Protein AF-A0A6P7HL44-F1 (afdb_monomer)

Organism: NCBI:txid210632

Secondary structure (DSSP, 8-state):
------PPP-TT-SS------------TTB--EEEEEEEE--TTSPPEEEEEEEEEGGGSPBT-EEEEEEEEETTTTEEEEEEEEBPPPSSPPPPPEESSSEEEPPEEEEEEE-GGGGGSTT-TTEEEEETTBSS-EEE--TTS--EEEEEEETTS-EEEEEEETT-TT-S--SEEEEEPP--SSEEEEEEEEETTEEEEEEEEEES-S-SS-SSEE-SSPPHHHHHHHHHHHHHHHHHHHHHHT-SSPPPTTTSPPEEEEEB--HHHHHHHHHHHHHHHHHTT-GGG--EEEE-THHHHHHHHHTTSTTGGGS-HHHHHHHHHHHHTS-GGGGG-HHHHHHHHHHHHHHHHTT----HHHHHHHHHHHHHHSS----BSGGGGGGTTTS-SPEEEEEEEEESS-TT-TT-PEEEEEE-SSEEEEGGGTEEEEGGGTTSEEETTEEEE--PPPBHHHHHHHHTGGGHHHHHHHHHHHHSS--TTHHHHTTT---SS---S------------HHHHHHHHHHTTTS-SSEEEE-TTTT-EEBTTGGGSTTS--SSTTSGGG-GGGSGGG-SEEEEEEGGGT-SBTTTTTT-GGG---EEEEE---S-TT-TTHHHHHHHHHHHHTT-------HHHHTTSPP-S-EEE--SS-TTSPEEEEE----SGGGTEEETTEE--SHHHHHHT---SSSTT-TTSTT-----HHHHHHHHHHHHHHHHHTHHHHHHHHHHHHHHHHHHHHHH-

Radius of gyration: 29.32 Å; Cα contacts (8 Å, |Δi|>4): 1435; chains: 1; bounding box: 77×53×87 Å

Mean predicted aligned error: 8.36 Å

InterPro domains:
  IPR000008 C2 domain [PF00168] (4-70)
  IPR000008 C2 domain [PS50004] (1-70)
  IPR002642 Lysophospholipase, catalytic domain [PF01735] (258-468)
  IPR002642 Lysophospholipase, catalytic domain [PS51210] (207-748)
  IPR002642 Lysophospholipase, catalytic domain [SM00022] (189-691)
  IPR016035 Acyl transferase/acyl hydrolase/lysophospholipase [SSF52151] (214-741)
  IPR035892 C2 domain superfamily [G3DSA:2.60.40.150] (1-89)
  IPR035892 C2 domain superfamily [SSF49562] (5-87)

Nearest PDB structures (foldseek):
  5izr-assembly2_B  TM=8.901E-01  e=3.144E-50  Homo sapiens
  5izr-assembly1_A  TM=8.934E-01  e=7.350E-50  Homo sapiens
  5izr-assembly4_D  TM=8.946E-01  e=4.250E-48  Homo sapiens
  1cjy-assembly1_A  TM=7.820E-01  e=1.649E-38  Homo sapiens
  1cjy-assembly2_B  TM=7.760E-01  e=2.643E-38  Homo sapiens

Structure (mmCIF, N/CA/C/O backbone):
data_AF-A0A6P7HL44-F1
#
_entry.id   AF-A0A6P7HL44-F1
#
loop_
_atom_site.group_PDB
_atom_site.id
_atom_site.type_symbol
_atom_site.label_atom_id
_atom_site.label_alt_id
_atom_site.label_comp_id
_atom_site.label_asym_id
_atom_site.label_entity_id
_atom_site.label_seq_id
_atom_site.pdbx_PDB_ins_code
_atom_site.Cartn_x
_atom_site.Cartn_y
_atom_site.Cartn_z
_atom_site.occupancy
_atom_site.B_iso_or_equiv
_atom_site.auth_seq_id
_atom_site.auth_comp_id
_atom_site.auth_asym_id
_atom_site.auth_atom_id
_atom_site.pdbx_PDB_model_num
ATOM 1 N N . MET A 1 1 ? 10.664 -0.800 -24.215 1.00 47.94 1 MET A N 1
ATOM 2 C CA . MET A 1 1 ? 11.945 -0.330 -24.794 1.00 47.94 1 MET A CA 1
ATOM 3 C C . MET A 1 1 ? 11.739 0.026 -26.248 1.00 47.94 1 MET A C 1
ATOM 5 O O . MET A 1 1 ? 11.203 -0.790 -26.990 1.00 47.94 1 MET A O 1
ATOM 9 N N . SER A 1 2 ? 12.117 1.243 -26.625 1.00 54.38 2 SER A N 1
ATOM 10 C CA . SER A 1 2 ? 12.001 1.778 -27.979 1.00 54.38 2 SER A CA 1
ATOM 11 C C . SER A 1 2 ? 13.304 1.549 -28.746 1.00 54.38 2 SER A C 1
ATOM 13 O O . SER A 1 2 ? 14.375 1.942 -28.286 1.00 54.38 2 SER A O 1
ATOM 15 N N . ARG A 1 3 ? 13.226 0.942 -29.932 1.00 67.56 3 ARG A N 1
ATOM 16 C CA . ARG A 1 3 ? 14.303 1.049 -30.922 1.00 67.56 3 ARG A CA 1
ATOM 17 C C . ARG A 1 3 ? 14.333 2.504 -31.387 1.00 67.56 3 ARG A C 1
ATOM 19 O O . ARG A 1 3 ? 13.377 2.956 -32.010 1.00 67.56 3 ARG A O 1
ATOM 26 N N . THR A 1 4 ? 15.398 3.229 -31.062 1.00 73.81 4 THR A N 1
ATOM 27 C CA . THR A 1 4 ? 15.575 4.613 -31.512 1.00 73.81 4 THR A CA 1
ATOM 28 C C . THR A 1 4 ? 16.311 4.617 -32.842 1.00 73.81 4 THR A C 1
ATOM 30 O O . THR A 1 4 ? 17.383 4.028 -32.968 1.00 73.81 4 THR A O 1
ATOM 33 N N . CYS A 1 5 ? 15.741 5.297 -33.827 1.00 81.56 5 CYS A N 1
ATOM 34 C CA . CYS A 1 5 ? 16.399 5.605 -35.089 1.00 81.56 5 CYS A CA 1
ATOM 35 C C . CYS A 1 5 ? 16.622 7.118 -35.155 1.00 81.56 5 CYS A C 1
ATOM 37 O O . CYS A 1 5 ? 15.790 7.881 -34.666 1.00 81.56 5 CYS A O 1
ATOM 39 N N . ARG A 1 6 ? 17.741 7.547 -35.741 1.00 84.88 6 ARG A N 1
ATOM 40 C CA . ARG A 1 6 ? 18.079 8.962 -35.920 1.00 84.88 6 ARG A CA 1
ATOM 41 C C . ARG A 1 6 ? 18.421 9.191 -37.389 1.00 84.88 6 ARG A C 1
ATOM 43 O O . ARG A 1 6 ? 19.202 8.428 -37.951 1.00 84.88 6 ARG A O 1
ATOM 50 N N . THR A 1 7 ? 17.817 10.208 -37.994 1.00 89.94 7 THR A N 1
ATOM 51 C CA . THR A 1 7 ? 18.194 10.688 -39.328 1.00 89.94 7 THR A CA 1
ATOM 52 C C . THR A 1 7 ? 19.517 11.448 -39.270 1.00 89.94 7 THR A C 1
ATOM 54 O O . THR A 1 7 ? 20.001 11.824 -38.200 1.00 89.94 7 THR A O 1
ATOM 57 N N . LYS A 1 8 ? 20.121 11.715 -40.422 1.00 88.12 8 LYS A N 1
ATOM 58 C CA . LYS A 1 8 ? 21.253 12.636 -40.511 1.00 88.12 8 LYS A CA 1
ATOM 59 C C . LYS A 1 8 ? 20.810 14.061 -40.192 1.00 88.12 8 LYS A C 1
ATOM 61 O O . LYS A 1 8 ? 19.721 14.494 -40.567 1.00 88.12 8 LYS A O 1
ATOM 66 N N . THR A 1 9 ? 21.691 14.823 -39.556 1.00 88.81 9 THR A N 1
ATOM 67 C CA . THR A 1 9 ? 21.479 16.257 -39.354 1.00 88.81 9 THR A CA 1
ATOM 68 C C . THR A 1 9 ? 21.576 16.988 -40.697 1.00 88.81 9 THR A C 1
ATOM 70 O O . THR A 1 9 ? 22.555 16.826 -41.431 1.00 88.81 9 THR A O 1
ATOM 73 N N . VAL A 1 10 ? 20.571 17.806 -41.024 1.00 90.88 10 VAL A N 1
ATOM 74 C CA . VAL A 1 10 ? 20.581 18.691 -42.199 1.00 90.88 10 VAL A CA 1
ATOM 75 C C . VAL A 1 10 ? 21.014 20.078 -41.737 1.00 90.88 10 VAL A C 1
ATOM 77 O O . VAL A 1 10 ? 20.288 20.755 -41.018 1.00 90.88 10 VAL A O 1
ATOM 80 N N . SER A 1 11 ? 22.216 20.503 -42.120 1.00 88.94 11 SER A N 1
ATOM 81 C CA . SER A 1 11 ? 22.782 21.763 -41.631 1.00 88.94 11 SER A CA 1
ATOM 82 C C . SER A 1 11 ? 22.080 22.994 -42.216 1.00 88.94 11 SER A C 1
ATOM 84 O O . SER A 1 11 ? 21.878 23.072 -43.427 1.00 88.94 11 SER A O 1
ATOM 86 N N . ASN A 1 12 ? 21.822 23.995 -41.367 1.00 87.12 12 ASN A N 1
ATOM 87 C CA . ASN A 1 12 ? 21.342 25.333 -41.742 1.00 87.12 12 ASN A CA 1
ATOM 88 C C . ASN A 1 12 ? 20.049 25.342 -42.580 1.00 87.12 12 ASN A C 1
ATOM 90 O O . ASN A 1 12 ? 19.932 26.126 -43.524 1.00 87.12 12 ASN A O 1
ATOM 94 N N . SER A 1 13 ? 19.084 24.476 -42.259 1.00 88.44 13 SER A N 1
ATOM 95 C CA . SER A 1 13 ? 17.798 24.435 -42.958 1.00 88.44 13 SER A CA 1
ATOM 96 C C . SER A 1 13 ? 16.619 24.456 -41.993 1.00 88.44 13 SER A C 1
ATOM 98 O O . SER A 1 13 ? 16.517 23.605 -41.117 1.00 88.44 13 SER A O 1
ATOM 100 N N . ASN A 1 14 ? 15.682 25.374 -42.239 1.00 85.50 14 ASN A N 1
ATOM 101 C CA . ASN A 1 14 ? 14.370 25.410 -41.583 1.00 85.50 14 ASN A CA 1
ATOM 102 C C . ASN A 1 14 ? 13.303 24.625 -42.372 1.00 85.50 14 ASN A C 1
ATOM 104 O O . ASN A 1 14 ? 12.144 24.595 -41.976 1.00 85.50 14 ASN A O 1
ATOM 108 N N . ASN A 1 15 ? 13.685 24.020 -43.503 1.00 90.00 15 ASN A N 1
ATOM 109 C CA . ASN A 1 15 ? 12.858 23.112 -44.300 1.00 90.00 15 ASN A CA 1
ATOM 110 C C . ASN A 1 15 ? 13.696 21.879 -44.695 1.00 90.00 15 ASN A C 1
ATOM 112 O O . ASN A 1 15 ? 14.086 21.738 -45.859 1.00 90.00 15 ASN A O 1
ATOM 116 N N . PRO A 1 16 ? 14.124 21.065 -43.716 1.00 92.75 16 PRO A N 1
ATOM 117 C CA . PRO A 1 16 ? 14.983 19.914 -43.967 1.00 92.75 16 PRO A CA 1
ATOM 118 C C . PRO A 1 16 ? 14.241 18.796 -44.715 1.00 92.75 16 PRO A C 1
ATOM 120 O O . PRO A 1 16 ? 13.103 18.463 -44.399 1.00 92.75 16 PRO A O 1
ATOM 123 N N . GLU A 1 17 ? 14.928 18.163 -45.666 1.00 93.94 17 GLU A N 1
ATOM 124 C CA . GLU A 1 17 ? 14.470 16.946 -46.340 1.00 93.94 17 GLU A CA 1
ATOM 125 C C . GLU A 1 17 ? 15.462 15.813 -46.060 1.00 93.94 17 GLU A C 1
ATOM 127 O O . GLU A 1 17 ? 16.601 15.845 -46.524 1.00 93.94 17 GLU A O 1
ATOM 132 N N . TRP A 1 18 ? 15.038 14.809 -45.290 1.00 94.31 18 TRP A N 1
ATOM 133 C CA . TRP A 1 18 ? 15.892 13.661 -44.956 1.00 94.31 18 TRP A CA 1
ATOM 134 C C . TRP A 1 18 ? 15.785 12.535 -45.982 1.00 94.31 18 TRP A C 1
ATOM 136 O O . TRP A 1 18 ? 16.798 11.977 -46.395 1.00 94.31 18 TRP A O 1
ATOM 146 N N . ASN A 1 19 ? 14.558 12.199 -46.399 1.00 92.25 19 ASN A N 1
ATOM 147 C CA . ASN A 1 19 ? 14.265 11.079 -47.302 1.00 92.25 19 ASN A CA 1
ATOM 148 C C . ASN A 1 19 ? 14.911 9.748 -46.859 1.00 92.25 19 ASN A C 1
ATOM 150 O O . ASN A 1 19 ? 15.338 8.933 -47.677 1.00 92.25 19 ASN A O 1
ATOM 154 N N . GLU A 1 20 ? 14.975 9.524 -45.546 1.00 93.81 20 GLU A N 1
ATOM 155 C CA . GLU A 1 20 ? 15.507 8.304 -44.940 1.00 93.81 20 GLU A CA 1
ATOM 156 C C . GLU A 1 20 ? 14.373 7.344 -44.570 1.00 93.81 20 GLU A C 1
ATOM 158 O O . GLU A 1 20 ? 13.294 7.758 -44.151 1.00 93.81 20 GLU A O 1
ATOM 163 N N . THR A 1 21 ? 14.615 6.042 -44.728 1.00 92.19 21 THR A N 1
ATOM 164 C CA . THR A 1 21 ? 13.642 4.991 -44.408 1.00 92.19 21 THR A CA 1
ATOM 165 C C . THR A 1 21 ? 14.175 4.111 -43.291 1.00 92.19 21 THR A C 1
ATOM 167 O O . THR A 1 21 ? 15.272 3.562 -43.392 1.00 92.19 21 THR A O 1
ATOM 170 N N . PHE A 1 22 ? 13.362 3.916 -42.256 1.00 90.38 22 PHE A N 1
ATOM 171 C CA . PHE A 1 22 ? 13.650 3.000 -41.158 1.00 90.38 22 PHE A CA 1
ATOM 172 C C . PHE A 1 22 ? 12.644 1.854 -41.158 1.00 90.38 22 PHE A C 1
ATOM 174 O O . PHE A 1 22 ? 11.456 2.057 -41.393 1.00 90.38 22 PHE A O 1
ATOM 181 N N . THR A 1 23 ? 13.116 0.639 -40.875 1.00 86.88 23 THR A N 1
ATOM 182 C CA . THR A 1 23 ? 12.252 -0.536 -40.707 1.00 86.88 23 THR A CA 1
ATOM 183 C C . THR A 1 23 ? 12.305 -1.002 -39.260 1.00 86.88 23 THR A C 1
ATOM 185 O O . THR A 1 23 ? 13.365 -1.361 -38.738 1.00 86.88 23 THR A O 1
ATOM 188 N N . ILE A 1 24 ? 11.145 -0.999 -38.607 1.00 84.00 24 ILE A N 1
ATOM 189 C CA . ILE A 1 24 ? 10.994 -1.367 -37.201 1.00 84.00 24 ILE A CA 1
ATOM 190 C C . ILE A 1 24 ? 10.024 -2.539 -37.113 1.00 84.00 24 ILE A C 1
ATOM 192 O O . ILE A 1 24 ? 8.929 -2.505 -37.674 1.00 84.00 24 ILE A O 1
ATOM 196 N N . ARG A 1 25 ? 10.427 -3.586 -36.393 1.00 80.94 25 ARG A N 1
ATOM 197 C CA . ARG A 1 25 ? 9.553 -4.716 -36.084 1.00 80.94 25 ARG A CA 1
ATOM 198 C C . ARG A 1 25 ? 8.621 -4.342 -34.934 1.00 80.94 25 ARG A C 1
ATOM 200 O O . ARG A 1 25 ? 9.091 -3.917 -33.883 1.00 80.94 25 ARG A O 1
ATOM 207 N N . VAL A 1 26 ? 7.320 -4.560 -35.118 1.00 81.00 26 VAL A N 1
ATOM 208 C CA . VAL A 1 26 ? 6.287 -4.244 -34.118 1.00 81.00 26 VAL A CA 1
ATOM 209 C C . VAL A 1 26 ? 5.424 -5.475 -33.804 1.00 81.00 26 VAL A C 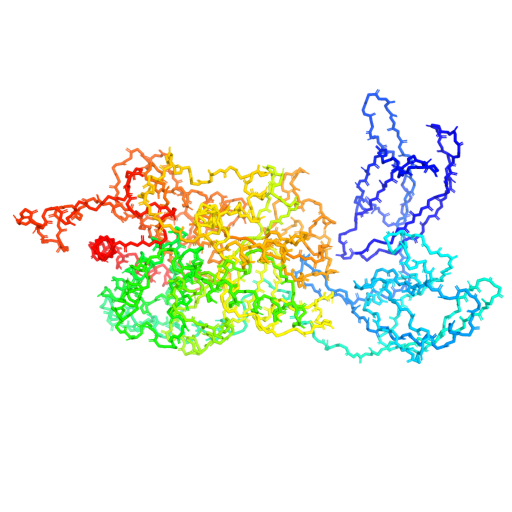1
ATOM 211 O O . VAL A 1 26 ? 4.815 -6.049 -34.710 1.00 81.00 26 VAL A O 1
ATOM 214 N N . PRO A 1 27 ? 5.365 -5.939 -32.544 1.00 80.19 27 PRO A N 1
ATOM 215 C CA . PRO A 1 27 ? 4.448 -7.005 -32.148 1.00 80.19 27 PRO A CA 1
ATOM 216 C C . PRO A 1 27 ? 2.994 -6.521 -32.176 1.00 80.19 27 PRO A C 1
ATOM 218 O O . PRO A 1 27 ? 2.654 -5.510 -31.568 1.00 80.19 27 PRO A O 1
ATOM 221 N N . THR A 1 28 ? 2.109 -7.256 -32.850 1.00 79.25 28 THR A N 1
ATOM 222 C CA . THR A 1 28 ? 0.714 -6.833 -33.094 1.00 79.25 28 THR A CA 1
ATOM 223 C C . THR A 1 28 ? -0.166 -6.783 -31.848 1.00 79.25 28 THR A C 1
ATOM 225 O O . THR A 1 28 ? -1.171 -6.078 -31.846 1.00 79.25 28 THR A O 1
ATOM 228 N N . GLN A 1 29 ? 0.188 -7.530 -30.802 1.00 80.44 29 GLN A N 1
ATOM 229 C CA . GLN A 1 29 ? -0.552 -7.566 -29.536 1.00 80.44 29 GLN A CA 1
ATOM 230 C C . GLN A 1 29 ? -0.130 -6.446 -28.571 1.00 80.44 29 GLN A C 1
ATOM 232 O O . GLN A 1 29 ? -0.787 -6.226 -27.557 1.00 80.44 29 GLN A O 1
ATOM 237 N N . LEU A 1 30 ? 0.958 -5.727 -28.869 1.00 84.56 30 LEU A N 1
ATOM 238 C CA . LEU A 1 30 ? 1.426 -4.597 -28.067 1.00 84.56 30 LEU A CA 1
ATOM 239 C C . LEU A 1 30 ? 0.725 -3.304 -28.472 1.00 84.56 30 LEU A C 1
ATOM 241 O O . LEU A 1 30 ? 0.411 -3.090 -29.645 1.00 84.56 30 LEU A O 1
ATOM 245 N N . LYS A 1 31 ? 0.543 -2.398 -27.510 1.00 85.75 31 LYS A N 1
ATOM 246 C CA . LYS A 1 31 ? 0.247 -1.004 -27.830 1.00 85.75 31 LYS A CA 1
ATOM 247 C C . LYS A 1 31 ? 1.518 -0.368 -28.389 1.00 85.75 31 LYS A C 1
ATOM 249 O O . LYS A 1 31 ? 2.489 -0.168 -27.665 1.00 85.75 31 LYS A O 1
ATOM 254 N N . ASN A 1 32 ? 1.516 -0.080 -29.686 1.00 85.31 32 ASN A N 1
ATOM 255 C CA . ASN A 1 32 ? 2.669 0.474 -30.385 1.00 85.31 32 ASN A CA 1
ATOM 256 C C . ASN A 1 32 ? 2.435 1.967 -30.652 1.00 85.31 32 ASN A C 1
ATOM 258 O O . ASN A 1 32 ? 1.658 2.334 -31.531 1.00 85.31 32 ASN A O 1
ATOM 262 N N . VAL A 1 33 ? 3.116 2.824 -29.892 1.00 85.69 33 VAL A N 1
ATOM 263 C CA . VAL A 1 33 ? 3.116 4.277 -30.104 1.00 85.69 33 VAL A CA 1
ATOM 264 C C . VAL A 1 33 ? 4.501 4.690 -30.575 1.00 85.69 33 VAL A C 1
ATOM 266 O O . VAL A 1 33 ? 5.486 4.494 -29.861 1.00 85.69 33 VAL A O 1
ATOM 269 N N . LEU A 1 34 ? 4.571 5.248 -31.780 1.00 87.50 34 LEU A N 1
ATOM 270 C CA . LEU A 1 34 ? 5.787 5.825 -32.325 1.00 87.50 34 LEU A CA 1
ATOM 271 C C . LEU A 1 34 ? 5.963 7.239 -31.767 1.00 87.50 34 LEU A C 1
ATOM 273 O O . LEU A 1 34 ? 5.124 8.107 -31.993 1.00 87.50 34 LEU A O 1
ATOM 277 N N . GLU A 1 35 ? 7.056 7.464 -31.047 1.00 87.50 35 GLU A N 1
ATOM 278 C CA . GLU A 1 35 ? 7.451 8.781 -30.553 1.00 87.50 35 GLU A CA 1
ATOM 279 C C . GLU A 1 35 ? 8.480 9.387 -31.512 1.00 87.50 35 GLU A C 1
ATOM 281 O O . GLU A 1 35 ? 9.580 8.859 -31.673 1.00 87.50 35 GLU A O 1
ATOM 286 N N . ILE A 1 36 ? 8.111 10.483 -32.172 1.00 90.06 36 ILE A N 1
ATOM 287 C CA . ILE A 1 36 ? 8.964 11.207 -33.112 1.00 90.06 36 ILE A CA 1
ATOM 288 C C . ILE A 1 36 ? 9.372 12.519 -32.453 1.00 90.06 36 ILE A C 1
ATOM 290 O O . ILE A 1 36 ? 8.526 13.370 -32.182 1.00 90.06 36 ILE A O 1
ATOM 294 N N . LYS A 1 37 ? 10.669 12.683 -32.194 1.00 88.75 37 LYS A N 1
ATOM 295 C CA . LYS A 1 37 ? 11.235 13.908 -31.623 1.00 88.75 37 LYS A CA 1
ATOM 296 C C . LYS A 1 37 ? 12.051 14.637 -32.670 1.00 88.75 37 LYS A C 1
ATOM 298 O O . LYS A 1 37 ? 12.941 14.039 -33.274 1.00 88.75 37 LYS A O 1
ATOM 303 N N . LEU A 1 38 ? 11.743 15.912 -32.862 1.00 89.44 38 LEU A N 1
ATOM 304 C CA . LEU A 1 38 ? 12.493 16.791 -33.744 1.00 89.44 38 LEU A CA 1
ATOM 305 C C . LEU A 1 38 ? 13.407 17.677 -32.899 1.00 89.44 38 LEU A C 1
ATOM 307 O O . LEU A 1 38 ? 12.941 18.280 -31.934 1.00 89.44 38 LEU A O 1
ATOM 311 N N . TYR A 1 39 ? 14.680 17.745 -33.270 1.00 88.12 39 TYR A N 1
ATOM 312 C CA . TYR A 1 39 ? 15.715 18.484 -32.553 1.00 88.12 39 TYR A CA 1
ATOM 313 C C . TYR A 1 39 ? 16.452 19.441 -33.493 1.00 88.12 39 TYR A C 1
ATOM 315 O O . TYR A 1 39 ? 16.619 19.121 -34.672 1.00 88.12 39 TYR A O 1
ATOM 323 N N . ASP A 1 40 ? 16.916 20.566 -32.951 1.00 85.75 40 ASP A N 1
ATOM 324 C CA . ASP A 1 40 ? 17.967 21.395 -33.546 1.00 85.75 40 ASP A CA 1
ATOM 325 C C . ASP A 1 40 ? 19.326 20.974 -32.966 1.00 85.75 40 ASP A C 1
ATOM 327 O O . ASP A 1 40 ? 19.477 20.894 -31.746 1.00 85.75 40 ASP A O 1
ATOM 331 N N . GLU A 1 41 ? 20.290 20.636 -33.826 1.00 83.06 41 GLU A N 1
ATOM 332 C CA . GLU A 1 41 ? 21.592 20.117 -33.385 1.00 83.06 41 GLU A CA 1
ATOM 333 C C . GLU A 1 41 ? 22.536 21.261 -33.025 1.00 83.06 41 GLU A C 1
ATOM 335 O O . GLU A 1 41 ? 22.915 22.066 -33.880 1.00 83.06 41 GLU A O 1
ATOM 340 N N . ASP A 1 42 ? 23.014 21.259 -31.783 1.00 77.06 42 ASP A N 1
ATOM 341 C CA . ASP A 1 42 ? 23.894 22.298 -31.266 1.00 77.06 42 ASP A CA 1
ATOM 342 C C . ASP A 1 42 ? 25.280 21.726 -30.950 1.00 77.06 42 ASP A C 1
ATOM 344 O O . ASP A 1 42 ? 25.471 20.897 -30.067 1.00 77.06 42 ASP A O 1
ATOM 348 N N . ARG A 1 43 ? 26.326 22.208 -31.631 1.00 63.84 43 ARG A N 1
ATOM 349 C CA . ARG A 1 43 ? 27.689 21.653 -31.459 1.00 63.84 43 ARG A CA 1
ATOM 350 C C . ARG A 1 43 ? 28.319 21.908 -30.087 1.00 63.84 43 ARG A C 1
ATOM 352 O O . ARG A 1 43 ? 29.320 21.277 -29.755 1.00 63.84 43 ARG A O 1
ATOM 359 N N . LEU A 1 44 ? 27.809 22.885 -29.339 1.00 61.75 44 LEU A N 1
ATOM 360 C CA . LEU A 1 44 ? 28.384 23.350 -28.068 1.00 61.75 44 LEU A CA 1
ATOM 361 C C . LEU A 1 44 ? 27.391 23.286 -26.897 1.00 61.75 44 LEU A C 1
ATOM 363 O O . LEU A 1 44 ? 27.763 23.627 -25.773 1.00 61.75 44 LEU A O 1
ATOM 367 N N . LYS A 1 45 ? 26.142 22.880 -27.146 1.00 69.00 45 LYS A N 1
ATOM 368 C CA . LYS A 1 45 ? 25.066 22.760 -26.155 1.00 69.00 45 LYS A CA 1
ATOM 369 C C . LYS A 1 45 ? 24.310 21.451 -26.380 1.00 69.00 45 LYS A C 1
ATOM 371 O O . LYS A 1 45 ? 24.603 20.715 -27.308 1.00 69.00 45 LYS A O 1
ATOM 376 N N . THR A 1 46 ? 23.383 21.128 -25.489 1.00 70.69 46 THR A N 1
ATOM 377 C CA . THR A 1 46 ? 22.434 20.038 -25.727 1.00 70.69 46 THR A CA 1
ATOM 378 C C . THR A 1 46 ? 21.470 20.434 -26.837 1.00 70.69 46 THR A C 1
ATOM 380 O O . THR A 1 46 ? 20.935 21.535 -26.761 1.00 70.69 46 THR A O 1
ATOM 383 N N . ASP A 1 47 ? 21.230 19.533 -27.789 1.00 81.06 47 ASP A N 1
ATOM 384 C CA . ASP A 1 47 ? 20.262 19.721 -28.873 1.00 81.06 47 ASP A CA 1
ATOM 385 C C . ASP A 1 47 ? 18.902 20.217 -28.344 1.00 81.06 47 ASP A C 1
ATOM 387 O O . ASP A 1 47 ? 18.326 19.631 -27.417 1.00 81.06 47 ASP A O 1
ATOM 391 N N . ASP A 1 48 ? 18.375 21.279 -28.952 1.00 81.56 48 ASP A N 1
ATOM 392 C CA . ASP A 1 48 ? 17.117 21.895 -28.541 1.00 81.56 48 ASP A CA 1
ATOM 393 C C . ASP A 1 48 ? 15.936 21.091 -29.107 1.00 81.56 48 ASP A C 1
ATOM 395 O O . ASP A 1 48 ? 15.792 20.912 -30.318 1.00 81.56 48 ASP A O 1
ATOM 399 N N . LEU A 1 49 ? 15.065 20.580 -28.229 1.00 85.00 49 LEU A N 1
ATOM 400 C CA . LEU A 1 49 ? 13.862 19.853 -28.642 1.00 85.00 49 LEU A CA 1
ATOM 401 C C . LEU A 1 49 ? 12.843 20.829 -29.245 1.00 85.00 49 LEU A C 1
ATOM 403 O O . LEU A 1 49 ? 12.268 21.650 -28.533 1.00 85.00 49 LEU A O 1
ATOM 407 N N . ILE A 1 50 ? 12.562 20.677 -30.538 1.00 85.81 50 ILE A N 1
ATOM 408 C CA . ILE A 1 50 ? 11.573 21.476 -31.269 1.00 85.81 50 ILE A CA 1
ATOM 409 C C . ILE A 1 50 ? 10.160 20.970 -30.969 1.00 85.81 50 ILE A C 1
ATOM 411 O O . ILE A 1 50 ? 9.279 21.741 -30.591 1.00 85.81 50 ILE A O 1
ATOM 415 N N . CYS A 1 51 ? 9.923 19.665 -31.135 1.00 85.81 51 CYS A N 1
ATOM 416 C CA . CYS A 1 51 ? 8.617 19.064 -30.871 1.00 85.81 51 CYS A CA 1
ATOM 417 C C . CYS A 1 51 ? 8.706 17.564 -30.582 1.00 85.81 51 CYS A C 1
ATOM 419 O O . CYS A 1 51 ? 9.643 16.884 -31.002 1.00 85.81 51 CYS A O 1
ATOM 421 N N . THR A 1 52 ? 7.673 17.032 -29.926 1.00 86.31 52 THR A N 1
ATOM 422 C CA . THR A 1 52 ? 7.436 15.589 -29.788 1.00 86.31 52 THR A CA 1
ATOM 423 C C . THR A 1 52 ? 6.069 15.243 -30.369 1.00 86.31 52 THR A C 1
ATOM 425 O O . THR A 1 52 ? 5.064 15.836 -29.987 1.00 86.31 52 THR A O 1
ATOM 428 N N . ILE A 1 53 ? 6.031 14.274 -31.279 1.00 87.81 53 ILE A N 1
ATOM 429 C CA . ILE A 1 53 ? 4.816 13.731 -31.890 1.00 87.81 53 ILE A CA 1
ATOM 430 C C . ILE A 1 53 ? 4.647 12.293 -31.405 1.00 87.81 53 ILE A C 1
ATOM 432 O O . ILE A 1 53 ? 5.574 11.490 -31.497 1.00 87.81 53 ILE A O 1
ATOM 436 N N . LEU A 1 54 ? 3.454 11.955 -30.919 1.00 86.12 54 LEU A N 1
ATOM 437 C CA . LEU A 1 54 ? 3.085 10.597 -30.525 1.00 86.12 54 LEU A CA 1
ATOM 438 C C . LEU A 1 54 ? 2.079 10.044 -31.535 1.00 86.12 54 LEU A C 1
ATOM 440 O O . LEU A 1 54 ? 0.973 10.566 -31.665 1.00 86.12 54 LEU A O 1
ATOM 444 N N . PHE A 1 55 ? 2.462 8.997 -32.263 1.00 87.75 55 PHE A N 1
ATOM 445 C CA . PHE A 1 55 ? 1.646 8.404 -33.317 1.00 87.75 55 PHE A CA 1
ATOM 446 C C . PHE A 1 55 ? 1.322 6.938 -33.020 1.00 87.75 55 PHE A C 1
ATOM 448 O O . PHE A 1 55 ? 2.193 6.069 -33.048 1.00 87.75 55 PHE A O 1
ATOM 455 N N . ASP A 1 56 ? 0.047 6.653 -32.758 1.00 86.88 56 ASP A N 1
ATOM 456 C CA . ASP A 1 56 ? -0.443 5.284 -32.609 1.00 86.88 56 ASP A CA 1
ATOM 457 C C . ASP A 1 56 ? -0.567 4.601 -33.981 1.00 86.88 56 ASP A C 1
ATOM 459 O O . ASP A 1 56 ? -1.428 4.932 -34.812 1.00 86.88 56 ASP A O 1
ATOM 463 N N . ILE A 1 57 ? 0.297 3.610 -34.209 1.00 88.62 57 ILE A N 1
ATOM 464 C CA . ILE A 1 57 ? 0.362 2.899 -35.488 1.00 88.62 57 ILE A CA 1
ATOM 465 C C . ILE A 1 57 ? -0.803 1.923 -35.687 1.00 88.62 57 ILE A C 1
ATOM 467 O O . ILE A 1 57 ? -0.964 1.405 -36.789 1.00 88.62 57 ILE A O 1
ATOM 471 N N . SER A 1 58 ? -1.641 1.680 -34.670 1.00 83.12 58 SER A N 1
ATOM 472 C CA . SER A 1 58 ? -2.868 0.878 -34.823 1.00 83.12 58 SER A CA 1
ATOM 473 C C . SER A 1 58 ? -3.867 1.505 -35.801 1.00 83.12 58 SER A C 1
ATOM 475 O O . SER A 1 58 ? -4.717 0.807 -36.349 1.00 83.12 58 SER A O 1
ATOM 477 N N . SER A 1 59 ? -3.722 2.803 -36.084 1.00 83.69 59 SER A N 1
ATOM 478 C CA . SER A 1 59 ? -4.476 3.502 -37.128 1.00 83.69 59 SER A CA 1
ATOM 479 C C . SER A 1 59 ? -4.069 3.115 -38.560 1.00 83.69 59 SER A C 1
ATOM 481 O O . SER A 1 59 ? -4.780 3.450 -39.512 1.00 83.69 59 SER A O 1
ATOM 483 N N . LEU A 1 60 ? -2.935 2.430 -38.747 1.00 89.94 60 LEU A N 1
ATOM 484 C CA . LEU A 1 60 ? -2.453 1.994 -40.056 1.00 89.94 60 LEU A CA 1
ATOM 485 C C . LEU A 1 60 ? -3.122 0.687 -40.492 1.00 89.94 60 LEU A C 1
ATOM 487 O O . LEU A 1 60 ? -3.340 -0.231 -39.705 1.00 89.94 60 LEU A O 1
ATOM 491 N N . THR A 1 61 ? -3.398 0.570 -41.791 1.00 90.19 61 THR A N 1
ATOM 492 C CA . THR A 1 61 ? -3.887 -0.674 -42.398 1.00 90.19 61 THR A CA 1
ATOM 493 C C . THR A 1 61 ? -2.717 -1.455 -42.988 1.00 90.19 61 THR A C 1
ATOM 495 O O . THR A 1 61 ? -1.914 -0.896 -43.735 1.00 90.19 61 THR A O 1
ATOM 49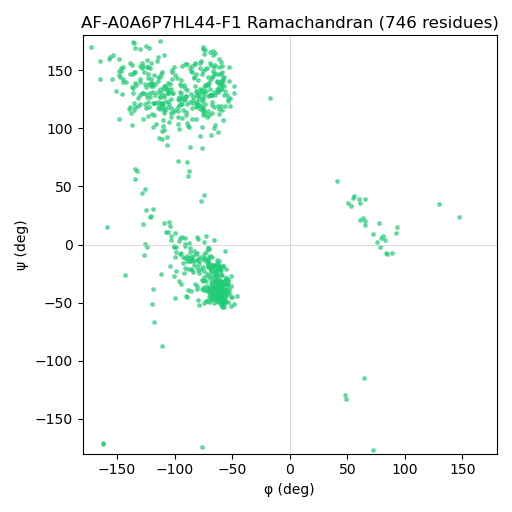8 N N . VAL A 1 62 ? -2.631 -2.752 -42.680 1.00 90.81 62 VAL A N 1
ATOM 499 C CA . VAL A 1 62 ? -1.573 -3.632 -43.203 1.00 90.81 62 VAL A CA 1
ATOM 500 C C . VAL A 1 62 ? -1.566 -3.616 -44.736 1.00 90.81 62 VAL A C 1
ATOM 502 O O . VAL A 1 62 ? -2.612 -3.752 -45.367 1.00 90.81 62 VAL A O 1
ATOM 505 N N . GLY A 1 63 ? -0.382 -3.450 -45.328 1.00 91.25 63 GLY A N 1
ATOM 506 C CA . GLY A 1 63 ? -0.154 -3.403 -46.774 1.00 91.25 63 GLY A CA 1
ATOM 507 C C . GLY A 1 63 ? -0.574 -2.096 -47.451 1.00 91.25 63 GLY A C 1
ATOM 508 O O . GLY A 1 63 ? -0.466 -1.988 -48.670 1.00 91.25 63 GLY A O 1
ATOM 509 N N . LYS A 1 64 ? -1.063 -1.103 -46.696 1.00 93.75 64 LYS A N 1
ATOM 510 C CA . LYS A 1 64 ? -1.414 0.214 -47.227 1.00 93.75 64 LYS A CA 1
ATOM 511 C C . LYS A 1 64 ? -0.371 1.242 -46.811 1.00 93.75 64 LYS A C 1
ATOM 513 O O . LYS A 1 64 ? -0.158 1.477 -45.623 1.00 93.75 64 LYS A O 1
ATOM 518 N N . LYS A 1 65 ? 0.204 1.909 -47.807 1.00 94.56 65 LYS A N 1
ATOM 519 C CA . LYS A 1 65 ? 1.074 3.066 -47.615 1.00 94.56 65 LYS A CA 1
ATOM 520 C C . LYS A 1 65 ? 0.242 4.311 -47.303 1.00 94.56 65 LYS A C 1
ATOM 522 O O . LYS A 1 65 ? -0.776 4.559 -47.954 1.00 94.56 65 LYS A O 1
ATOM 527 N N . VAL A 1 66 ? 0.635 5.064 -46.279 1.00 94.44 66 VAL A N 1
ATOM 528 C CA . VAL A 1 66 ? -0.085 6.247 -45.793 1.00 94.44 66 VAL A CA 1
ATOM 529 C C . VAL A 1 66 ? 0.902 7.375 -45.525 1.00 94.44 66 VAL A C 1
ATOM 531 O O . VAL A 1 66 ? 1.779 7.244 -44.678 1.00 94.44 66 VAL A O 1
ATOM 534 N N . THR A 1 67 ? 0.710 8.512 -46.187 1.00 95.06 67 THR A N 1
ATOM 535 C CA . THR A 1 67 ? 1.399 9.764 -45.858 1.00 95.06 67 THR A CA 1
ATOM 536 C C . THR A 1 67 ? 0.631 10.492 -44.758 1.00 95.06 67 THR A C 1
ATOM 538 O O . THR A 1 67 ? -0.586 10.673 -44.854 1.00 95.06 67 THR A O 1
ATOM 541 N N . LYS A 1 68 ? 1.326 10.897 -43.697 1.00 94.00 68 LYS A N 1
ATOM 542 C CA . LYS A 1 68 ? 0.789 11.717 -42.610 1.00 94.00 68 LYS A CA 1
ATOM 543 C C . LYS A 1 68 ? 1.526 13.048 -42.569 1.00 94.00 68 LYS A C 1
ATOM 545 O O . LYS A 1 68 ? 2.749 13.079 -42.671 1.00 94.00 68 LYS A O 1
ATOM 550 N N . THR A 1 69 ? 0.761 14.111 -42.356 1.00 93.12 69 THR A N 1
ATOM 551 C CA . THR A 1 69 ? 1.269 15.446 -42.042 1.00 93.12 69 THR A CA 1
ATOM 552 C C . THR A 1 69 ? 0.930 15.736 -40.589 1.00 93.12 69 THR A C 1
ATOM 554 O O . THR A 1 69 ? -0.244 15.727 -40.214 1.00 93.12 69 THR A O 1
ATOM 557 N N . PHE A 1 70 ? 1.950 15.946 -39.766 1.00 91.31 70 PHE A N 1
ATOM 558 C CA . PHE A 1 70 ? 1.812 16.303 -38.361 1.00 91.31 70 PHE A CA 1
ATOM 559 C C . PHE A 1 70 ? 2.091 17.793 -38.200 1.00 91.31 70 PHE A C 1
ATOM 561 O O . PHE A 1 70 ? 3.220 18.230 -38.400 1.00 91.31 70 PHE A O 1
ATOM 568 N N . THR A 1 71 ? 1.077 18.569 -37.830 1.00 87.94 71 THR A N 1
ATOM 569 C CA . THR A 1 71 ? 1.231 19.997 -37.529 1.00 87.94 71 THR A CA 1
ATOM 570 C C . THR A 1 71 ? 1.493 20.169 -36.035 1.00 87.94 71 THR A C 1
ATOM 572 O O . THR A 1 71 ? 0.707 19.683 -35.223 1.00 87.94 71 THR A O 1
ATOM 575 N N . PHE A 1 72 ? 2.577 20.851 -35.660 1.00 82.69 72 PHE A N 1
ATOM 576 C CA . PHE A 1 72 ? 2.989 20.993 -34.250 1.00 82.69 72 PHE A CA 1
ATOM 577 C C . PHE A 1 72 ? 3.179 22.446 -33.792 1.00 82.69 72 PHE A C 1
ATOM 579 O O . PHE A 1 72 ? 3.455 22.693 -32.621 1.00 82.69 72 PHE A O 1
ATOM 586 N N . ASN A 1 73 ? 2.948 23.417 -34.678 1.00 75.12 73 ASN A N 1
ATOM 587 C CA . ASN A 1 73 ? 2.859 24.831 -34.330 1.00 75.12 73 ASN A CA 1
ATOM 588 C C . ASN A 1 73 ? 1.678 25.476 -35.064 1.00 75.12 73 ASN A C 1
ATOM 590 O O . ASN A 1 73 ? 1.754 25.741 -36.264 1.00 75.12 73 ASN A O 1
ATOM 594 N N . GLY A 1 74 ? 0.572 25.710 -34.352 1.00 64.25 74 GLY A N 1
ATOM 595 C CA . GLY A 1 74 ? -0.684 26.180 -34.950 1.00 64.25 74 GLY A CA 1
ATOM 596 C C . GLY A 1 74 ? -0.614 27.582 -35.567 1.00 64.25 74 GLY A C 1
ATOM 597 O O . GLY A 1 74 ? -1.348 27.865 -36.510 1.00 64.25 74 GLY A O 1
ATOM 598 N N . GLU A 1 75 ? 0.286 28.443 -35.082 1.00 71.50 75 GLU A N 1
ATOM 599 C CA . GLU A 1 75 ? 0.442 29.814 -35.587 1.00 71.50 75 GLU A CA 1
ATOM 600 C C . GLU A 1 75 ? 1.381 29.886 -36.796 1.00 71.50 75 GLU A C 1
ATOM 602 O O . GLU A 1 75 ? 1.098 30.604 -37.756 1.00 71.50 75 GLU A O 1
ATOM 607 N N . LYS A 1 76 ? 2.485 29.124 -36.773 1.00 72.00 76 LYS A N 1
ATOM 608 C CA . LYS A 1 76 ? 3.492 29.114 -37.852 1.00 72.00 76 LYS A CA 1
ATOM 609 C C . LYS A 1 76 ? 3.237 28.067 -38.937 1.00 72.00 76 LYS A C 1
ATOM 611 O O . LYS A 1 76 ? 3.839 28.159 -40.001 1.00 72.00 76 LYS A O 1
ATOM 616 N N . LYS A 1 77 ? 2.313 27.128 -38.693 1.00 77.56 77 LYS A N 1
ATOM 617 C CA . LYS A 1 77 ? 2.036 25.957 -39.543 1.00 77.56 77 LYS A CA 1
ATOM 618 C C . LYS A 1 77 ? 3.282 25.100 -39.784 1.00 77.56 77 LYS A C 1
ATOM 620 O O . LYS A 1 77 ? 3.510 24.639 -40.896 1.00 77.56 77 LYS A O 1
ATOM 625 N N . ASP A 1 78 ? 4.079 24.894 -38.738 1.00 87.69 78 ASP A N 1
ATOM 626 C CA . ASP A 1 78 ? 5.221 23.982 -38.812 1.00 87.69 78 ASP A CA 1
ATOM 627 C C . ASP A 1 78 ? 4.694 22.544 -38.948 1.00 87.69 78 ASP A C 1
ATOM 629 O O . ASP A 1 78 ? 3.818 22.112 -38.184 1.00 87.69 78 ASP A O 1
ATOM 633 N N . GLU A 1 79 ? 5.205 21.822 -39.945 1.00 91.88 79 GLU A N 1
ATOM 634 C CA . GLU A 1 79 ? 4.705 20.515 -40.362 1.00 91.88 79 GLU A CA 1
ATOM 635 C C . GLU A 1 79 ? 5.838 19.494 -40.482 1.00 91.88 79 GLU A C 1
ATOM 637 O O . GLU A 1 79 ? 6.913 19.783 -41.004 1.00 91.88 79 GLU A O 1
ATOM 642 N N . LEU A 1 80 ? 5.569 18.266 -40.040 1.00 92.56 80 LEU A N 1
ATOM 643 C CA . LEU A 1 80 ? 6.385 17.095 -40.337 1.00 92.56 80 LEU A CA 1
ATOM 644 C C . LEU A 1 80 ? 5.595 16.163 -41.253 1.00 92.56 80 LEU A C 1
ATOM 646 O O . LEU A 1 80 ? 4.522 15.685 -40.881 1.00 92.56 80 LEU A O 1
ATOM 650 N N . VAL A 1 81 ? 6.150 15.860 -42.423 1.00 94.50 81 VAL A N 1
ATOM 651 C CA . VAL A 1 81 ? 5.571 14.891 -43.358 1.00 94.50 81 VAL A CA 1
ATOM 652 C C . VAL A 1 81 ? 6.345 13.584 -43.269 1.00 94.50 81 VAL A C 1
ATOM 654 O O . VAL A 1 81 ? 7.562 13.560 -43.435 1.00 94.50 81 VAL A O 1
ATOM 657 N N . ALA A 1 82 ? 5.636 12.488 -43.015 1.00 94.44 82 ALA A N 1
ATOM 658 C CA . ALA A 1 82 ? 6.217 11.153 -42.970 1.00 94.44 82 ALA A CA 1
ATOM 659 C C . ALA A 1 82 ? 5.295 10.134 -43.642 1.00 94.44 82 ALA A C 1
ATOM 661 O O . ALA A 1 82 ? 4.067 10.239 -43.593 1.00 94.44 82 ALA A O 1
ATOM 662 N N . GLU A 1 83 ? 5.895 9.133 -44.275 1.00 95.31 83 GLU A N 1
ATOM 663 C CA . GLU A 1 83 ? 5.182 8.038 -44.918 1.00 95.31 83 GLU A CA 1
ATOM 664 C C . GLU A 1 83 ? 5.339 6.753 -44.105 1.00 95.31 83 GLU A C 1
ATOM 666 O O . GLU A 1 83 ? 6.435 6.402 -43.673 1.00 95.31 83 GLU A O 1
ATOM 671 N N . PHE A 1 84 ? 4.229 6.048 -43.904 1.00 94.69 84 PHE A N 1
ATOM 672 C CA . PHE A 1 84 ? 4.166 4.836 -43.101 1.00 94.69 84 PHE A CA 1
ATOM 673 C C . PHE A 1 84 ? 3.565 3.691 -43.906 1.00 94.69 84 PHE A C 1
ATOM 675 O O . PHE A 1 84 ? 2.560 3.858 -44.597 1.00 94.69 84 PHE A O 1
ATOM 682 N N . GLU A 1 85 ? 4.144 2.504 -43.765 1.00 93.62 85 GLU A N 1
ATOM 683 C CA . GLU A 1 85 ? 3.623 1.272 -44.346 1.00 93.62 85 GLU A CA 1
ATOM 684 C C . GLU A 1 85 ? 3.766 0.138 -43.331 1.00 93.62 85 GLU A C 1
ATOM 686 O O . GLU A 1 85 ? 4.870 -0.195 -42.899 1.00 93.62 85 GLU A O 1
ATOM 691 N N . LEU A 1 86 ? 2.639 -0.450 -42.925 1.00 91.25 86 LEU A N 1
ATOM 692 C CA . LEU A 1 86 ? 2.637 -1.588 -42.012 1.00 91.25 86 LEU A CA 1
ATOM 693 C C . LEU A 1 86 ? 2.690 -2.886 -42.822 1.00 91.25 86 LEU A C 1
ATOM 695 O O . LEU A 1 86 ? 1.740 -3.216 -43.530 1.00 91.25 86 LEU A O 1
ATOM 699 N N . LEU A 1 87 ? 3.786 -3.634 -42.714 1.00 90.44 87 LEU A N 1
ATOM 700 C CA . LEU A 1 87 ? 4.015 -4.860 -43.484 1.00 90.44 87 LEU A CA 1
ATOM 701 C C . LEU A 1 87 ? 3.770 -6.122 -42.649 1.00 90.44 87 LEU A C 1
ATOM 703 O O . LEU A 1 87 ? 3.985 -6.140 -41.437 1.00 90.44 87 LEU A O 1
ATOM 707 N N . HIS A 1 88 ? 3.351 -7.204 -43.310 1.00 87.81 88 HIS A N 1
ATOM 708 C CA . HIS A 1 88 ? 3.246 -8.515 -42.670 1.00 87.81 88 HIS A CA 1
ATOM 709 C C . HIS A 1 88 ? 4.623 -9.184 -42.591 1.00 87.81 88 HIS A C 1
ATOM 711 O O . HIS A 1 88 ? 5.308 -9.328 -43.606 1.00 87.81 88 HIS A O 1
ATOM 717 N N . SER A 1 89 ? 5.019 -9.623 -41.395 1.00 82.88 89 SER A N 1
ATOM 718 C CA . SER A 1 89 ? 6.235 -10.419 -41.217 1.00 82.88 89 SER A CA 1
ATOM 719 C C . SER A 1 89 ? 5.981 -11.879 -41.591 1.00 82.88 89 SER A C 1
ATOM 721 O O . SER A 1 89 ? 4.930 -12.426 -41.277 1.00 82.88 89 SER A O 1
ATOM 723 N N . LYS A 1 90 ? 6.957 -12.526 -42.235 1.00 79.88 90 LYS A N 1
ATOM 724 C CA . LYS A 1 90 ? 6.920 -13.973 -42.524 1.00 79.88 90 LYS A CA 1
ATOM 725 C C . LYS A 1 90 ? 7.322 -14.832 -41.320 1.00 79.88 90 LYS A C 1
ATOM 727 O O . LYS A 1 90 ? 7.262 -16.055 -41.395 1.00 79.88 90 LYS A O 1
ATOM 732 N N . GLU A 1 91 ? 7.787 -14.204 -40.248 1.00 71.88 91 GLU A N 1
ATOM 733 C CA . GLU A 1 91 ? 8.261 -14.889 -39.052 1.00 71.88 91 GLU A CA 1
ATOM 734 C C . GLU A 1 91 ? 7.104 -15.302 -38.143 1.00 71.88 91 GLU A C 1
ATOM 736 O O . GLU A 1 91 ? 6.094 -14.605 -38.035 1.00 71.88 91 GLU A O 1
ATOM 741 N N . THR A 1 92 ? 7.263 -16.430 -37.454 1.00 68.75 92 THR A N 1
ATOM 742 C CA . THR A 1 92 ? 6.254 -16.927 -36.519 1.00 68.75 92 THR A CA 1
ATOM 743 C C . THR A 1 92 ? 6.106 -15.965 -35.330 1.00 68.75 92 THR A C 1
ATOM 745 O O . THR A 1 92 ? 7.118 -15.582 -34.734 1.00 68.75 92 THR A O 1
ATOM 748 N N . PRO A 1 93 ? 4.876 -15.563 -34.956 1.00 66.12 93 PRO A N 1
ATOM 749 C CA . PRO A 1 93 ? 4.641 -14.815 -33.724 1.00 66.12 93 PRO A CA 1
ATOM 750 C C . PRO A 1 93 ? 5.106 -15.625 -32.509 1.00 66.12 93 PRO A C 1
ATOM 752 O O . PRO A 1 93 ? 4.789 -16.809 -32.412 1.00 66.12 93 PRO A O 1
ATOM 755 N N . GLN A 1 94 ? 5.842 -15.001 -31.588 1.00 70.62 94 GLN A N 1
ATOM 756 C CA . GLN A 1 94 ? 6.159 -15.619 -30.300 1.00 70.62 94 GLN A CA 1
ATOM 757 C C . GLN A 1 94 ? 5.055 -15.362 -29.274 1.00 70.62 94 GLN A C 1
ATOM 759 O O . GLN A 1 94 ? 4.341 -14.358 -29.342 1.00 70.62 94 GLN A O 1
ATOM 764 N N . GLU A 1 95 ? 4.916 -16.289 -28.328 1.00 74.75 95 GLU A N 1
ATOM 765 C CA . GLU A 1 95 ? 3.930 -16.208 -27.254 1.00 74.75 95 GLU A CA 1
ATOM 766 C C . GLU A 1 95 ? 4.425 -15.288 -26.134 1.00 74.75 95 GLU A C 1
ATOM 768 O O . GLU A 1 95 ? 5.489 -15.495 -25.554 1.00 74.75 95 GLU A O 1
ATOM 773 N N . TYR A 1 96 ? 3.627 -14.265 -25.834 1.00 87.12 96 TYR A N 1
ATOM 774 C CA . TYR A 1 96 ? 3.803 -13.391 -24.679 1.00 87.12 96 TYR A CA 1
ATOM 775 C C . TYR A 1 96 ? 2.795 -13.814 -23.612 1.00 87.12 96 TYR A C 1
ATOM 777 O O . TYR A 1 96 ? 1.648 -14.138 -23.929 1.00 87.12 96 TYR A O 1
ATOM 785 N N . VAL A 1 97 ? 3.188 -13.762 -22.343 1.00 90.38 97 VAL A N 1
ATOM 786 C CA . VAL A 1 97 ? 2.249 -13.981 -21.233 1.00 90.38 97 VAL A CA 1
ATOM 787 C C . VAL A 1 97 ? 1.485 -12.684 -20.977 1.00 90.38 97 VAL A C 1
ATOM 789 O O . VAL A 1 97 ? 2.100 -11.620 -20.896 1.00 90.38 97 VAL A O 1
ATOM 792 N N . THR A 1 98 ? 0.157 -12.747 -20.854 1.00 92.06 98 THR A N 1
ATOM 793 C CA . THR A 1 98 ? -0.688 -11.552 -20.705 1.00 92.06 98 THR A CA 1
ATOM 794 C C . THR A 1 98 ? -1.944 -11.795 -19.864 1.00 92.06 98 THR A C 1
ATOM 796 O O . THR A 1 98 ? -2.508 -12.886 -19.890 1.00 92.06 98 THR A O 1
ATOM 799 N N . ASN A 1 99 ? -2.405 -10.750 -19.166 1.00 92.88 99 ASN A N 1
ATOM 800 C CA . ASN A 1 99 ? -3.731 -10.655 -18.533 1.00 92.88 99 ASN A CA 1
ATOM 801 C C . ASN A 1 99 ? -4.703 -9.745 -19.318 1.00 92.88 99 ASN A C 1
ATOM 803 O O . ASN A 1 99 ? -5.697 -9.282 -18.766 1.00 92.88 99 ASN A O 1
ATOM 807 N N . GLY A 1 100 ? -4.391 -9.420 -20.578 1.00 90.81 100 GLY A N 1
ATOM 808 C CA . GLY A 1 100 ? -5.152 -8.472 -21.401 1.00 90.81 100 GLY A CA 1
ATOM 809 C C . GLY A 1 100 ? -4.787 -6.995 -21.193 1.00 90.81 100 GLY A C 1
ATOM 810 O O . GLY A 1 100 ? -5.223 -6.154 -21.980 1.00 90.81 100 GLY A O 1
ATOM 811 N N . VAL A 1 101 ? -3.950 -6.676 -20.197 1.00 93.56 101 VAL A N 1
ATOM 812 C CA . VAL A 1 101 ? -3.439 -5.320 -19.917 1.00 93.56 101 VAL A CA 1
ATOM 813 C C . VAL A 1 101 ? -1.922 -5.259 -20.010 1.00 93.56 101 VAL A C 1
ATOM 815 O O . VAL A 1 101 ? -1.392 -4.412 -20.723 1.00 93.56 101 VAL A O 1
ATOM 818 N N . LEU A 1 102 ? -1.219 -6.154 -19.323 1.00 94.88 102 LEU A N 1
ATOM 819 C CA . LEU A 1 102 ? 0.231 -6.279 -19.393 1.00 94.88 102 LEU A CA 1
ATOM 820 C C . LEU A 1 102 ? 0.635 -7.425 -20.307 1.00 94.88 102 LEU A C 1
ATOM 822 O O . LEU A 1 102 ? -0.086 -8.413 -20.444 1.00 94.88 102 LEU A O 1
ATOM 826 N N . MET A 1 103 ? 1.824 -7.313 -20.886 1.00 91.88 103 MET A N 1
ATOM 827 C CA . MET A 1 103 ? 2.471 -8.359 -21.661 1.00 91.88 103 MET A CA 1
ATOM 828 C C . MET A 1 103 ? 3.924 -8.538 -21.221 1.00 91.88 103 MET A C 1
ATOM 830 O O . MET A 1 103 ? 4.711 -7.587 -21.236 1.00 91.88 103 MET A O 1
ATOM 834 N N . ALA A 1 104 ? 4.289 -9.768 -20.871 1.00 92.12 104 ALA A N 1
ATOM 835 C CA . ALA A 1 104 ? 5.662 -10.165 -20.590 1.00 92.12 104 ALA A CA 1
ATOM 836 C C . ALA A 1 104 ? 6.287 -10.799 -21.835 1.00 92.12 104 ALA A C 1
ATOM 838 O O . ALA A 1 104 ? 5.791 -11.802 -22.351 1.00 92.12 104 ALA A O 1
ATOM 839 N N . ALA A 1 105 ? 7.372 -10.188 -22.309 1.00 88.94 105 ALA A N 1
ATOM 840 C CA . ALA A 1 105 ? 8.185 -10.725 -23.392 1.00 88.94 105 ALA A CA 1
ATOM 841 C C . ALA A 1 105 ? 9.171 -11.778 -22.862 1.00 88.94 105 ALA A C 1
ATOM 843 O O . ALA A 1 105 ? 9.566 -11.702 -21.695 1.00 88.94 105 ALA A O 1
ATOM 844 N N . PRO A 1 106 ? 9.635 -12.715 -23.700 1.00 87.00 106 PRO A N 1
ATOM 845 C CA . PRO A 1 106 ? 10.612 -13.699 -23.266 1.00 87.00 106 PRO A CA 1
ATOM 846 C C . PRO A 1 106 ? 11.970 -13.058 -22.952 1.00 87.00 106 PRO A C 1
ATOM 848 O O . PRO A 1 106 ? 12.581 -12.349 -23.759 1.00 87.00 106 PRO A O 1
ATOM 851 N N . LEU A 1 107 ? 12.469 -13.368 -21.759 1.00 89.25 107 LEU A N 1
ATOM 852 C CA . LEU A 1 107 ? 13.771 -12.934 -21.276 1.00 89.25 107 LEU A CA 1
ATOM 853 C C . LEU A 1 107 ? 14.893 -13.872 -21.749 1.00 89.25 107 LEU A C 1
ATOM 855 O O . LEU A 1 107 ? 14.717 -15.087 -21.868 1.00 89.25 107 LEU A O 1
ATOM 859 N N . SER A 1 108 ? 16.086 -13.315 -21.954 1.00 88.81 108 SER A N 1
ATOM 860 C CA . SER A 1 108 ? 17.329 -14.079 -22.058 1.00 88.81 108 SER A CA 1
ATOM 861 C C . SER A 1 108 ? 18.442 -13.455 -21.221 1.00 88.81 108 SER A C 1
ATOM 863 O O . SER A 1 108 ? 18.654 -12.242 -21.257 1.00 88.81 108 SER A O 1
ATOM 865 N N . ALA A 1 109 ? 19.193 -14.309 -20.524 1.00 91.88 109 ALA A N 1
ATOM 866 C CA . ALA A 1 109 ? 20.492 -13.975 -19.956 1.00 91.88 109 ALA A CA 1
ATOM 867 C C . ALA A 1 109 ? 21.575 -14.231 -21.019 1.00 91.88 109 ALA A C 1
ATOM 869 O O . ALA A 1 109 ? 21.950 -15.374 -21.298 1.00 91.88 109 ALA A O 1
ATOM 870 N N . LEU A 1 110 ? 22.039 -13.160 -21.661 1.00 92.56 110 LEU A N 1
ATOM 871 C CA . LEU A 1 110 ? 23.085 -13.192 -22.674 1.00 92.56 110 LEU A CA 1
ATOM 872 C C . LEU A 1 110 ? 24.456 -13.009 -22.021 1.00 92.56 110 LEU A C 1
ATOM 874 O O . LEU A 1 110 ? 24.800 -11.927 -21.545 1.00 92.56 110 LEU A O 1
ATOM 878 N N . HIS A 1 111 ? 25.255 -14.071 -22.036 1.00 93.88 111 HIS A N 1
ATOM 879 C CA . HIS A 1 111 ? 26.638 -14.058 -21.586 1.00 93.88 111 HIS A CA 1
ATOM 880 C C . HIS A 1 111 ? 27.575 -13.723 -22.747 1.00 93.88 111 HIS A C 1
ATOM 882 O O . HIS A 1 111 ? 27.530 -14.378 -23.789 1.00 93.88 111 HIS A O 1
ATOM 888 N N . ILE A 1 112 ? 28.443 -12.733 -22.552 1.00 93.62 112 ILE A N 1
ATOM 889 C CA . ILE A 1 112 ? 29.411 -12.258 -23.543 1.00 93.62 112 ILE A CA 1
ATOM 890 C C . ILE A 1 112 ? 30.811 -12.372 -22.946 1.00 93.62 112 ILE A C 1
ATOM 892 O O . ILE A 1 112 ? 31.107 -11.745 -21.926 1.00 93.62 112 ILE A O 1
ATOM 896 N N . SER A 1 113 ? 31.673 -13.180 -23.563 1.00 92.44 113 SER A N 1
ATOM 897 C CA . SER A 1 113 ? 33.089 -13.245 -23.187 1.00 92.44 113 SER A CA 1
ATOM 898 C C . SER A 1 113 ? 33.828 -12.054 -23.789 1.00 92.44 113 SER A C 1
ATOM 900 O O . SER A 1 113 ? 33.848 -11.883 -25.010 1.00 92.44 113 SER A O 1
ATOM 902 N N . VAL A 1 114 ? 34.429 -11.235 -22.925 1.00 88.69 114 VAL A N 1
ATOM 903 C CA . VAL A 1 114 ? 35.126 -9.998 -23.318 1.00 88.69 114 VAL A CA 1
ATOM 904 C C . VAL A 1 114 ? 36.645 -10.134 -23.318 1.00 88.69 114 VAL A C 1
ATOM 906 O O . VAL A 1 114 ? 37.340 -9.176 -23.630 1.00 88.69 114 VAL A O 1
ATOM 909 N N . ASP A 1 115 ? 37.177 -11.328 -23.049 1.00 85.19 115 ASP A N 1
ATOM 910 C CA . ASP A 1 115 ? 38.622 -11.581 -22.944 1.00 85.19 115 ASP A CA 1
ATOM 911 C C . ASP A 1 115 ? 39.402 -11.122 -24.186 1.00 85.19 115 ASP A C 1
ATOM 913 O O . ASP A 1 115 ? 40.530 -10.649 -24.082 1.00 85.19 115 ASP A O 1
ATOM 917 N N . LYS A 1 116 ? 38.793 -11.229 -25.370 1.00 83.94 116 LYS A N 1
ATOM 918 C CA . LYS A 1 116 ? 39.406 -10.821 -26.643 1.00 83.94 116 LYS A CA 1
ATOM 919 C C . LYS A 1 116 ? 39.433 -9.307 -26.853 1.00 83.94 116 LYS A C 1
ATOM 921 O O . LYS A 1 116 ? 40.219 -8.835 -27.663 1.00 83.94 116 LYS A O 1
ATOM 926 N N . LEU A 1 117 ? 38.606 -8.547 -26.132 1.00 82.25 117 LEU A N 1
ATOM 927 C CA . LEU A 1 117 ? 38.663 -7.082 -26.146 1.00 82.25 117 LEU A CA 1
ATOM 928 C C . LEU A 1 117 ? 39.907 -6.569 -25.421 1.00 82.25 117 LEU A C 1
ATOM 930 O O . LEU A 1 117 ? 40.401 -5.497 -25.750 1.00 82.25 117 LEU A O 1
ATOM 934 N N . LEU A 1 118 ? 40.434 -7.337 -24.461 1.00 77.88 118 LEU A N 1
ATOM 935 C CA . LEU A 1 118 ? 41.570 -6.931 -23.630 1.00 77.88 118 LEU A CA 1
ATOM 936 C C . LEU A 1 118 ? 42.878 -6.789 -24.418 1.00 77.88 118 LEU A C 1
ATOM 938 O O . LEU A 1 118 ? 43.776 -6.074 -23.984 1.00 77.88 118 LEU A O 1
ATOM 942 N N . SER A 1 119 ? 42.991 -7.450 -25.572 1.00 75.06 119 SER A N 1
ATOM 943 C CA . SER A 1 119 ? 44.151 -7.334 -26.461 1.00 75.06 119 SER A CA 1
ATOM 944 C C . SER A 1 119 ? 44.101 -6.129 -27.405 1.00 75.06 119 SER A C 1
ATOM 946 O O . SER A 1 119 ? 45.074 -5.902 -28.118 1.00 75.06 119 SER A O 1
ATOM 948 N N . CYS A 1 120 ? 42.999 -5.372 -27.439 1.00 73.69 120 CYS A N 1
ATOM 949 C CA . CYS A 1 120 ? 42.804 -4.290 -28.403 1.00 73.69 120 CYS A CA 1
ATOM 950 C C . CYS A 1 120 ? 43.301 -2.943 -27.890 1.00 73.69 120 CYS A C 1
ATOM 952 O O . CYS A 1 120 ? 42.989 -2.511 -26.773 1.00 73.69 120 CYS A O 1
ATOM 954 N N . ASN A 1 121 ? 44.022 -2.232 -28.756 1.00 68.00 121 ASN A N 1
ATOM 955 C CA . ASN A 1 121 ? 44.464 -0.878 -28.461 1.00 68.00 121 ASN A CA 1
ATOM 956 C C . ASN A 1 121 ? 43.248 0.054 -28.406 1.00 68.00 121 ASN A C 1
ATOM 958 O O . ASN A 1 121 ? 42.484 0.171 -29.360 1.00 68.00 121 ASN A O 1
ATOM 962 N N . GLY A 1 122 ? 43.067 0.731 -27.271 1.00 69.44 122 GLY A N 1
ATOM 963 C CA . GLY A 1 122 ? 41.969 1.676 -27.078 1.00 69.44 122 GLY A CA 1
ATOM 964 C C . GLY A 1 122 ? 40.706 1.095 -26.443 1.00 69.44 122 GLY A C 1
ATOM 965 O O . GLY A 1 122 ? 39.689 1.766 -26.498 1.00 69.44 122 GLY A O 1
ATOM 966 N N . ILE A 1 123 ? 40.726 -0.093 -25.824 1.00 77.75 123 ILE A N 1
ATOM 967 C CA . ILE A 1 123 ? 39.601 -0.555 -24.977 1.00 77.75 123 ILE A CA 1
ATOM 968 C C . ILE A 1 123 ? 39.599 0.076 -23.573 1.00 77.75 123 ILE A C 1
ATOM 970 O O . ILE A 1 123 ? 38.602 0.022 -22.854 1.00 77.75 123 ILE A O 1
ATOM 974 N N . LYS A 1 124 ? 40.733 0.655 -23.162 1.00 76.81 124 LYS A N 1
ATOM 975 C CA . LYS A 1 124 ? 40.875 1.309 -21.860 1.00 76.81 124 LYS A CA 1
ATOM 976 C C . LYS A 1 124 ? 39.846 2.435 -21.736 1.00 76.81 124 LYS A C 1
ATOM 978 O O . LYS A 1 124 ? 39.643 3.181 -22.688 1.00 76.81 124 LYS A O 1
ATOM 983 N N . ASP A 1 125 ? 39.217 2.536 -20.568 1.00 79.06 125 ASP A N 1
ATOM 984 C CA . ASP A 1 125 ? 38.189 3.540 -20.272 1.00 79.06 125 ASP A CA 1
ATOM 985 C C . ASP A 1 125 ? 36.951 3.439 -21.188 1.00 79.06 125 ASP A C 1
ATOM 987 O O . ASP A 1 125 ? 36.333 4.443 -21.543 1.00 79.06 125 ASP A O 1
ATOM 991 N N . LYS A 1 126 ? 36.560 2.211 -21.555 1.00 84.19 126 LYS A N 1
ATOM 992 C CA . LYS A 1 126 ? 35.335 1.925 -22.315 1.00 84.19 126 LYS A CA 1
ATOM 993 C C . LYS A 1 126 ? 34.418 0.929 -21.611 1.00 84.19 126 LYS A C 1
ATOM 995 O O . LYS A 1 126 ? 34.838 0.147 -20.758 1.00 84.19 126 LYS A O 1
ATOM 1000 N N . VAL A 1 127 ? 33.146 0.955 -21.998 1.00 89.19 127 VAL A N 1
ATOM 1001 C CA . VAL A 1 127 ? 32.103 0.031 -21.543 1.00 89.19 127 VAL A CA 1
ATOM 1002 C C . VAL A 1 127 ? 31.558 -0.770 -22.713 1.00 89.19 127 VAL A C 1
ATOM 1004 O O . VAL A 1 127 ? 31.440 -0.259 -23.828 1.00 89.19 127 VAL A O 1
ATOM 1007 N N . LEU A 1 128 ? 31.188 -2.023 -22.451 1.00 91.75 128 LEU A N 1
ATOM 1008 C CA . LEU A 1 128 ? 30.384 -2.790 -23.390 1.00 91.75 128 LEU A CA 1
ATOM 1009 C C . LEU A 1 128 ? 28.927 -2.369 -23.209 1.00 91.75 128 LEU A C 1
ATOM 1011 O O . LEU A 1 128 ? 28.388 -2.481 -22.103 1.00 91.75 128 LEU A O 1
ATOM 1015 N N . LYS A 1 129 ? 28.305 -1.885 -24.282 1.00 91.81 129 LYS A N 1
ATOM 1016 C CA . LYS A 1 129 ? 26.929 -1.401 -24.279 1.00 91.81 129 LYS A CA 1
ATOM 1017 C C . LYS A 1 129 ? 26.037 -2.312 -25.113 1.00 91.81 129 LYS A C 1
ATOM 1019 O O . LYS A 1 129 ? 26.333 -2.568 -26.275 1.00 91.81 129 LYS A O 1
ATOM 1024 N N . LEU A 1 130 ? 24.937 -2.779 -24.532 1.00 91.81 130 LEU A N 1
ATOM 1025 C CA . LEU A 1 130 ? 23.893 -3.546 -25.204 1.00 91.81 130 LEU A CA 1
ATOM 1026 C C . LEU A 1 130 ? 22.557 -2.827 -25.028 1.00 91.81 130 LEU A C 1
ATOM 1028 O O . LEU A 1 130 ? 22.023 -2.763 -23.918 1.00 91.81 130 LEU A O 1
ATOM 1032 N N . ARG A 1 131 ? 22.020 -2.270 -26.117 1.00 88.31 131 ARG A N 1
ATOM 1033 C CA . ARG A 1 131 ? 20.788 -1.473 -26.046 1.00 88.31 131 ARG A CA 1
ATOM 1034 C C . ARG A 1 131 ? 19.599 -2.304 -25.596 1.00 88.31 131 ARG A C 1
ATOM 1036 O O . ARG A 1 131 ? 19.416 -3.447 -26.009 1.00 88.31 131 ARG A O 1
ATOM 1043 N N . GLY A 1 132 ? 18.745 -1.716 -24.772 1.00 84.81 132 GLY A N 1
ATOM 1044 C CA . GLY A 1 132 ? 17.565 -2.405 -24.278 1.00 84.81 132 GLY A CA 1
ATOM 1045 C C . GLY A 1 132 ? 17.874 -3.608 -23.374 1.00 84.81 132 GLY A C 1
ATOM 1046 O O . GLY A 1 132 ? 17.010 -4.456 -23.150 1.00 84.81 132 GLY A O 1
ATOM 1047 N N . ALA A 1 133 ? 19.091 -3.721 -22.842 1.00 91.44 133 ALA A N 1
ATOM 1048 C CA . ALA A 1 133 ? 19.322 -4.590 -21.698 1.00 91.44 133 ALA A CA 1
ATOM 1049 C C . ALA A 1 133 ? 18.834 -3.909 -20.410 1.00 91.44 133 ALA A C 1
ATOM 1051 O O . ALA A 1 133 ? 18.776 -2.684 -20.327 1.00 91.44 133 ALA A O 1
ATOM 1052 N N . TYR A 1 134 ? 18.512 -4.695 -19.378 1.00 91.62 134 TYR A N 1
ATOM 1053 C CA . TYR A 1 134 ? 18.178 -4.156 -18.050 1.00 91.62 134 TYR A CA 1
ATOM 1054 C C . TYR A 1 134 ? 19.246 -3.172 -17.537 1.00 91.62 134 TYR A C 1
ATOM 1056 O O . TYR A 1 134 ? 18.938 -2.093 -17.029 1.00 91.62 134 TYR A O 1
ATOM 1064 N N . GLU A 1 135 ? 20.509 -3.558 -17.692 1.00 91.38 135 GLU A N 1
ATOM 1065 C CA . GLU A 1 135 ? 21.678 -2.719 -17.474 1.00 91.38 135 GLU A CA 1
ATOM 1066 C C . GLU A 1 135 ? 22.398 -2.632 -18.818 1.00 91.38 135 GLU A C 1
ATOM 1068 O O . GLU A 1 135 ? 23.044 -3.594 -19.238 1.00 91.38 135 GLU A O 1
ATOM 1073 N N . GLU A 1 136 ? 22.215 -1.516 -19.527 1.00 91.06 136 GLU A N 1
ATOM 1074 C CA . GLU A 1 136 ? 22.733 -1.377 -20.891 1.00 91.06 136 GLU A CA 1
ATOM 1075 C C . GLU A 1 136 ? 24.253 -1.334 -20.944 1.00 91.06 136 GLU A C 1
ATOM 1077 O O . GLU A 1 136 ? 24.826 -1.797 -21.918 1.00 91.06 136 GLU A O 1
ATOM 1082 N N . ASN A 1 137 ? 24.911 -0.800 -19.918 1.00 90.88 137 ASN A N 1
ATOM 1083 C CA . ASN A 1 137 ? 26.350 -0.568 -19.919 1.00 90.88 137 ASN A CA 1
ATOM 1084 C C . ASN A 1 137 ? 27.027 -1.450 -18.875 1.00 90.88 137 ASN A C 1
ATOM 1086 O O . ASN A 1 137 ? 26.619 -1.453 -17.718 1.00 90.88 137 ASN A O 1
ATOM 1090 N N . LYS A 1 138 ? 28.097 -2.151 -19.257 1.00 90.81 138 LYS A N 1
ATOM 1091 C CA . LYS A 1 138 ? 28.932 -2.913 -18.322 1.00 90.81 138 LYS A CA 1
ATOM 1092 C C . LYS A 1 138 ? 30.401 -2.566 -18.486 1.00 90.81 138 LYS A C 1
ATOM 1094 O O . LYS A 1 138 ? 30.943 -2.597 -19.591 1.00 90.81 138 LYS A O 1
ATOM 1099 N N . MET A 1 139 ? 31.039 -2.269 -17.356 1.00 87.81 139 MET A N 1
ATOM 1100 C CA . MET A 1 139 ? 32.476 -2.022 -17.286 1.00 87.81 139 MET A CA 1
ATOM 1101 C C . MET A 1 139 ? 33.249 -3.276 -17.695 1.00 87.81 139 MET A C 1
ATOM 1103 O O . MET A 1 139 ? 32.957 -4.378 -17.223 1.00 87.81 139 MET A O 1
ATOM 1107 N N . ILE A 1 140 ? 34.253 -3.085 -18.548 1.00 83.75 140 ILE A N 1
ATOM 1108 C CA . ILE A 1 140 ? 35.194 -4.131 -18.944 1.00 83.75 140 ILE A CA 1
ATOM 1109 C C . ILE A 1 140 ? 36.393 -4.035 -17.998 1.00 83.75 140 ILE A C 1
ATOM 1111 O O . ILE A 1 140 ? 37.086 -3.019 -17.980 1.00 83.75 140 ILE A O 1
ATOM 1115 N N . ASN A 1 141 ? 36.633 -5.069 -17.190 1.00 77.81 141 ASN A N 1
ATOM 1116 C CA . ASN A 1 141 ? 37.811 -5.103 -16.326 1.00 77.81 141 ASN A CA 1
ATOM 1117 C C . ASN A 1 141 ? 39.043 -5.541 -17.134 1.00 77.81 141 ASN A C 1
ATOM 1119 O O . ASN A 1 141 ? 39.078 -6.655 -17.649 1.00 77.81 141 ASN A O 1
ATOM 1123 N N . SER A 1 142 ? 40.065 -4.685 -17.213 1.00 69.38 142 SER A N 1
ATOM 1124 C CA . SER A 1 142 ? 41.299 -4.965 -17.957 1.00 69.38 142 SER A CA 1
ATOM 1125 C C . SER A 1 142 ? 42.258 -5.946 -17.277 1.00 69.38 142 SER A C 1
ATOM 1127 O O . SER A 1 142 ? 43.216 -6.390 -17.902 1.00 69.38 142 SER A O 1
ATOM 1129 N N . GLU A 1 143 ? 42.033 -6.275 -16.005 1.00 70.19 143 GLU A N 1
ATOM 1130 C CA . GLU A 1 143 ? 42.983 -7.028 -15.176 1.00 70.19 143 GLU A CA 1
ATOM 1131 C C . GLU A 1 143 ? 42.649 -8.523 -15.055 1.00 70.19 143 GLU A C 1
ATOM 1133 O O . GLU A 1 143 ? 43.470 -9.303 -14.571 1.00 70.19 143 GLU A O 1
ATOM 1138 N N . ALA A 1 144 ? 41.462 -8.953 -15.494 1.00 73.62 144 ALA A N 1
ATOM 1139 C CA . ALA A 1 144 ? 41.015 -10.335 -15.357 1.00 73.62 144 ALA A CA 1
ATOM 1140 C C . ALA A 1 144 ? 40.141 -10.786 -16.529 1.00 73.62 144 ALA A C 1
ATOM 1142 O O . ALA A 1 144 ? 39.402 -10.000 -17.117 1.00 73.62 144 ALA A O 1
ATOM 1143 N N . LYS A 1 145 ? 40.172 -12.094 -16.815 1.00 80.19 145 LYS A N 1
ATOM 1144 C CA . LYS A 1 145 ? 39.198 -12.714 -17.720 1.00 80.19 145 LYS A CA 1
ATOM 1145 C C . LYS A 1 145 ? 37.790 -12.523 -17.175 1.00 80.19 145 LYS A C 1
ATOM 1147 O O . LYS A 1 145 ? 37.541 -12.778 -15.995 1.00 80.19 145 LYS A O 1
ATOM 1152 N N . GLN A 1 146 ? 36.871 -12.114 -18.038 1.00 85.81 146 GLN A N 1
ATOM 1153 C CA . GLN A 1 146 ? 35.529 -11.728 -17.636 1.00 85.81 146 GLN A CA 1
ATOM 1154 C C . GLN A 1 146 ? 34.488 -12.191 -18.656 1.00 85.81 146 GLN A C 1
ATOM 1156 O O . GLN A 1 146 ? 34.655 -12.121 -19.873 1.00 85.81 146 GLN A O 1
ATOM 1161 N N . THR A 1 147 ? 33.358 -12.655 -18.129 1.00 90.81 147 THR A N 1
ATOM 1162 C CA . THR A 1 147 ? 32.131 -12.866 -18.896 1.00 90.81 147 THR A CA 1
ATOM 1163 C C . THR A 1 147 ? 31.065 -11.936 -18.339 1.00 90.81 147 THR A C 1
ATOM 1165 O O . THR A 1 147 ? 30.746 -11.995 -17.152 1.00 90.81 147 THR A O 1
ATOM 1168 N N . LEU A 1 148 ? 30.527 -11.069 -19.190 1.00 92.69 148 LEU A N 1
ATOM 1169 C CA . LEU A 1 148 ? 29.480 -10.117 -18.836 1.00 92.69 148 LEU A CA 1
ATOM 1170 C C . LEU A 1 148 ? 28.110 -10.738 -19.112 1.00 92.69 148 LEU A C 1
ATOM 1172 O O . LEU A 1 148 ? 27.929 -11.375 -20.144 1.00 92.69 148 LEU A O 1
ATOM 1176 N N . CYS A 1 149 ? 27.151 -10.567 -18.202 1.00 92.69 149 CYS A N 1
ATOM 1177 C CA . CYS A 1 149 ? 25.789 -11.088 -18.351 1.00 92.69 149 CYS A CA 1
ATOM 1178 C C . CYS A 1 149 ? 24.793 -9.944 -18.511 1.00 92.69 149 CYS A C 1
ATOM 1180 O O . CYS A 1 149 ? 24.611 -9.169 -17.570 1.00 92.69 149 CYS A O 1
ATOM 1182 N N . PHE A 1 150 ? 24.132 -9.870 -19.664 1.00 93.44 150 PHE A N 1
ATOM 1183 C CA . PHE A 1 150 ? 23.061 -8.920 -19.950 1.00 93.44 150 PHE A CA 1
ATOM 1184 C C . PHE A 1 150 ? 21.702 -9.613 -19.945 1.00 93.44 150 PHE A C 1
ATOM 1186 O O . PHE A 1 150 ? 21.551 -10.701 -20.492 1.00 93.44 150 PHE A O 1
ATOM 1193 N N . TYR A 1 151 ? 20.703 -8.954 -19.371 1.00 92.50 151 TYR A N 1
ATOM 1194 C CA . TYR A 1 151 ? 19.315 -9.405 -19.398 1.00 92.50 151 TYR A CA 1
ATOM 1195 C C . TYR A 1 151 ? 18.575 -8.639 -20.488 1.00 92.50 151 TYR A C 1
ATOM 1197 O O . TYR A 1 151 ? 18.471 -7.417 -20.392 1.00 92.50 151 TYR A O 1
ATOM 1205 N N . ILE A 1 152 ? 18.099 -9.338 -21.517 1.00 90.62 152 ILE A N 1
ATOM 1206 C CA . ILE A 1 152 ? 17.492 -8.733 -22.711 1.00 90.62 152 ILE A CA 1
ATOM 1207 C C . ILE A 1 152 ? 16.145 -9.359 -23.049 1.00 90.62 152 ILE A C 1
ATOM 1209 O O . ILE A 1 152 ? 15.914 -10.541 -22.788 1.00 90.62 152 ILE A O 1
ATOM 1213 N N . ASN A 1 153 ? 15.290 -8.580 -23.708 1.00 89.31 153 ASN A N 1
ATOM 1214 C CA . ASN A 1 153 ? 14.192 -9.144 -24.482 1.00 89.31 153 ASN A CA 1
ATOM 1215 C C . ASN A 1 153 ? 14.784 -9.832 -25.718 1.00 89.31 153 ASN A C 1
ATOM 1217 O O . ASN A 1 153 ? 15.312 -9.155 -26.598 1.00 89.31 153 ASN A O 1
ATOM 1221 N N . ARG A 1 154 ? 14.715 -11.163 -25.781 1.00 86.94 154 ARG A N 1
ATOM 1222 C CA . ARG A 1 154 ? 15.349 -11.916 -26.875 1.00 86.94 154 ARG A CA 1
ATOM 1223 C C . ARG A 1 154 ? 14.597 -11.819 -28.203 1.00 86.94 154 ARG A C 1
ATOM 1225 O O . ARG A 1 154 ? 15.163 -12.171 -29.230 1.00 86.94 154 ARG A O 1
ATOM 1232 N N . ASP A 1 155 ? 13.358 -11.335 -28.189 1.00 83.62 155 ASP A N 1
ATOM 1233 C CA . ASP A 1 155 ? 12.522 -11.219 -29.389 1.00 83.62 155 ASP A CA 1
ATOM 1234 C C . ASP A 1 155 ? 12.760 -9.923 -30.161 1.00 83.62 155 ASP A C 1
ATOM 1236 O O . ASP A 1 155 ? 12.311 -9.777 -31.301 1.00 83.62 155 ASP A O 1
ATOM 1240 N N . LEU A 1 156 ? 13.464 -8.974 -29.547 1.00 82.44 156 LEU A N 1
ATOM 1241 C CA . LEU A 1 156 ? 13.812 -7.716 -30.178 1.00 82.44 156 LEU A CA 1
ATOM 1242 C C . LEU A 1 156 ? 15.206 -7.801 -30.791 1.00 82.44 156 LEU A C 1
ATOM 1244 O O . LEU A 1 156 ? 16.147 -8.317 -30.191 1.00 82.44 156 LEU A O 1
ATOM 1248 N N . GLU A 1 157 ? 15.326 -7.242 -31.991 1.00 85.12 157 GLU A N 1
ATOM 1249 C CA . GLU A 1 157 ? 16.622 -6.856 -32.535 1.00 85.12 157 GLU A CA 1
ATOM 1250 C C . GLU A 1 157 ? 17.240 -5.803 -31.605 1.00 85.12 157 GLU A C 1
ATOM 1252 O O . GLU A 1 157 ? 16.554 -4.886 -31.141 1.00 85.12 157 GLU A O 1
ATOM 1257 N N . THR A 1 158 ? 18.529 -5.940 -31.323 1.00 86.94 158 THR A N 1
ATOM 1258 C CA . THR A 1 158 ? 19.275 -5.029 -30.454 1.00 86.94 158 THR A CA 1
ATOM 1259 C C . THR A 1 158 ? 20.622 -4.674 -31.081 1.00 86.94 158 THR A C 1
ATOM 1261 O O . THR A 1 158 ? 20.996 -5.190 -32.128 1.00 86.94 158 THR A O 1
ATOM 1264 N N . GLU A 1 159 ? 21.345 -3.756 -30.459 1.00 89.56 159 GLU A N 1
ATOM 1265 C CA . GLU A 1 159 ? 22.645 -3.276 -30.893 1.00 89.56 159 GLU A CA 1
ATOM 1266 C C . GLU A 1 159 ? 23.651 -3.486 -29.757 1.00 89.56 159 GLU A C 1
ATOM 1268 O O . GLU A 1 159 ? 23.446 -3.006 -28.636 1.00 89.56 159 GLU A O 1
ATOM 1273 N N . LEU A 1 160 ? 24.725 -4.222 -30.053 1.00 91.81 160 LEU A N 1
ATOM 1274 C CA . LEU A 1 160 ? 25.875 -4.400 -29.171 1.00 91.81 160 LEU A CA 1
ATOM 1275 C C . LEU A 1 160 ? 27.011 -3.521 -29.673 1.00 91.81 160 LEU A C 1
ATOM 1277 O O . LEU A 1 160 ? 27.339 -3.555 -30.855 1.00 91.81 160 LEU A O 1
ATOM 1281 N N . GLY A 1 161 ? 27.660 -2.793 -28.779 1.00 91.44 161 GLY A N 1
ATOM 1282 C CA . GLY A 1 161 ? 28.775 -1.941 -29.147 1.00 91.44 161 GLY A CA 1
ATOM 1283 C C . GLY A 1 161 ? 29.636 -1.543 -27.968 1.00 91.44 161 GLY A C 1
ATOM 1284 O O . GLY A 1 161 ? 29.479 -2.041 -26.852 1.00 91.44 161 GLY A O 1
ATOM 1285 N N . VAL A 1 162 ? 30.565 -0.633 -28.232 1.00 88.69 162 VAL A N 1
ATOM 1286 C CA . VAL A 1 162 ? 31.463 -0.073 -27.223 1.00 88.69 162 VAL A CA 1
ATOM 1287 C C . VAL A 1 162 ? 31.230 1.432 -27.131 1.00 88.69 162 VAL A C 1
ATOM 1289 O O . VAL A 1 162 ? 31.104 2.110 -28.152 1.00 88.69 162 VAL A O 1
ATOM 1292 N N . ALA A 1 163 ? 31.166 1.948 -25.906 1.00 86.06 163 ALA A N 1
ATOM 1293 C CA . ALA A 1 163 ? 31.009 3.373 -25.624 1.00 86.06 163 ALA A CA 1
ATOM 1294 C C . ALA A 1 163 ? 32.083 3.866 -24.631 1.00 86.06 163 ALA A C 1
ATOM 1296 O O . ALA A 1 163 ? 32.613 3.054 -23.861 1.00 86.06 163 ALA A O 1
ATOM 1297 N N . PRO A 1 164 ? 32.414 5.170 -24.615 1.00 82.12 164 PRO A N 1
ATOM 1298 C CA . PRO A 1 164 ? 33.338 5.737 -23.635 1.00 82.12 164 PRO A CA 1
ATOM 1299 C C . PRO A 1 164 ? 32.791 5.622 -22.205 1.00 82.12 164 PRO A C 1
ATOM 1301 O O . PRO A 1 164 ? 31.610 5.864 -21.959 1.00 82.12 164 PRO A O 1
ATOM 1304 N N . SER A 1 165 ? 33.645 5.306 -21.227 1.00 76.50 165 SER A N 1
ATOM 1305 C CA . SER A 1 165 ? 33.234 5.140 -19.821 1.00 76.50 165 SER A CA 1
ATOM 1306 C C . SER A 1 165 ? 32.818 6.441 -19.131 1.00 76.50 165 SER A C 1
ATOM 1308 O O . SER A 1 165 ? 32.128 6.397 -18.116 1.00 76.50 165 SER A O 1
ATOM 1310 N N . HIS A 1 166 ? 33.229 7.594 -19.662 1.00 70.94 166 HIS A N 1
ATOM 1311 C CA . HIS A 1 166 ? 32.880 8.914 -19.135 1.00 70.94 166 HIS A CA 1
ATOM 1312 C C . HIS A 1 166 ? 31.568 9.464 -19.713 1.00 70.94 166 HIS A C 1
ATOM 1314 O O . HIS A 1 166 ? 31.044 10.436 -19.176 1.00 70.94 166 HIS A O 1
ATOM 1320 N N . ASP A 1 167 ? 31.025 8.837 -20.764 1.00 63.16 167 ASP A N 1
ATOM 1321 C CA . ASP A 1 167 ? 29.816 9.284 -21.465 1.00 63.16 167 ASP A CA 1
ATOM 1322 C C . ASP A 1 167 ? 28.750 8.174 -21.538 1.00 63.16 167 ASP A C 1
ATOM 1324 O O . ASP A 1 167 ? 28.165 7.856 -22.572 1.00 63.16 167 ASP A O 1
ATOM 1328 N N . VAL A 1 168 ? 28.504 7.538 -20.390 1.00 59.22 168 VAL A N 1
ATOM 1329 C CA . VAL A 1 168 ? 27.583 6.393 -20.249 1.00 59.22 168 VAL A CA 1
ATOM 1330 C C . VAL A 1 168 ? 26.125 6.776 -20.557 1.00 59.22 168 VAL A C 1
ATOM 1332 O O . VAL A 1 168 ? 25.323 5.924 -20.954 1.00 59.22 168 VAL A O 1
ATOM 1335 N N . ALA A 1 169 ? 25.785 8.057 -20.377 1.00 53.94 169 ALA A N 1
ATOM 1336 C CA . ALA A 1 169 ? 24.455 8.612 -20.615 1.00 53.94 169 ALA A CA 1
ATOM 1337 C C . ALA A 1 169 ? 24.172 8.885 -22.102 1.00 53.94 169 ALA A C 1
ATOM 1339 O O . ALA A 1 169 ? 23.007 8.930 -22.501 1.00 53.94 169 ALA A O 1
ATOM 1340 N N . SER A 1 170 ? 25.209 9.035 -22.931 1.00 62.62 170 SER A N 1
ATOM 1341 C CA . SER A 1 170 ? 25.041 9.281 -24.358 1.00 62.62 170 SER A CA 1
ATOM 1342 C C . SER A 1 170 ? 24.455 8.073 -25.079 1.00 62.62 170 SER A C 1
ATOM 1344 O O . SER A 1 170 ? 24.730 6.903 -24.790 1.00 62.62 170 SER A O 1
ATOM 1346 N N . SER A 1 171 ? 23.622 8.358 -26.077 1.00 61.12 171 SER A N 1
ATOM 1347 C CA . SER A 1 171 ? 23.110 7.335 -26.982 1.00 61.12 171 SER A CA 1
ATOM 1348 C C . SER A 1 171 ? 24.170 6.855 -27.976 1.00 61.12 171 SER A C 1
ATOM 1350 O O . SER A 1 171 ? 23.932 5.839 -28.623 1.00 61.12 171 SER A O 1
ATOM 1352 N N . LEU A 1 172 ? 25.316 7.527 -28.100 1.00 67.69 172 LEU A N 1
ATOM 1353 C CA . LEU A 1 172 ? 26.316 7.257 -29.129 1.00 67.69 172 LEU A CA 1
ATOM 1354 C C . LEU A 1 172 ? 27.256 6.118 -28.707 1.00 67.69 172 LEU A C 1
ATOM 1356 O O . LEU A 1 172 ? 27.841 6.134 -27.627 1.00 67.69 172 LEU A O 1
ATOM 1360 N N . MET A 1 173 ? 27.388 5.117 -29.575 1.00 78.31 173 MET A N 1
ATOM 1361 C CA . MET A 1 173 ? 28.444 4.105 -29.504 1.00 78.31 173 MET A CA 1
ATOM 1362 C C . MET A 1 173 ? 29.538 4.491 -30.500 1.00 78.31 173 MET A C 1
ATOM 1364 O O . MET A 1 173 ? 29.235 5.017 -31.568 1.00 78.31 173 MET A O 1
ATOM 1368 N N . GLU A 1 174 ? 30.800 4.216 -30.176 1.00 80.69 174 GLU A N 1
ATOM 1369 C CA . GLU A 1 174 ? 31.909 4.433 -31.119 1.00 80.69 174 GLU A CA 1
ATOM 1370 C C . GLU A 1 174 ? 31.888 3.407 -32.253 1.00 80.69 174 GLU A C 1
ATOM 1372 O O . GLU A 1 174 ? 32.231 3.700 -33.395 1.00 80.69 174 GLU A O 1
ATOM 1377 N N . THR A 1 175 ? 31.496 2.186 -31.904 1.00 84.38 175 THR A N 1
ATOM 1378 C CA . THR A 1 175 ? 31.354 1.052 -32.804 1.00 84.38 175 THR A CA 1
ATOM 1379 C C . THR A 1 175 ? 30.225 0.181 -32.307 1.00 84.38 175 THR A C 1
ATOM 1381 O O . THR A 1 175 ? 30.032 0.030 -31.094 1.00 84.38 175 THR A O 1
ATOM 1384 N N . SER A 1 176 ? 29.482 -0.393 -33.237 1.00 88.38 176 SER A N 1
ATOM 1385 C CA . SER A 1 176 ? 28.328 -1.203 -32.920 1.00 88.38 176 SER A CA 1
ATOM 1386 C C . SER A 1 176 ? 28.010 -2.192 -34.026 1.00 88.38 176 SER A C 1
ATOM 1388 O O . SER A 1 176 ? 28.452 -2.080 -35.168 1.00 88.38 176 SER A O 1
ATOM 1390 N N . THR A 1 177 ? 27.241 -3.205 -33.658 1.00 89.81 177 THR A N 1
ATOM 1391 C CA . THR A 1 177 ? 26.767 -4.240 -34.560 1.00 89.81 177 THR A CA 1
ATOM 1392 C C . THR A 1 177 ? 25.364 -4.660 -34.152 1.00 89.81 177 THR A C 1
ATOM 1394 O O . THR A 1 177 ? 25.033 -4.729 -32.961 1.00 89.81 177 THR A O 1
ATOM 1397 N N . ASN A 1 178 ? 24.527 -4.943 -35.146 1.00 88.56 178 ASN A N 1
ATOM 1398 C CA . ASN A 1 178 ? 23.167 -5.399 -34.902 1.00 88.56 178 ASN A CA 1
ATOM 1399 C C . ASN A 1 178 ? 23.183 -6.866 -34.472 1.00 88.56 178 ASN A C 1
ATOM 1401 O O . ASN A 1 178 ? 23.781 -7.728 -35.119 1.00 88.56 178 ASN A O 1
ATOM 1405 N N . LEU A 1 179 ? 22.478 -7.150 -33.387 1.00 88.06 179 LEU A N 1
ATOM 1406 C CA . LEU A 1 179 ? 22.156 -8.489 -32.939 1.00 88.06 179 LEU A CA 1
ATOM 1407 C C . LEU A 1 179 ? 20.696 -8.782 -33.302 1.00 88.06 179 LEU A C 1
ATOM 1409 O O . LEU A 1 179 ? 19.796 -8.100 -32.801 1.00 88.06 179 LEU A O 1
ATOM 1413 N N . PRO A 1 180 ? 20.433 -9.789 -34.153 1.00 87.00 180 PRO A N 1
ATOM 1414 C CA . PRO A 1 180 ? 19.069 -10.198 -34.446 1.00 87.00 180 PRO A CA 1
ATOM 1415 C C . PRO A 1 180 ? 18.408 -10.805 -33.196 1.00 87.00 180 PRO A C 1
ATOM 1417 O O . PRO A 1 180 ? 19.109 -11.172 -32.246 1.00 87.00 180 PRO A O 1
ATOM 1420 N N . PRO A 1 181 ? 17.073 -10.975 -33.209 1.00 86.25 181 PRO A N 1
ATOM 1421 C CA . PRO A 1 181 ? 16.373 -11.753 -32.195 1.00 86.25 181 PRO A CA 1
ATOM 1422 C C . PRO A 1 181 ? 17.050 -13.108 -31.961 1.00 86.25 181 PRO A C 1
ATOM 1424 O O . PRO A 1 181 ? 17.459 -13.790 -32.907 1.00 86.25 181 PRO A O 1
ATOM 1427 N N . LEU A 1 182 ? 17.182 -13.495 -30.695 1.00 86.31 182 LEU A N 1
ATOM 1428 C CA . LEU A 1 182 ? 17.920 -14.685 -30.291 1.00 86.31 182 LEU A CA 1
ATOM 1429 C C . LEU A 1 182 ? 16.965 -15.825 -29.908 1.00 86.31 182 LEU A C 1
ATOM 1431 O O . LEU A 1 182 ? 15.987 -15.602 -29.191 1.00 86.31 182 LEU A O 1
ATOM 1435 N N . PRO A 1 183 ? 17.262 -17.073 -30.315 1.00 84.88 183 PRO A N 1
ATOM 1436 C CA . PRO A 1 183 ? 16.534 -18.235 -29.820 1.00 84.88 183 PRO A CA 1
ATOM 1437 C C . PRO A 1 183 ? 16.767 -18.435 -28.314 1.00 84.88 183 PRO A C 1
ATOM 1439 O O . PRO A 1 183 ? 17.721 -17.913 -27.736 1.00 84.88 183 PRO A O 1
ATOM 1442 N N . ALA A 1 184 ? 15.926 -19.261 -27.682 1.00 80.31 184 ALA A N 1
ATOM 1443 C CA . ALA A 1 184 ? 15.991 -19.537 -26.242 1.00 80.31 184 ALA A CA 1
ATOM 1444 C C . ALA A 1 184 ? 17.361 -20.041 -25.757 1.00 80.31 184 ALA A C 1
ATOM 1446 O O . ALA A 1 184 ? 17.781 -19.734 -24.645 1.00 80.31 184 ALA A O 1
ATOM 1447 N N . THR A 1 185 ? 18.059 -20.800 -26.601 1.00 86.88 185 THR A N 1
ATOM 1448 C CA . THR A 1 185 ? 19.459 -21.170 -26.401 1.00 86.88 185 THR A CA 1
ATOM 1449 C C . THR A 1 185 ? 20.243 -20.732 -27.624 1.00 86.88 185 THR A C 1
ATOM 1451 O O . THR A 1 185 ? 19.904 -21.104 -28.746 1.00 86.88 185 THR A O 1
ATOM 1454 N N . TYR A 1 186 ? 21.312 -19.972 -27.407 1.00 89.56 186 TYR A N 1
ATOM 1455 C CA . TYR A 1 186 ? 22.163 -19.459 -28.474 1.00 89.56 186 TYR A CA 1
ATOM 1456 C C . TYR A 1 186 ? 23.630 -19.657 -28.114 1.00 89.56 186 TYR A C 1
ATOM 1458 O O . TYR A 1 186 ? 24.043 -19.424 -26.978 1.00 89.56 186 TYR A O 1
ATOM 1466 N N . LYS A 1 187 ? 24.436 -20.061 -29.094 1.00 93.75 187 LYS A N 1
ATOM 1467 C CA . LYS A 1 187 ? 25.894 -20.045 -29.004 1.00 93.75 187 LYS A CA 1
ATOM 1468 C C . LYS A 1 187 ? 26.432 -19.578 -30.344 1.00 93.75 187 LYS A C 1
ATOM 1470 O O . LYS A 1 187 ? 26.242 -20.256 -31.349 1.00 93.75 187 LYS A O 1
ATOM 1475 N N . GLY A 1 188 ? 27.103 -18.439 -30.350 1.00 92.25 188 GLY A N 1
ATOM 1476 C CA . GLY A 1 188 ? 27.595 -17.836 -31.579 1.00 92.25 188 GLY A CA 1
ATOM 1477 C C . GLY A 1 188 ? 28.676 -16.806 -31.318 1.00 92.25 188 GLY A C 1
ATOM 1478 O O . GLY A 1 188 ? 29.181 -16.686 -30.202 1.00 92.25 188 GLY A O 1
ATOM 1479 N N . LYS A 1 189 ? 29.037 -16.080 -32.371 1.00 92.31 189 LYS A N 1
ATOM 1480 C CA . LYS A 1 189 ? 30.026 -15.008 -32.320 1.00 92.31 189 LYS A CA 1
ATOM 1481 C C . LYS A 1 189 ? 29.456 -13.740 -32.921 1.00 92.31 189 LYS A C 1
ATOM 1483 O O . LYS A 1 189 ? 28.593 -13.814 -33.792 1.00 92.31 189 LYS A O 1
ATOM 1488 N N . VAL A 1 190 ? 29.969 -12.603 -32.477 1.00 91.25 190 VAL A N 1
ATOM 1489 C CA . VAL A 1 190 ? 29.687 -11.309 -33.091 1.00 91.25 190 VAL A CA 1
ATOM 1490 C C . VAL A 1 190 ? 30.977 -10.507 -33.195 1.00 91.25 190 VAL A C 1
ATOM 1492 O O . VAL A 1 190 ? 31.774 -10.506 -32.258 1.00 91.25 190 VAL A O 1
ATOM 1495 N N . SER A 1 191 ? 31.203 -9.869 -34.340 1.00 90.75 191 SER A N 1
ATOM 1496 C CA . SER A 1 191 ? 32.398 -9.059 -34.562 1.00 90.75 191 SER A CA 1
ATOM 1497 C C . SER A 1 191 ? 32.120 -7.588 -34.254 1.00 90.75 191 SER A C 1
ATOM 1499 O O . SER A 1 191 ? 31.093 -7.062 -34.685 1.00 90.75 191 SER A O 1
ATOM 1501 N N . LEU A 1 192 ? 33.048 -6.933 -33.559 1.00 89.69 192 LEU A N 1
ATOM 1502 C CA . LEU A 1 192 ? 33.069 -5.484 -33.343 1.00 89.69 192 LEU A CA 1
ATOM 1503 C C . LEU A 1 192 ? 34.358 -4.893 -33.910 1.00 89.69 192 LEU A C 1
ATOM 1505 O O . LEU A 1 192 ? 35.433 -5.457 -33.702 1.00 89.69 192 LEU A O 1
ATOM 1509 N N . ASP A 1 193 ? 34.248 -3.750 -34.579 1.00 85.94 193 ASP A N 1
ATOM 1510 C CA . ASP A 1 193 ? 35.397 -3.026 -35.124 1.00 85.94 193 ASP A CA 1
ATOM 1511 C C . ASP A 1 193 ? 35.854 -1.970 -34.109 1.00 85.94 193 ASP A C 1
ATOM 1513 O O . ASP A 1 193 ? 35.156 -0.989 -33.876 1.00 85.94 193 ASP A O 1
ATOM 1517 N N . ILE A 1 194 ? 37.003 -2.162 -33.464 1.00 81.75 194 ILE A N 1
ATOM 1518 C CA . ILE A 1 194 ? 37.530 -1.284 -32.413 1.00 81.75 194 ILE A CA 1
ATOM 1519 C C . ILE A 1 194 ? 38.835 -0.668 -32.906 1.00 81.75 194 ILE A C 1
ATOM 1521 O O . ILE A 1 194 ? 39.884 -1.310 -32.933 1.00 81.75 194 ILE A O 1
ATOM 1525 N N . GLY A 1 195 ? 38.776 0.602 -33.306 1.00 76.88 195 GLY A N 1
ATOM 1526 C CA . GLY A 1 195 ? 39.913 1.263 -33.942 1.00 76.88 195 GLY A CA 1
ATOM 1527 C C . GLY A 1 195 ? 40.246 0.598 -35.280 1.00 76.88 195 GLY A C 1
ATOM 1528 O O . GLY A 1 195 ? 39.451 0.661 -36.211 1.00 76.88 195 GLY A O 1
ATOM 1529 N N . GLN A 1 196 ? 41.425 -0.020 -35.379 1.00 75.81 196 GLN A N 1
ATOM 1530 C CA . GLN A 1 196 ? 41.846 -0.793 -36.559 1.00 75.81 196 GLN A CA 1
ATOM 1531 C C . GLN A 1 196 ? 41.652 -2.308 -36.383 1.00 75.81 196 GLN A C 1
ATOM 1533 O O . GLN A 1 196 ? 41.853 -3.063 -37.334 1.00 75.81 196 GLN A O 1
ATOM 1538 N N . ASP A 1 197 ? 41.265 -2.753 -35.185 1.00 81.88 197 ASP A N 1
ATOM 1539 C CA . ASP A 1 197 ? 41.130 -4.164 -34.846 1.00 81.88 197 ASP A CA 1
ATOM 1540 C C . ASP A 1 197 ? 39.685 -4.633 -35.043 1.00 81.88 197 ASP A C 1
ATOM 1542 O O . ASP A 1 197 ? 38.739 -3.934 -34.687 1.00 81.88 197 ASP A O 1
ATOM 1546 N N . LYS A 1 198 ? 39.504 -5.857 -35.542 1.00 87.06 198 LYS A N 1
ATOM 1547 C CA . LYS A 1 198 ? 38.202 -6.535 -35.577 1.00 87.06 198 LYS A CA 1
ATOM 1548 C C . LYS A 1 198 ? 38.188 -7.674 -34.566 1.00 87.06 198 LYS A C 1
ATOM 1550 O O . LYS A 1 198 ? 39.019 -8.578 -34.644 1.00 87.06 198 LYS A O 1
ATOM 1555 N N . VAL A 1 199 ? 37.241 -7.646 -33.630 1.00 88.56 199 VAL A N 1
ATOM 1556 C CA . VAL A 1 199 ? 37.213 -8.554 -32.475 1.00 88.56 199 VAL A CA 1
ATOM 1557 C C . VAL A 1 199 ? 35.963 -9.416 -32.471 1.00 88.56 199 VAL A C 1
ATOM 1559 O O . VAL A 1 199 ? 34.854 -8.900 -32.383 1.00 88.56 199 VAL A O 1
ATOM 1562 N N . ASP A 1 200 ? 36.144 -10.736 -32.484 1.00 89.69 200 ASP A N 1
ATOM 1563 C CA . ASP A 1 200 ? 35.045 -11.701 -32.402 1.00 89.69 200 ASP A CA 1
ATOM 1564 C C . ASP A 1 200 ? 34.707 -12.061 -30.953 1.00 89.69 200 ASP A C 1
ATOM 1566 O O . ASP A 1 200 ? 35.393 -12.883 -30.338 1.00 89.69 200 ASP A O 1
ATOM 1570 N N . LEU A 1 201 ? 33.614 -11.529 -30.419 1.00 91.69 201 LEU A N 1
ATOM 1571 C CA . LEU A 1 201 ? 33.118 -11.869 -29.086 1.00 91.69 201 LEU A CA 1
ATOM 1572 C C . LEU A 1 201 ? 32.309 -13.158 -29.112 1.00 91.69 201 LEU A C 1
ATOM 1574 O O . LEU A 1 201 ? 31.474 -13.358 -29.993 1.00 91.69 201 LEU A O 1
ATOM 1578 N N . ASP A 1 202 ? 32.539 -14.025 -28.126 1.00 93.19 202 ASP A N 1
ATOM 1579 C CA . ASP A 1 202 ? 31.762 -15.251 -27.959 1.00 93.19 202 ASP A CA 1
ATOM 1580 C C . ASP A 1 202 ? 30.502 -14.954 -27.136 1.00 93.19 202 ASP A C 1
ATOM 1582 O O . ASP A 1 202 ? 30.579 -14.467 -26.004 1.00 93.19 202 ASP A O 1
ATOM 1586 N N . LEU A 1 203 ? 29.342 -15.261 -27.718 1.00 94.00 203 LEU A N 1
ATOM 1587 C CA . LEU A 1 203 ? 28.021 -15.048 -27.136 1.00 94.00 203 LEU A CA 1
ATOM 1588 C C . LEU A 1 203 ? 27.396 -16.388 -26.764 1.00 94.00 203 LEU A C 1
ATOM 1590 O O . LEU A 1 203 ? 27.401 -17.342 -27.550 1.00 94.00 203 LEU A O 1
ATOM 1594 N N . LYS A 1 204 ? 26.796 -16.440 -25.578 1.00 93.25 204 LYS A N 1
ATOM 1595 C CA . LYS A 1 204 ? 26.048 -17.593 -25.091 1.00 93.25 204 LYS A CA 1
ATOM 1596 C C . LYS A 1 204 ? 24.769 -17.134 -24.397 1.00 93.25 204 LYS A C 1
ATOM 1598 O O . LYS A 1 204 ? 24.836 -16.540 -23.327 1.00 93.25 204 LYS A O 1
ATOM 1603 N N . ALA A 1 205 ? 23.615 -17.449 -24.974 1.00 87.69 205 ALA A N 1
ATOM 1604 C CA . ALA A 1 205 ? 22.345 -17.396 -24.260 1.00 87.69 205 ALA A CA 1
ATOM 1605 C C . ALA A 1 205 ? 22.036 -18.785 -23.704 1.00 87.69 205 ALA A C 1
ATOM 1607 O O . ALA A 1 205 ? 22.115 -19.784 -24.425 1.00 87.69 205 ALA A O 1
ATOM 1608 N N . LEU A 1 206 ? 21.707 -18.845 -22.419 1.00 73.50 206 LEU A N 1
ATOM 1609 C CA . LEU A 1 206 ? 21.261 -20.063 -21.757 1.00 73.50 206 LEU A CA 1
ATOM 1610 C C . LEU A 1 206 ? 19.759 -19.968 -21.500 1.00 73.50 206 LEU A C 1
ATOM 1612 O O . LEU A 1 206 ? 19.287 -18.963 -20.968 1.00 73.50 206 LEU A O 1
ATOM 1616 N N . GLN A 1 207 ? 19.030 -21.043 -21.796 1.00 64.25 207 GLN A N 1
ATOM 1617 C CA . GLN A 1 207 ? 17.695 -21.252 -21.246 1.00 64.25 207 GLN A CA 1
ATOM 1618 C C . GLN A 1 207 ? 17.859 -21.508 -19.742 1.00 64.25 207 GLN A C 1
ATOM 1620 O O . GLN A 1 207 ? 18.234 -22.605 -19.334 1.00 64.25 207 GLN A O 1
ATOM 1625 N N . GLY A 1 208 ? 17.741 -20.459 -18.926 1.00 53.06 208 GLY A N 1
ATOM 1626 C CA . GLY A 1 208 ? 18.234 -20.515 -17.546 1.00 53.06 208 GLY A CA 1
ATOM 1627 C C . GLY A 1 208 ? 17.642 -19.515 -16.560 1.00 53.06 208 GLY A C 1
ATOM 1628 O O . GLY A 1 208 ? 18.194 -19.357 -15.477 1.00 53.06 208 GLY A O 1
ATOM 1629 N N . MET A 1 209 ? 16.526 -18.863 -16.873 1.00 54.97 209 MET A N 1
ATOM 1630 C CA . MET A 1 209 ? 15.732 -18.174 -15.852 1.00 54.97 209 MET A CA 1
ATOM 1631 C C . MET A 1 209 ? 14.356 -18.816 -15.834 1.00 54.97 209 MET A C 1
ATOM 1633 O O . MET A 1 209 ? 13.819 -19.063 -16.906 1.00 54.97 209 MET A O 1
ATOM 1637 N N . GLN A 1 210 ? 13.892 -19.162 -14.627 1.00 53.59 210 GLN A N 1
ATOM 1638 C CA . GLN A 1 210 ? 12.669 -19.910 -14.300 1.00 53.59 210 GLN A CA 1
ATOM 1639 C C . GLN A 1 210 ? 11.648 -19.958 -15.448 1.00 53.59 210 GLN A C 1
ATOM 1641 O O . GLN A 1 210 ? 11.212 -18.907 -15.912 1.00 53.59 210 GLN A O 1
ATOM 1646 N N . ASP A 1 211 ? 11.208 -21.163 -15.837 1.00 58.16 211 ASP A N 1
ATOM 1647 C CA . ASP A 1 211 ? 10.163 -21.378 -16.861 1.00 58.16 211 ASP A CA 1
ATOM 1648 C C . ASP A 1 211 ? 8.828 -20.661 -16.537 1.00 58.16 211 ASP A C 1
ATOM 1650 O O . ASP A 1 211 ? 7.905 -20.638 -17.350 1.00 58.16 211 ASP A O 1
ATOM 1654 N N . HIS A 1 212 ? 8.723 -20.045 -15.356 1.00 76.94 212 HIS A N 1
ATOM 1655 C CA . HIS A 1 212 ? 7.591 -19.264 -14.889 1.00 76.94 212 HIS A CA 1
ATOM 1656 C C . HIS A 1 212 ? 8.019 -17.843 -14.506 1.00 76.94 212 HIS A C 1
ATOM 1658 O O . HIS A 1 212 ? 9.093 -17.627 -13.939 1.00 76.94 212 HIS A O 1
ATOM 1664 N N . LEU A 1 213 ? 7.147 -16.873 -14.794 1.00 90.94 213 LEU A N 1
ATOM 1665 C CA . LEU A 1 213 ? 7.313 -15.494 -14.344 1.00 90.94 213 LEU A CA 1
ATOM 1666 C C . LEU A 1 213 ? 7.319 -15.438 -12.813 1.00 90.94 213 LEU A C 1
ATOM 1668 O O . LEU A 1 213 ? 6.518 -16.097 -12.151 1.00 90.94 213 LEU A O 1
ATOM 1672 N N . ALA A 1 214 ? 8.198 -14.607 -12.262 1.00 94.81 214 ALA A N 1
ATOM 1673 C CA . ALA A 1 214 ? 8.188 -14.282 -10.839 1.00 94.81 214 ALA A CA 1
ATOM 1674 C C . ALA A 1 214 ? 7.101 -13.247 -10.499 1.00 94.81 214 ALA A C 1
ATOM 1676 O O . ALA A 1 214 ? 6.639 -13.182 -9.361 1.00 94.81 214 ALA A O 1
ATOM 1677 N N . VAL A 1 215 ? 6.691 -12.449 -11.488 1.00 96.94 215 VAL A N 1
ATOM 1678 C CA . VAL A 1 215 ? 5.548 -11.538 -11.395 1.00 96.94 215 VAL A CA 1
ATOM 1679 C C . VAL A 1 215 ? 4.292 -12.278 -11.836 1.00 96.94 215 VAL A C 1
ATOM 1681 O O . VAL A 1 215 ? 4.192 -12.738 -12.974 1.00 96.94 215 VAL A O 1
ATOM 1684 N N . ARG A 1 216 ? 3.309 -12.364 -10.944 1.00 96.62 216 ARG A N 1
ATOM 1685 C CA . ARG A 1 216 ? 1.962 -12.829 -11.254 1.00 96.62 216 ARG A CA 1
ATOM 1686 C C . ARG A 1 216 ? 1.235 -11.730 -12.024 1.00 96.62 216 ARG A C 1
ATOM 1688 O O . ARG A 1 216 ? 1.000 -10.652 -11.485 1.00 96.62 216 ARG A O 1
ATOM 1695 N N . ILE A 1 217 ? 0.898 -12.013 -13.277 1.00 95.25 217 ILE A N 1
ATOM 1696 C CA . ILE A 1 217 ? 0.156 -11.112 -14.166 1.00 95.25 217 ILE A CA 1
ATOM 1697 C C . ILE A 1 217 ? -1.265 -11.664 -14.292 1.00 95.25 217 ILE A C 1
ATOM 1699 O O . ILE A 1 217 ? -1.541 -12.470 -15.176 1.00 95.25 217 ILE A O 1
ATOM 1703 N N . ASP A 1 218 ? -2.134 -11.299 -13.351 1.00 94.25 218 ASP A N 1
ATOM 1704 C CA . ASP A 1 218 ? -3.514 -11.782 -13.236 1.00 94.25 218 ASP A CA 1
ATOM 1705 C C . ASP A 1 218 ? -4.317 -10.871 -12.277 1.00 94.25 218 ASP A C 1
ATOM 1707 O O . ASP A 1 218 ? -3.795 -10.387 -11.271 1.00 94.25 218 ASP A O 1
ATOM 1711 N N . TYR A 1 219 ? -5.590 -10.631 -12.596 1.00 93.50 219 TYR A N 1
ATOM 1712 C CA . TYR A 1 219 ? -6.518 -9.844 -11.778 1.00 93.50 219 TYR A CA 1
ATOM 1713 C C . TYR A 1 219 ? -7.174 -10.652 -10.655 1.00 93.50 219 TYR A C 1
ATOM 1715 O O . TYR A 1 219 ? -7.719 -10.054 -9.730 1.00 93.50 219 TYR A O 1
ATOM 1723 N N . ASP A 1 220 ? -7.095 -11.984 -10.683 1.00 95.06 220 ASP A N 1
ATOM 1724 C CA . ASP A 1 220 ? -7.621 -12.822 -9.605 1.00 95.06 220 ASP A CA 1
ATOM 1725 C C . ASP A 1 220 ? -6.836 -12.629 -8.288 1.00 95.06 220 ASP A C 1
ATOM 1727 O O . ASP A 1 220 ? -5.720 -12.092 -8.266 1.00 95.06 220 ASP A O 1
ATOM 1731 N N . ILE A 1 221 ? -7.415 -13.058 -7.167 1.00 96.31 221 ILE A N 1
ATOM 1732 C CA . ILE A 1 221 ? -6.709 -13.201 -5.888 1.00 96.31 221 ILE A CA 1
ATOM 1733 C C . ILE A 1 221 ? -5.810 -14.452 -5.912 1.00 96.31 221 ILE A C 1
ATOM 1735 O O . ILE A 1 221 ? -6.139 -15.450 -6.571 1.00 96.31 221 ILE A O 1
ATOM 1739 N N . PRO A 1 222 ? -4.675 -14.455 -5.188 1.00 96.69 222 PRO A N 1
ATOM 1740 C CA . PRO A 1 222 ? -3.726 -15.556 -5.241 1.00 96.69 222 PRO A CA 1
ATOM 1741 C C . PRO A 1 222 ? -4.312 -16.805 -4.580 1.00 96.69 222 PRO A C 1
ATOM 1743 O O . PRO A 1 222 ? -5.181 -16.737 -3.704 1.00 96.69 222 PRO A O 1
ATOM 1746 N N . THR A 1 223 ? -3.803 -17.977 -4.958 1.00 97.00 223 THR A N 1
ATOM 1747 C CA . THR A 1 223 ? -4.251 -19.265 -4.405 1.00 97.00 223 THR A CA 1
ATOM 1748 C C . THR A 1 223 ? -4.200 -19.283 -2.875 1.00 97.00 223 THR A C 1
ATOM 1750 O O . THR A 1 223 ? -5.109 -19.803 -2.235 1.00 97.00 223 THR A O 1
ATOM 1753 N N . GLN A 1 224 ? -3.188 -18.656 -2.275 1.00 98.25 224 GLN A N 1
ATOM 1754 C CA . GLN A 1 224 ? -3.029 -18.537 -0.827 1.00 98.25 224 GLN A CA 1
ATOM 1755 C C . GLN A 1 224 ? -4.195 -17.778 -0.175 1.00 98.25 224 GLN A C 1
ATOM 1757 O O . GLN A 1 224 ? -4.714 -18.224 0.849 1.00 98.25 224 GLN A O 1
ATOM 1762 N N . GLU A 1 225 ? -4.661 -16.684 -0.787 1.00 98.38 225 GLU A N 1
ATOM 1763 C CA . GLU A 1 225 ? -5.825 -15.930 -0.306 1.00 98.38 225 GLU A CA 1
ATOM 1764 C C . GLU A 1 225 ? -7.122 -16.740 -0.490 1.00 98.38 225 GLU A C 1
ATOM 1766 O O . GLU A 1 225 ? -7.966 -16.776 0.405 1.00 98.38 225 GLU A O 1
ATOM 1771 N N . LYS A 1 226 ? -7.260 -17.494 -1.589 1.00 97.88 226 LYS A N 1
ATOM 1772 C CA . LYS A 1 226 ? -8.402 -18.407 -1.795 1.00 97.88 226 LYS A CA 1
ATOM 1773 C C . LYS A 1 226 ? -8.463 -19.507 -0.732 1.00 97.88 226 LYS A C 1
ATOM 1775 O O . LYS A 1 226 ? -9.544 -19.806 -0.218 1.00 97.88 226 LYS A O 1
ATOM 1780 N N . GLU A 1 227 ? -7.326 -20.106 -0.380 1.00 98.38 227 GLU A N 1
ATOM 1781 C CA . GLU A 1 227 ? -7.256 -21.102 0.696 1.00 98.38 227 GLU A CA 1
ATOM 1782 C C . GLU A 1 227 ? -7.529 -20.477 2.070 1.00 98.38 227 GLU A C 1
ATOM 1784 O O . GLU A 1 227 ? -8.287 -21.046 2.864 1.00 98.38 227 GLU A O 1
ATOM 1789 N N . TYR A 1 228 ? -7.002 -19.275 2.327 1.00 98.62 228 TYR A N 1
ATOM 1790 C CA . TYR A 1 228 ? -7.343 -18.486 3.509 1.00 98.62 228 TYR A CA 1
ATOM 1791 C C . TYR A 1 228 ? -8.860 -18.290 3.628 1.00 98.62 228 TYR A C 1
ATOM 1793 O O . TYR A 1 228 ? -9.438 -18.590 4.673 1.00 98.62 228 TYR A O 1
ATOM 1801 N N . LEU A 1 229 ? -9.528 -17.863 2.553 1.00 98.31 229 LEU A N 1
ATOM 1802 C CA . LEU A 1 229 ? -10.969 -17.611 2.543 1.00 98.31 229 LEU A CA 1
ATOM 1803 C C . LEU A 1 229 ? -11.786 -18.863 2.869 1.00 98.31 229 LEU A C 1
ATOM 1805 O O . LEU A 1 229 ? -12.773 -18.773 3.602 1.00 98.31 229 LEU A O 1
ATOM 1809 N N . LYS A 1 230 ? -11.380 -20.043 2.380 1.00 97.88 230 LYS A N 1
ATOM 1810 C CA . LYS A 1 230 ? -12.046 -21.311 2.732 1.00 97.88 230 LYS A CA 1
ATOM 1811 C C . LYS A 1 230 ? -11.996 -21.561 4.238 1.00 97.88 230 LYS A C 1
ATOM 1813 O O . LYS A 1 230 ? -13.026 -21.889 4.829 1.00 97.88 230 LYS A O 1
ATOM 1818 N N . LYS A 1 231 ? -10.829 -21.372 4.863 1.00 98.19 231 LYS A N 1
ATOM 1819 C CA . LYS A 1 231 ? -10.654 -21.542 6.313 1.00 98.19 231 LYS A CA 1
ATOM 1820 C C . LYS A 1 231 ? -11.391 -20.455 7.101 1.00 98.19 231 LYS A C 1
ATOM 1822 O O . LYS A 1 231 ? -12.159 -20.767 8.012 1.00 98.19 231 LYS A O 1
ATOM 1827 N N . ARG A 1 232 ? -11.234 -19.185 6.711 1.00 98.31 232 ARG A N 1
ATOM 1828 C CA . ARG A 1 232 ? -11.837 -18.037 7.401 1.00 98.31 232 ARG A CA 1
ATOM 1829 C C . ARG A 1 232 ? -13.359 -18.090 7.387 1.00 98.31 232 ARG A C 1
ATOM 1831 O O . ARG A 1 232 ? -13.968 -17.822 8.416 1.00 98.31 232 ARG A O 1
ATOM 1838 N N . LYS A 1 233 ? -13.984 -18.525 6.286 1.00 97.62 233 LYS A N 1
ATOM 1839 C CA . LYS A 1 233 ? -15.449 -18.676 6.205 1.00 97.62 233 LYS A CA 1
ATOM 1840 C C . LYS A 1 233 ? -16.016 -19.606 7.279 1.00 97.62 233 LYS A C 1
ATOM 1842 O O . LYS A 1 233 ? -17.119 -19.354 7.759 1.00 97.62 233 LYS A O 1
ATOM 1847 N N . VAL A 1 234 ? -15.278 -20.636 7.703 1.00 97.38 234 VAL A N 1
ATOM 1848 C CA . VAL A 1 234 ? -15.702 -21.517 8.808 1.00 97.38 234 VAL A CA 1
ATOM 1849 C C . VAL A 1 234 ? -15.721 -20.754 10.133 1.00 97.38 234 VAL A C 1
ATOM 1851 O O . VAL A 1 234 ? -16.707 -20.825 10.868 1.00 97.38 234 VAL A O 1
ATOM 1854 N N . VAL A 1 235 ? -14.667 -19.983 10.413 1.00 97.38 235 VAL A N 1
ATOM 1855 C CA . VAL A 1 235 ? -14.563 -19.146 11.619 1.00 97.38 235 VAL A CA 1
ATOM 1856 C C . VAL A 1 235 ? -15.650 -18.069 11.622 1.00 97.38 235 VAL A C 1
ATOM 1858 O O . VAL A 1 235 ? -16.400 -17.951 12.593 1.00 97.38 235 VAL A O 1
ATOM 1861 N N . THR A 1 236 ? -15.827 -17.361 10.503 1.00 98.00 236 THR A N 1
ATOM 1862 C CA . THR A 1 236 ? -16.866 -16.338 10.343 1.00 98.00 236 THR A CA 1
ATOM 1863 C C . THR A 1 236 ? -18.269 -16.918 10.525 1.00 98.00 236 THR A C 1
ATOM 1865 O O . THR A 1 236 ? -19.088 -16.320 11.222 1.00 98.00 236 THR A O 1
ATOM 1868 N N . ALA A 1 237 ? -18.564 -18.100 9.972 1.00 98.00 237 ALA A N 1
ATOM 1869 C CA . ALA A 1 237 ? -19.862 -18.754 10.153 1.00 98.00 237 ALA A CA 1
ATOM 1870 C C . ALA A 1 237 ? -20.162 -19.053 11.631 1.00 98.00 237 ALA A C 1
ATOM 1872 O O . ALA A 1 237 ? -21.282 -18.829 12.099 1.00 98.00 237 ALA A O 1
ATOM 1873 N N . GLN A 1 238 ? -19.165 -19.542 12.375 1.00 96.88 238 GLN A N 1
ATOM 1874 C CA . GLN A 1 238 ? -19.294 -19.828 13.806 1.00 96.88 238 GLN A CA 1
ATOM 1875 C C . GLN A 1 238 ? -19.494 -18.547 14.621 1.00 96.88 238 GLN A C 1
ATOM 1877 O O . GLN A 1 238 ? -20.387 -18.497 15.474 1.00 96.88 238 GLN A O 1
ATOM 1882 N N . ALA A 1 239 ? -18.714 -17.505 14.322 1.00 97.50 239 ALA A N 1
ATOM 1883 C CA . ALA A 1 239 ? -18.833 -16.199 14.955 1.00 97.50 239 ALA A CA 1
ATOM 1884 C C . ALA A 1 239 ? -20.226 -15.596 14.721 1.00 97.50 239 ALA A C 1
ATOM 1886 O O . ALA A 1 239 ? -20.926 -15.283 15.680 1.00 97.50 239 ALA A O 1
ATOM 1887 N N . LEU A 1 240 ? -20.692 -15.532 13.468 1.00 98.25 240 LEU A N 1
ATOM 1888 C CA . LEU A 1 240 ? -22.013 -14.993 13.129 1.00 98.25 240 LEU A CA 1
ATOM 1889 C C . LEU A 1 240 ? -23.153 -15.792 13.765 1.00 98.25 240 LEU A C 1
ATOM 1891 O O . LEU A 1 240 ? -24.109 -15.194 14.260 1.00 98.25 240 LEU A O 1
ATOM 1895 N N . LYS A 1 241 ? -23.048 -17.129 13.816 1.00 97.38 241 LYS A N 1
ATOM 1896 C CA . LYS A 1 241 ? -24.038 -17.971 14.502 1.00 97.38 241 LYS A CA 1
ATOM 1897 C C . LYS A 1 241 ? -24.173 -17.576 15.971 1.00 97.38 241 LYS A C 1
ATOM 1899 O O . LYS A 1 241 ? -25.292 -17.370 16.441 1.00 97.38 241 LYS A O 1
ATOM 1904 N N . LYS A 1 242 ? -23.046 -17.467 16.681 1.00 97.00 242 LYS A N 1
ATOM 1905 C CA . LYS A 1 242 ? -23.007 -17.104 18.104 1.00 97.00 242 LYS A CA 1
ATOM 1906 C C . LYS A 1 242 ? -23.500 -15.674 18.326 1.00 97.00 242 LYS A C 1
ATOM 1908 O O . LYS A 1 242 ? -24.369 -15.454 19.161 1.00 97.00 242 LYS A O 1
ATOM 1913 N N . THR A 1 243 ? -22.966 -14.724 17.566 1.00 96.31 243 THR A N 1
ATOM 1914 C CA . THR A 1 243 ? -23.200 -13.287 17.746 1.00 96.31 243 THR A CA 1
ATOM 1915 C C . THR A 1 243 ? -24.635 -12.882 17.432 1.00 96.31 243 THR A C 1
ATOM 1917 O O . THR A 1 243 ? -25.198 -12.049 18.137 1.00 96.31 243 THR A O 1
ATOM 1920 N N . LEU A 1 244 ? -25.251 -13.489 16.413 1.00 96.88 244 LEU A N 1
ATOM 1921 C CA . LEU A 1 244 ? -26.605 -13.144 15.971 1.00 96.88 244 LEU A CA 1
ATOM 1922 C C . LEU A 1 244 ? -27.690 -14.088 16.512 1.00 96.88 244 LEU A C 1
ATOM 1924 O O . LEU A 1 244 ? -28.868 -13.869 16.219 1.00 96.88 244 LEU A O 1
ATOM 1928 N N . GLY A 1 245 ? -27.313 -15.124 17.273 1.00 95.31 245 GLY A N 1
ATOM 1929 C CA . GLY A 1 245 ? -28.240 -16.113 17.830 1.00 95.31 245 GLY A CA 1
ATOM 1930 C C . GLY A 1 245 ? -28.931 -16.969 16.765 1.00 95.31 245 GLY A C 1
ATOM 1931 O O . GLY A 1 245 ? -30.126 -17.239 16.871 1.00 95.31 245 GLY A O 1
ATOM 1932 N N . LEU A 1 246 ? -28.214 -17.363 15.706 1.00 94.75 246 LEU A N 1
ATOM 1933 C CA . LEU A 1 246 ? -28.801 -18.137 14.607 1.00 94.75 246 LEU A CA 1
ATOM 1934 C C . LEU A 1 246 ? -29.071 -19.585 15.041 1.00 94.75 246 LEU A C 1
ATOM 1936 O O . LEU A 1 246 ? -28.192 -20.261 15.582 1.00 94.75 246 LEU A O 1
ATOM 1940 N N . SER A 1 247 ? -30.273 -20.087 14.746 1.00 90.12 247 SER A N 1
ATOM 1941 C CA . SER A 1 247 ? -30.687 -21.456 15.085 1.00 90.12 247 SER A CA 1
ATOM 1942 C C . SER A 1 247 ? -29.906 -22.524 14.311 1.00 90.12 247 SER A C 1
ATOM 1944 O O . SER A 1 247 ? -29.578 -23.576 14.859 1.00 90.12 247 SER A O 1
ATOM 1946 N N . VAL A 1 248 ? -29.554 -22.240 13.055 1.00 89.25 248 VAL A N 1
ATOM 1947 C CA . VAL A 1 248 ? -28.845 -23.155 12.150 1.00 89.25 248 VAL A CA 1
ATOM 1948 C C . VAL A 1 248 ? -27.504 -22.535 11.731 1.00 89.25 248 VAL A C 1
ATOM 1950 O O . VAL A 1 248 ? -27.453 -21.326 11.489 1.00 89.25 248 VAL A O 1
ATOM 1953 N N . PRO A 1 249 ? -26.407 -23.318 11.654 1.00 90.38 249 PRO A N 1
ATOM 1954 C CA . PRO A 1 249 ? -25.148 -22.847 11.077 1.00 90.38 249 PRO A CA 1
ATOM 1955 C C . PRO A 1 249 ? -25.317 -22.372 9.629 1.00 90.38 249 PRO A C 1
ATOM 1957 O O . PRO A 1 249 ? -26.054 -22.984 8.858 1.00 90.38 249 PRO A O 1
ATOM 1960 N N . LEU A 1 250 ? -24.599 -21.312 9.257 1.00 93.75 250 LEU A N 1
ATOM 1961 C CA . LEU A 1 250 ? -24.560 -20.829 7.877 1.00 93.75 250 LEU A CA 1
ATOM 1962 C C . LEU A 1 250 ? -23.774 -21.799 6.994 1.00 93.75 250 LEU A C 1
ATOM 1964 O O . LEU A 1 250 ? -22.704 -22.271 7.381 1.00 93.75 250 LEU A O 1
ATOM 1968 N N . GLN A 1 251 ? -24.285 -22.061 5.792 1.00 92.56 251 GLN A N 1
ATOM 1969 C CA . GLN A 1 251 ? -23.515 -22.763 4.764 1.00 92.56 251 GLN A CA 1
ATOM 1970 C C . GLN A 1 251 ? -22.416 -21.844 4.208 1.00 92.56 251 GLN A C 1
ATOM 1972 O O . GLN A 1 251 ? -22.638 -20.637 4.145 1.00 92.56 251 GLN A O 1
ATOM 1977 N N . PRO A 1 252 ? -21.271 -22.358 3.713 1.00 91.38 252 PRO A N 1
ATOM 1978 C CA . PRO A 1 252 ? -20.158 -21.518 3.248 1.00 91.38 252 PRO A CA 1
ATOM 1979 C C . PRO A 1 252 ? -20.521 -20.443 2.209 1.00 91.38 252 PRO A C 1
ATOM 1981 O O . PRO A 1 252 ? -19.902 -19.384 2.189 1.00 91.38 252 PRO A O 1
ATOM 1984 N N . LYS A 1 253 ? -21.526 -20.691 1.356 1.00 92.06 253 LYS A N 1
ATOM 1985 C CA . LYS A 1 253 ? -22.024 -19.715 0.364 1.00 92.06 253 LYS A CA 1
ATOM 1986 C C . LYS A 1 253 ? -22.914 -18.618 0.968 1.00 92.06 253 LYS A C 1
ATOM 1988 O O . LYS A 1 253 ? -23.089 -17.573 0.359 1.00 92.06 253 LYS A O 1
ATOM 1993 N N . GLU A 1 254 ? -23.489 -18.859 2.145 1.00 95.25 254 GLU A N 1
ATOM 1994 C CA . GLU A 1 254 ? -24.349 -17.914 2.871 1.00 95.25 254 GLU A CA 1
ATOM 1995 C C . GLU A 1 254 ? -23.553 -16.993 3.807 1.00 95.25 254 GLU A C 1
ATOM 1997 O O . GLU A 1 254 ? -24.125 -16.065 4.378 1.00 95.25 254 GLU A O 1
ATOM 2002 N N . VAL A 1 255 ? -22.260 -17.272 4.007 1.00 97.62 255 VAL A N 1
ATOM 2003 C CA . VAL A 1 255 ? -21.376 -16.483 4.868 1.00 97.62 255 VAL A CA 1
ATOM 2004 C C . VAL A 1 255 ? -20.988 -15.195 4.136 1.00 97.62 255 VAL A C 1
ATOM 2006 O O . VAL A 1 255 ? -20.332 -15.291 3.096 1.00 97.62 255 VAL A O 1
ATOM 2009 N N . PRO A 1 256 ? -21.368 -14.008 4.645 1.00 97.56 256 PRO A N 1
ATOM 2010 C CA . PRO A 1 256 ? -20.958 -12.751 4.040 1.00 97.56 256 PRO A CA 1
ATOM 2011 C C . PRO A 1 256 ? -19.468 -12.488 4.276 1.00 97.56 256 PRO A C 1
ATOM 2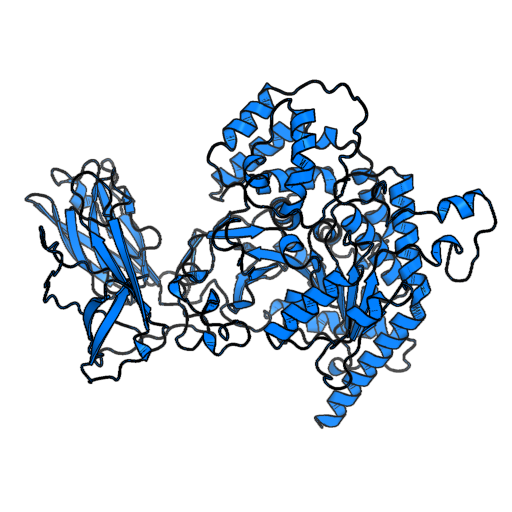013 O O . PRO A 1 256 ? -18.941 -12.767 5.358 1.00 97.56 256 PRO A O 1
ATOM 2016 N N . THR A 1 257 ? -18.809 -11.899 3.285 1.00 98.31 257 THR A N 1
ATOM 2017 C CA . THR A 1 257 ? -17.460 -11.353 3.421 1.00 98.31 257 THR A CA 1
ATOM 2018 C C . THR A 1 257 ? -17.556 -9.988 4.101 1.00 98.31 257 THR A C 1
ATOM 2020 O O . THR A 1 257 ? -18.211 -9.074 3.597 1.00 98.31 257 THR A O 1
ATOM 2023 N N . ILE A 1 258 ? -16.908 -9.845 5.258 1.00 98.75 258 ILE A N 1
ATOM 2024 C CA . ILE A 1 258 ? -16.943 -8.621 6.074 1.00 98.75 258 ILE A CA 1
ATOM 2025 C C . ILE A 1 258 ? -15.540 -8.017 6.105 1.00 98.75 258 ILE A C 1
ATOM 2027 O O . ILE A 1 258 ? -14.603 -8.678 6.546 1.00 98.75 258 ILE A O 1
ATOM 2031 N N . ALA A 1 259 ? -15.381 -6.772 5.676 1.00 98.75 259 ALA A N 1
ATOM 2032 C CA . ALA A 1 259 ? -14.108 -6.061 5.726 1.00 98.75 259 ALA A CA 1
ATOM 2033 C C . ALA A 1 259 ? -14.132 -4.973 6.803 1.00 98.75 259 ALA A C 1
ATOM 2035 O O . ALA A 1 259 ? -15.107 -4.234 6.922 1.00 98.75 259 ALA A O 1
ATOM 2036 N N . LEU A 1 260 ? -13.052 -4.862 7.574 1.00 98.81 260 LEU A N 1
ATOM 2037 C CA . LEU A 1 260 ? -12.766 -3.695 8.405 1.00 98.81 260 LEU A CA 1
ATOM 2038 C C . LEU A 1 260 ? -11.814 -2.791 7.618 1.00 98.81 260 LEU A C 1
ATOM 2040 O O . LEU A 1 260 ? -10.779 -3.267 7.158 1.00 98.81 260 LEU A O 1
ATOM 2044 N N . VAL A 1 261 ? -12.145 -1.514 7.456 1.00 98.62 261 VAL A N 1
ATOM 2045 C CA . VAL A 1 261 ? -11.266 -0.539 6.792 1.00 98.62 261 VAL A CA 1
ATOM 2046 C C . VAL A 1 261 ? -11.023 0.632 7.722 1.00 98.62 261 VAL A C 1
ATOM 2048 O O . VAL A 1 261 ? -11.970 1.177 8.284 1.00 98.62 261 VAL A O 1
ATOM 2051 N N . ALA A 1 262 ? -9.761 0.994 7.907 1.00 98.50 262 ALA A N 1
ATOM 2052 C CA . ALA A 1 262 ? -9.343 2.004 8.866 1.00 98.50 262 ALA A CA 1
ATOM 2053 C C . ALA A 1 262 ? -8.571 3.137 8.177 1.00 98.50 262 ALA A C 1
ATOM 2055 O O . ALA A 1 262 ? -7.756 2.888 7.282 1.00 98.50 262 ALA A O 1
ATOM 2056 N N . SER A 1 263 ? -8.849 4.379 8.574 1.00 97.56 263 SER A N 1
ATOM 2057 C CA . SER A 1 263 ? -8.162 5.564 8.047 1.00 97.56 263 SER A CA 1
ATOM 2058 C C . SER A 1 263 ? -6.754 5.734 8.617 1.00 97.56 263 SER A C 1
ATOM 2060 O O . SER A 1 263 ? -6.378 5.085 9.598 1.00 97.56 263 SER A O 1
ATOM 2062 N N . GLY A 1 264 ? -5.999 6.667 8.041 1.00 94.56 264 GLY A N 1
ATOM 2063 C CA . GLY A 1 264 ? -4.796 7.221 8.651 1.00 94.56 264 GLY A CA 1
ATOM 2064 C C . GLY A 1 264 ? -5.099 8.221 9.767 1.00 94.56 264 GLY A C 1
ATOM 2065 O O . GLY A 1 264 ? -6.256 8.389 10.153 1.00 94.56 264 GLY A O 1
ATOM 2066 N N . GLY A 1 265 ? -4.041 8.852 10.291 1.00 90.81 265 GLY A N 1
ATOM 2067 C CA . GLY A 1 265 ? -4.101 9.792 11.423 1.00 90.81 265 GLY A CA 1
ATOM 2068 C C . GLY A 1 265 ? -3.098 9.487 12.545 1.00 90.81 265 GLY A C 1
ATOM 2069 O O . GLY A 1 265 ? -3.443 9.617 13.717 1.00 90.81 265 GLY A O 1
ATOM 2070 N N . GLY A 1 266 ? -1.898 8.993 12.210 1.00 92.00 266 GLY A N 1
ATOM 2071 C CA . GLY A 1 266 ? -0.804 8.749 13.164 1.00 92.00 266 GLY A CA 1
ATOM 2072 C C . GLY A 1 266 ? -1.207 7.981 14.433 1.00 92.00 266 GLY A C 1
ATOM 2073 O O . GLY A 1 266 ? -1.919 6.972 14.387 1.00 92.00 266 GLY A O 1
ATOM 2074 N N . SER A 1 267 ? -0.776 8.481 15.592 1.00 94.44 267 SER A N 1
ATOM 2075 C CA . SER A 1 267 ? -1.035 7.859 16.900 1.00 94.44 267 SER A CA 1
ATOM 2076 C C . SER A 1 267 ? -2.519 7.787 17.261 1.00 94.44 267 SER A C 1
ATOM 2078 O O . SER A 1 267 ? -2.941 6.850 17.952 1.00 94.44 267 SER A O 1
ATOM 2080 N N . ARG A 1 268 ? -3.340 8.706 16.739 1.00 96.25 268 ARG A N 1
ATOM 2081 C CA . ARG A 1 268 ? -4.795 8.702 16.927 1.00 96.25 268 ARG A CA 1
ATOM 2082 C C . ARG A 1 268 ? -5.410 7.517 16.204 1.00 96.25 268 ARG A C 1
ATOM 2084 O O . ARG A 1 268 ? -6.206 6.799 16.803 1.00 96.25 268 ARG A O 1
ATOM 2091 N N . ALA A 1 269 ? -5.006 7.272 14.960 1.00 97.62 269 ALA A N 1
ATOM 2092 C CA . ALA A 1 269 ? -5.461 6.120 14.188 1.00 97.62 269 ALA A CA 1
ATOM 2093 C C . ALA A 1 269 ? -4.994 4.791 14.800 1.00 97.62 269 ALA A C 1
ATOM 2095 O O . ALA A 1 269 ? -5.795 3.869 14.941 1.00 97.62 269 ALA A O 1
ATOM 2096 N N . MET A 1 270 ? -3.739 4.703 15.259 1.00 98.00 270 MET A N 1
ATOM 2097 C CA . MET A 1 270 ? -3.243 3.518 15.973 1.00 98.00 270 MET A CA 1
ATOM 2098 C C . MET A 1 270 ? -4.081 3.225 17.229 1.00 98.00 270 MET A C 1
ATOM 2100 O O . MET A 1 270 ? -4.578 2.110 17.413 1.00 98.00 270 MET A O 1
ATOM 2104 N N . THR A 1 271 ? -4.270 4.235 18.082 1.00 98.44 271 THR A N 1
ATOM 2105 C CA . THR A 1 271 ? -5.057 4.132 19.322 1.00 98.44 271 THR A CA 1
ATOM 2106 C C . THR A 1 271 ? -6.516 3.793 19.020 1.00 98.44 271 THR A C 1
ATOM 2108 O O . THR A 1 271 ? -7.111 2.906 19.642 1.00 98.44 271 THR A O 1
ATOM 2111 N N . GLY A 1 272 ? -7.084 4.460 18.016 1.00 98.25 272 GLY A N 1
ATOM 2112 C CA . GLY A 1 272 ? -8.456 4.279 17.583 1.00 98.25 272 GLY A CA 1
ATOM 2113 C C . GLY A 1 272 ? -8.728 2.892 17.024 1.00 98.25 272 GLY A C 1
ATOM 2114 O O . GLY A 1 272 ? -9.742 2.293 17.392 1.00 98.25 272 GLY A O 1
ATOM 2115 N N . LEU A 1 273 ? -7.817 2.334 16.222 1.00 98.75 273 LEU A N 1
ATOM 2116 C CA . LEU A 1 273 ? -7.958 0.984 15.683 1.00 98.75 273 LEU A CA 1
ATOM 2117 C C . LEU A 1 273 ? -7.895 -0.068 16.787 1.00 98.75 273 LEU A C 1
ATOM 2119 O O . LEU A 1 273 ? -8.772 -0.928 16.853 1.00 98.75 273 LEU A O 1
ATOM 2123 N N . LEU A 1 274 ? -6.931 0.027 17.708 1.00 98.69 274 LEU A N 1
ATOM 2124 C CA . LEU A 1 274 ? -6.847 -0.894 18.848 1.00 98.69 274 LEU A CA 1
ATOM 2125 C C . LEU A 1 274 ? -8.128 -0.865 19.697 1.00 98.69 274 LEU A C 1
ATOM 2127 O O . LEU A 1 274 ? -8.677 -1.922 20.025 1.00 98.69 274 LEU A O 1
ATOM 2131 N N . SER A 1 275 ? -8.649 0.333 19.986 1.00 98.50 275 SER A N 1
ATOM 2132 C CA . SER A 1 275 ? -9.920 0.499 20.701 1.00 98.50 275 SER A CA 1
ATOM 2133 C C . SER A 1 275 ? -11.106 -0.069 19.916 1.00 98.50 275 SER A C 1
ATOM 2135 O O . SER A 1 275 ? -11.940 -0.794 20.465 1.00 98.50 275 SER A O 1
ATOM 2137 N N . SER A 1 276 ? -11.158 0.191 18.610 1.00 98.75 276 SER A N 1
ATOM 2138 C CA . SER A 1 276 ? -12.250 -0.272 17.756 1.00 98.75 276 SER A CA 1
ATOM 2139 C C . SER A 1 276 ? -12.292 -1.791 17.668 1.00 98.75 276 SER A C 1
ATOM 2141 O O . SER A 1 276 ? -13.355 -2.388 17.822 1.00 98.75 276 SER A O 1
A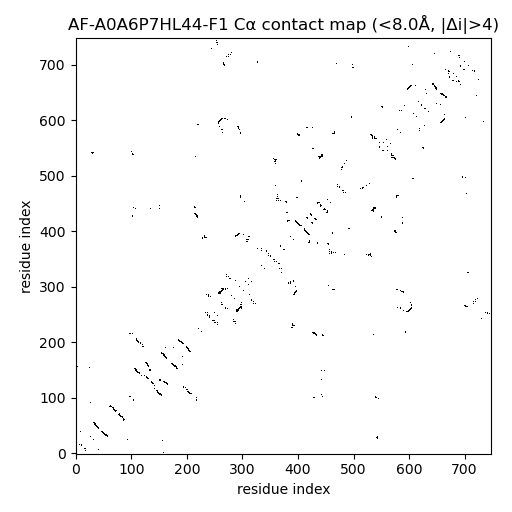TOM 2143 N N . LEU A 1 277 ? -11.138 -2.440 17.505 1.00 98.75 277 LEU A N 1
ATOM 2144 C CA . LEU A 1 277 ? -11.030 -3.898 17.481 1.00 98.75 277 LEU A CA 1
ATOM 2145 C C . LEU A 1 277 ? -11.427 -4.518 18.823 1.00 98.75 277 LEU A C 1
ATOM 2147 O O . LEU A 1 277 ? -12.135 -5.527 18.839 1.00 98.75 277 LEU A O 1
ATOM 2151 N N . ARG A 1 278 ? -11.046 -3.899 19.949 1.00 98.00 278 ARG A N 1
ATOM 2152 C CA . ARG A 1 278 ? -11.512 -4.304 21.284 1.00 98.00 278 ARG A CA 1
ATOM 2153 C C . ARG A 1 278 ? -13.036 -4.240 21.380 1.00 98.00 278 ARG A C 1
ATOM 2155 O O . ARG A 1 278 ? -13.663 -5.230 21.745 1.00 98.00 278 ARG A O 1
ATOM 2162 N N . ALA A 1 279 ? -13.643 -3.119 21.003 1.00 98.56 279 ALA A N 1
ATOM 2163 C CA . ALA A 1 279 ? -15.091 -2.956 21.063 1.00 98.56 279 ALA A CA 1
ATOM 2164 C C . ALA A 1 279 ? -15.835 -3.911 20.118 1.00 98.56 279 ALA A C 1
ATOM 2166 O O . ALA A 1 279 ? -16.832 -4.514 20.517 1.00 98.56 279 ALA A O 1
ATOM 2167 N N . LEU A 1 280 ? -15.327 -4.113 18.897 1.00 98.69 280 LEU A N 1
ATOM 2168 C CA . LEU A 1 280 ? -15.850 -5.092 17.941 1.00 98.69 280 LEU A CA 1
ATOM 2169 C C . LEU A 1 280 ? -15.741 -6.524 18.475 1.00 98.69 280 LEU A C 1
ATOM 2171 O O . LEU A 1 280 ? -16.638 -7.332 18.231 1.00 98.69 280 LEU A O 1
ATOM 2175 N N . LYS A 1 281 ? -14.681 -6.849 19.222 1.00 97.75 281 LYS A N 1
ATOM 2176 C CA . LYS A 1 281 ? -14.549 -8.137 19.910 1.00 97.75 281 LYS A CA 1
ATOM 2177 C C . LYS A 1 281 ? -15.601 -8.298 21.005 1.00 97.75 281 LYS A C 1
ATOM 2179 O O . LYS A 1 281 ? -16.268 -9.330 21.040 1.00 97.75 281 LYS A O 1
ATOM 2184 N N . ASP A 1 282 ? -15.812 -7.275 21.832 1.00 97.00 282 ASP A N 1
ATOM 2185 C CA . ASP A 1 282 ? -16.799 -7.310 22.921 1.00 97.00 282 ASP A CA 1
ATOM 2186 C C . ASP A 1 282 ? -18.226 -7.558 22.415 1.00 97.00 282 ASP A C 1
ATOM 2188 O O . ASP A 1 282 ? -19.019 -8.238 23.068 1.00 97.00 282 ASP A O 1
ATOM 2192 N N . ILE A 1 283 ? -18.559 -7.035 21.230 1.00 97.25 283 ILE A N 1
ATOM 2193 C CA . ILE A 1 283 ? -19.871 -7.240 20.602 1.00 97.25 283 ILE A CA 1
ATOM 2194 C C . ILE A 1 283 ? -19.929 -8.460 19.663 1.00 97.25 283 ILE A C 1
ATOM 2196 O O . ILE A 1 283 ? -20.956 -8.668 19.010 1.00 97.25 283 ILE A O 1
ATOM 2200 N N . GLY A 1 284 ? -18.858 -9.261 19.593 1.00 95.69 284 GLY A N 1
ATOM 2201 C CA . GLY A 1 284 ? -18.783 -10.516 18.836 1.00 95.69 284 GLY A CA 1
ATOM 2202 C C . GLY A 1 284 ? -18.601 -10.371 17.319 1.00 95.69 284 GLY A C 1
ATOM 2203 O O . GLY A 1 284 ? -18.903 -11.303 16.576 1.00 95.69 284 GLY A O 1
ATOM 2204 N N . VAL A 1 285 ? -18.156 -9.212 16.834 1.00 97.94 285 VAL A N 1
ATOM 2205 C CA . VAL A 1 285 ? -18.034 -8.903 15.397 1.00 97.94 285 VAL A CA 1
ATOM 2206 C C . VAL A 1 285 ? -16.617 -9.140 14.869 1.00 97.94 285 VAL A C 1
ATOM 2208 O O . VAL A 1 285 ? -16.472 -9.542 13.717 1.00 97.94 285 VAL A O 1
ATOM 2211 N N . LEU A 1 286 ? -15.573 -8.964 15.691 1.00 98.44 286 LEU A N 1
ATOM 2212 C CA . LEU A 1 286 ? -14.177 -9.116 15.244 1.00 98.44 286 LEU A CA 1
ATOM 2213 C C . LEU A 1 286 ? -13.892 -10.500 14.632 1.00 98.44 286 LEU A C 1
ATOM 2215 O O . LEU A 1 286 ? -13.307 -10.596 13.555 1.00 98.44 286 LEU A O 1
ATOM 2219 N N . ASP A 1 287 ? -14.364 -11.569 15.275 1.00 97.00 287 ASP A N 1
ATOM 2220 C CA . ASP A 1 287 ? -14.166 -12.943 14.792 1.00 97.00 287 ASP A CA 1
ATOM 2221 C C . ASP A 1 287 ? -14.896 -13.220 13.465 1.00 97.00 287 ASP A C 1
ATOM 2223 O O . ASP A 1 287 ? -14.556 -14.166 12.757 1.00 97.00 287 ASP A O 1
ATOM 2227 N N . ALA A 1 288 ? -15.882 -12.392 13.101 1.00 98.00 288 ALA A N 1
ATOM 2228 C CA . ALA A 1 288 ? -16.589 -12.491 11.830 1.00 98.00 288 ALA A CA 1
ATOM 2229 C C . ALA A 1 288 ? -15.867 -11.762 10.678 1.00 98.00 288 ALA A C 1
ATOM 2231 O O . ALA A 1 288 ? -16.085 -12.105 9.516 1.00 98.00 288 ALA A O 1
ATOM 2232 N N . ALA A 1 289 ? -14.993 -10.792 10.967 1.00 98.56 289 ALA A N 1
ATOM 2233 C CA . ALA A 1 289 ? -14.287 -10.025 9.941 1.00 98.56 289 ALA A CA 1
ATOM 2234 C C . ALA A 1 289 ? -13.378 -10.922 9.085 1.00 98.56 289 ALA A C 1
ATOM 2236 O O . ALA A 1 289 ? -12.608 -11.718 9.606 1.00 98.56 289 ALA A O 1
ATOM 2237 N N . THR A 1 290 ? -13.459 -10.808 7.766 1.00 98.75 290 THR A N 1
ATOM 2238 C CA . THR A 1 290 ? -12.632 -11.541 6.796 1.00 98.75 290 THR A CA 1
ATOM 2239 C C . THR A 1 290 ? -11.361 -10.775 6.451 1.00 98.75 290 THR A C 1
ATOM 2241 O O . THR A 1 290 ? -10.281 -11.351 6.454 1.00 98.75 290 THR A O 1
ATOM 2244 N N . TYR A 1 291 ? -11.476 -9.470 6.218 1.00 98.88 291 TYR A N 1
ATOM 2245 C CA . TYR A 1 291 ? -10.354 -8.608 5.855 1.00 98.88 291 TYR A CA 1
ATOM 2246 C C . TYR A 1 291 ? -10.195 -7.471 6.857 1.00 98.88 291 TYR A C 1
ATOM 2248 O O . TYR A 1 291 ? -11.176 -7.027 7.459 1.00 98.88 291 TYR A O 1
ATOM 2256 N N . MET A 1 292 ? -8.967 -6.983 7.008 1.00 98.75 292 MET A N 1
ATOM 2257 C CA . MET A 1 292 ? -8.676 -5.729 7.691 1.00 98.75 292 MET A CA 1
ATOM 2258 C C . MET A 1 292 ? -7.675 -4.922 6.870 1.00 98.75 292 MET A C 1
ATOM 2260 O O . MET A 1 292 ? -6.539 -5.357 6.704 1.00 98.75 292 MET A O 1
ATOM 2264 N N . SER A 1 293 ? -8.088 -3.753 6.384 1.00 98.62 293 SER A N 1
ATOM 2265 C CA . SER A 1 293 ? -7.210 -2.825 5.674 1.00 98.62 293 SER A CA 1
ATOM 2266 C C . SER A 1 293 ? -7.012 -1.529 6.447 1.00 98.62 293 SER A C 1
ATOM 2268 O O . SER A 1 293 ? -7.932 -1.059 7.118 1.00 98.62 293 SER A O 1
ATOM 2270 N N . GLY A 1 294 ? -5.812 -0.962 6.371 1.00 97.44 294 GLY A N 1
ATOM 2271 C CA . GLY A 1 294 ? -5.453 0.248 7.099 1.00 97.44 294 GLY A CA 1
ATOM 2272 C C . GLY A 1 294 ? -4.477 1.127 6.331 1.00 97.44 294 GLY A C 1
ATOM 2273 O O . GLY A 1 294 ? -3.632 0.630 5.591 1.00 97.44 294 GLY A O 1
ATOM 2274 N N . VAL A 1 295 ? -4.601 2.430 6.568 1.00 95.50 295 VAL A N 1
ATOM 2275 C CA . VAL A 1 295 ? -3.754 3.501 6.026 1.00 95.50 295 VAL A CA 1
ATOM 2276 C C . VAL A 1 295 ? -2.930 4.113 7.160 1.00 95.50 295 VAL A C 1
ATOM 2278 O O . VAL A 1 295 ? -3.425 4.205 8.287 1.00 95.50 295 VAL A O 1
ATOM 2281 N N . SER A 1 296 ? -1.698 4.554 6.884 1.00 95.00 296 SER A N 1
ATOM 2282 C CA . SER A 1 296 ? -0.888 5.355 7.815 1.00 95.00 296 SER A CA 1
ATOM 2283 C C . SER A 1 296 ? -0.841 4.777 9.235 1.00 95.00 296 SER A C 1
ATOM 2285 O O . SER A 1 296 ? -0.608 3.582 9.400 1.00 95.00 296 SER A O 1
ATOM 2287 N N . GLY A 1 297 ? -1.116 5.565 10.276 1.00 95.62 297 GLY A N 1
ATOM 2288 C CA . GLY A 1 297 ? -1.116 5.122 11.676 1.00 95.62 297 GLY A CA 1
ATOM 2289 C C . GLY A 1 297 ? -1.937 3.859 12.003 1.00 95.62 297 GLY A C 1
ATOM 2290 O O . GLY A 1 297 ? -1.572 3.106 12.907 1.00 95.62 297 GLY A O 1
ATOM 2291 N N . SER A 1 298 ? -2.989 3.530 11.242 1.00 98.50 298 SER A N 1
ATOM 2292 C CA . SER A 1 298 ? -3.692 2.243 11.404 1.00 98.50 298 SER A CA 1
ATOM 2293 C C . SER A 1 298 ? -2.794 1.043 11.072 1.00 98.50 298 SER A C 1
ATOM 2295 O O . SER A 1 298 ? -2.898 -0.014 11.703 1.00 98.50 298 SER A O 1
ATOM 2297 N N . THR A 1 299 ? -1.850 1.207 10.141 1.00 98.38 299 THR A N 1
ATOM 2298 C CA . THR A 1 299 ? -0.847 0.184 9.816 1.00 98.38 299 THR A CA 1
ATOM 2299 C C . THR A 1 299 ? 0.103 -0.098 10.977 1.00 98.38 299 THR A C 1
ATOM 2301 O O . THR A 1 299 ? 0.632 -1.205 11.053 1.00 98.38 299 THR A O 1
ATOM 2304 N N . TRP A 1 300 ? 0.283 0.832 11.923 1.00 97.94 300 TRP A N 1
ATOM 2305 C CA . TRP A 1 300 ? 1.108 0.626 13.120 1.00 97.94 300 TRP A CA 1
ATOM 2306 C C . TRP A 1 300 ? 0.436 -0.353 14.071 1.00 97.94 300 TRP A C 1
ATOM 2308 O O . TRP A 1 300 ? 1.040 -1.344 14.480 1.00 97.94 300 TRP A O 1
ATOM 2318 N N . ALA A 1 301 ? -0.850 -0.120 14.353 1.00 98.50 301 ALA A N 1
ATOM 2319 C CA . ALA A 1 301 ? -1.668 -1.023 15.153 1.00 98.50 301 ALA A CA 1
ATOM 2320 C C . ALA A 1 301 ? -1.725 -2.415 14.515 1.00 98.50 301 ALA A C 1
ATOM 2322 O O . ALA A 1 301 ? -1.495 -3.412 15.196 1.00 98.50 301 ALA A O 1
ATOM 2323 N N . MET A 1 302 ? -1.959 -2.494 13.201 1.00 98.69 302 MET A N 1
ATOM 2324 C CA . MET A 1 302 ? -1.912 -3.763 12.475 1.00 98.69 302 MET A CA 1
ATOM 2325 C C . MET A 1 302 ? -0.530 -4.417 12.619 1.00 98.69 302 MET A C 1
ATOM 2327 O O . MET A 1 302 ? -0.423 -5.541 13.090 1.00 98.69 302 MET A O 1
ATOM 2331 N N . SER A 1 303 ? 0.552 -3.713 12.304 1.00 98.19 303 SER A N 1
ATOM 2332 C CA . SER A 1 303 ? 1.914 -4.251 12.408 1.00 98.19 303 SER A CA 1
ATOM 2333 C C . SER A 1 303 ? 2.253 -4.761 13.811 1.00 98.19 303 SER A C 1
ATOM 2335 O O . SER A 1 303 ? 2.900 -5.796 13.926 1.00 98.19 303 SER A O 1
ATOM 2337 N N . ALA A 1 304 ? 1.772 -4.104 14.870 1.00 97.69 304 ALA A N 1
ATOM 2338 C CA . ALA A 1 304 ? 1.921 -4.563 16.249 1.00 97.69 304 ALA A CA 1
ATOM 2339 C C . ALA A 1 304 ? 1.096 -5.823 16.561 1.00 97.69 304 ALA A C 1
ATOM 2341 O O . ALA A 1 304 ? 1.604 -6.752 17.189 1.00 97.69 304 ALA A O 1
ATOM 2342 N N . LEU A 1 305 ? -0.157 -5.886 16.104 1.00 98.44 305 LEU A N 1
ATOM 2343 C CA . LEU A 1 305 ? -1.049 -7.026 16.341 1.00 98.44 305 LEU A CA 1
ATOM 2344 C C . LEU A 1 305 ? -0.545 -8.303 15.663 1.00 98.44 305 LEU A C 1
ATOM 2346 O O . LEU A 1 305 ? -0.476 -9.353 16.300 1.00 98.44 305 LEU A O 1
ATOM 2350 N N . TYR A 1 306 ? -0.136 -8.225 14.394 1.00 98.44 306 TYR A N 1
ATOM 2351 C CA . TYR A 1 306 ? 0.264 -9.407 13.617 1.00 98.44 306 TYR A CA 1
ATOM 2352 C C . TYR A 1 306 ? 1.640 -9.976 14.010 1.00 98.44 306 TYR A C 1
ATOM 2354 O O . TYR A 1 306 ? 2.049 -11.014 13.485 1.00 98.44 306 TYR A O 1
ATOM 2362 N N . GLN A 1 307 ? 2.306 -9.388 15.013 1.00 95.94 307 GLN A N 1
ATOM 2363 C CA . GLN A 1 307 ? 3.413 -10.034 15.726 1.00 95.94 307 GLN A CA 1
ATOM 2364 C C . GLN A 1 307 ? 2.959 -11.224 16.589 1.00 95.94 307 GLN A C 1
ATOM 2366 O O . GLN A 1 307 ? 3.770 -12.101 16.904 1.00 95.94 307 GLN A O 1
ATOM 2371 N N . ASP A 1 308 ? 1.681 -11.301 16.974 1.00 97.25 308 ASP A N 1
ATOM 2372 C CA . ASP A 1 308 ? 1.097 -12.486 17.607 1.00 97.25 308 ASP A CA 1
ATOM 2373 C C . ASP A 1 308 ? 0.190 -13.217 16.607 1.00 97.25 308 ASP A C 1
ATOM 2375 O O . ASP A 1 308 ? -0.844 -12.713 16.170 1.00 97.25 308 ASP A O 1
ATOM 2379 N N . ALA A 1 309 ? 0.541 -14.468 16.295 1.00 97.81 309 ALA A N 1
ATOM 2380 C CA . ALA A 1 309 ? -0.221 -15.332 15.396 1.00 97.81 309 ALA A CA 1
ATOM 2381 C C . ALA A 1 309 ? -1.683 -15.560 15.834 1.00 97.81 309 ALA A C 1
ATOM 2383 O O . ALA A 1 309 ? -2.505 -15.999 15.030 1.00 97.81 309 ALA A O 1
ATOM 2384 N N . LYS A 1 310 ? -2.006 -15.306 17.107 1.00 97.50 310 LYS A N 1
ATOM 2385 C CA . LYS A 1 310 ? -3.329 -15.501 17.713 1.00 97.50 310 LYS A CA 1
ATOM 2386 C C . LYS A 1 310 ? -3.905 -14.212 18.307 1.00 97.50 310 LYS A C 1
ATOM 2388 O O . LYS A 1 310 ? -4.723 -14.280 19.226 1.00 97.50 310 LYS A O 1
ATOM 2393 N N . TRP A 1 311 ? -3.469 -13.040 17.835 1.00 98.06 311 TRP A N 1
ATOM 2394 C CA . TRP A 1 311 ? -3.800 -11.754 18.458 1.00 98.06 311 TRP A CA 1
ATOM 2395 C C . TRP A 1 311 ? -5.305 -11.544 18.671 1.00 98.06 311 TRP A C 1
ATOM 2397 O O . TRP A 1 311 ? -5.702 -11.148 19.765 1.00 98.06 311 TRP A O 1
ATOM 2407 N N . SER A 1 312 ? -6.164 -11.888 17.700 1.00 97.38 312 SER A N 1
ATOM 2408 C CA . SER A 1 312 ? -7.612 -11.658 17.843 1.00 97.38 312 SER A CA 1
ATOM 2409 C C . SER A 1 312 ? -8.260 -12.591 18.867 1.00 97.38 312 SER A C 1
ATOM 2411 O O . SER A 1 312 ? -9.319 -12.273 19.405 1.00 97.38 312 SER A O 1
ATOM 2413 N N . GLN A 1 313 ? -7.597 -13.691 19.245 1.00 95.56 313 GLN A N 1
ATOM 2414 C CA . GLN A 1 313 ? -8.023 -14.573 20.335 1.00 95.56 313 GLN A CA 1
ATOM 2415 C C . GLN A 1 313 ? -7.528 -14.108 21.715 1.00 95.56 313 GLN A C 1
ATOM 2417 O O . GLN A 1 313 ? -8.137 -14.474 22.720 1.00 95.56 313 GLN A O 1
ATOM 2422 N N . ARG A 1 314 ? -6.477 -13.282 21.794 1.00 95.25 314 ARG A N 1
ATOM 2423 C CA . ARG A 1 314 ? -5.930 -12.745 23.058 1.00 95.25 314 ARG A CA 1
ATOM 2424 C C . ARG A 1 314 ? -6.798 -11.639 23.654 1.00 95.25 314 ARG A C 1
ATOM 2426 O O . ARG A 1 314 ? -7.699 -11.117 23.004 1.00 95.25 314 ARG A O 1
ATOM 2433 N N . ASP A 1 315 ? -6.527 -11.259 24.897 1.00 95.12 315 ASP A N 1
ATOM 2434 C CA . ASP A 1 315 ? -7.125 -10.050 25.462 1.00 95.12 315 ASP A CA 1
ATOM 2435 C C . ASP A 1 315 ? -6.583 -8.801 24.742 1.00 95.12 315 ASP A C 1
ATOM 2437 O O . ASP A 1 315 ? -5.385 -8.538 24.771 1.00 95.12 315 ASP A O 1
ATOM 2441 N N . MET A 1 316 ? -7.463 -8.008 24.124 1.00 94.81 316 MET A N 1
ATOM 2442 C CA . MET A 1 316 ? -7.073 -6.787 23.406 1.00 94.81 316 MET A CA 1
ATOM 2443 C C . MET A 1 316 ? -6.481 -5.711 24.330 1.00 94.81 316 MET A C 1
ATOM 2445 O O . MET A 1 316 ? -5.779 -4.808 23.861 1.00 94.81 316 MET A O 1
ATOM 2449 N N . ASN A 1 317 ? -6.713 -5.811 25.644 1.00 94.81 317 ASN A N 1
ATOM 2450 C CA . ASN A 1 317 ? -6.110 -4.902 26.615 1.00 94.81 317 ASN A CA 1
ATOM 2451 C C . ASN A 1 317 ? -4.585 -5.009 26.641 1.00 94.81 317 ASN A C 1
ATOM 2453 O O . ASN A 1 317 ? -3.933 -4.005 26.918 1.00 94.81 317 ASN A O 1
ATOM 2457 N N . THR A 1 318 ? -3.995 -6.172 26.333 1.00 95.88 318 THR A N 1
ATOM 2458 C CA . THR A 1 318 ? -2.530 -6.318 26.330 1.00 95.88 318 THR A CA 1
ATOM 2459 C C . THR A 1 318 ? -1.892 -5.425 25.272 1.00 95.88 318 THR A C 1
ATOM 2461 O O . THR A 1 318 ? -0.933 -4.715 25.562 1.00 95.88 318 THR A O 1
ATOM 2464 N N . PHE A 1 319 ? -2.468 -5.392 24.068 1.00 96.62 319 PHE A N 1
ATOM 2465 C CA . PHE A 1 319 ? -1.995 -4.544 22.971 1.00 96.62 319 PHE A CA 1
ATOM 2466 C C . PHE A 1 319 ? -2.268 -3.065 23.238 1.00 96.62 319 PHE A C 1
ATOM 2468 O O . PHE A 1 319 ? -1.399 -2.228 23.017 1.00 96.62 319 PHE A O 1
ATOM 2475 N N . THR A 1 320 ? -3.446 -2.750 23.780 1.00 96.19 320 THR A N 1
ATOM 2476 C CA . THR A 1 320 ? -3.815 -1.371 24.140 1.00 96.19 320 THR A CA 1
ATOM 2477 C C . THR A 1 320 ? -2.894 -0.817 25.233 1.00 96.19 320 THR A C 1
ATOM 2479 O O . THR A 1 320 ? -2.471 0.331 25.162 1.00 96.19 320 THR A O 1
ATOM 2482 N N . SER A 1 321 ? -2.523 -1.642 26.217 1.00 96.69 321 SER A N 1
ATOM 2483 C CA . SER A 1 321 ? -1.627 -1.245 27.311 1.00 96.69 321 SER A CA 1
ATOM 2484 C C . SER A 1 321 ? -0.186 -1.070 26.836 1.00 96.69 321 SER A C 1
ATOM 2486 O O . SER A 1 321 ? 0.471 -0.116 27.242 1.00 96.69 321 SER A O 1
ATOM 2488 N N . ALA A 1 322 ? 0.292 -1.947 25.947 1.00 96.81 322 ALA A N 1
ATOM 2489 C CA . ALA A 1 322 ? 1.605 -1.800 25.323 1.00 96.81 322 ALA A CA 1
ATOM 2490 C C . ALA A 1 322 ? 1.682 -0.516 24.478 1.00 96.81 322 ALA A C 1
ATOM 2492 O O . ALA A 1 322 ? 2.633 0.248 24.615 1.00 96.81 322 ALA A O 1
ATOM 2493 N N . ALA A 1 323 ? 0.654 -0.236 23.669 1.00 97.19 323 ALA A N 1
ATOM 2494 C CA . ALA A 1 323 ? 0.561 1.004 22.902 1.00 97.19 323 ALA A CA 1
ATOM 2495 C C . ALA A 1 323 ? 0.558 2.238 23.814 1.00 97.19 323 ALA A C 1
ATOM 2497 O O . ALA A 1 323 ? 1.310 3.173 23.568 1.00 97.19 323 ALA A O 1
ATOM 2498 N N . LYS A 1 324 ? -0.219 2.212 24.904 1.00 97.69 324 LYS A N 1
ATOM 2499 C CA . LYS A 1 324 ? -0.232 3.281 25.910 1.00 97.69 324 LYS A CA 1
ATOM 2500 C C . LYS A 1 324 ? 1.149 3.535 26.502 1.00 97.69 324 LYS A C 1
ATOM 2502 O O . LYS A 1 324 ? 1.545 4.677 26.685 1.00 97.69 324 LYS A O 1
ATOM 2507 N N . GLU A 1 325 ? 1.880 2.475 26.833 1.00 96.38 325 GLU A N 1
ATOM 2508 C CA . GLU A 1 325 ? 3.226 2.604 27.385 1.00 96.38 325 GLU A CA 1
ATOM 2509 C C . GLU A 1 325 ? 4.174 3.299 26.403 1.00 96.38 325 GLU A C 1
ATOM 2511 O O . GLU A 1 325 ? 4.887 4.215 26.810 1.00 96.38 325 GLU A O 1
ATOM 2516 N N . GLN A 1 326 ? 4.158 2.903 25.126 1.00 95.69 326 GLN A N 1
ATOM 2517 C CA . GLN A 1 326 ? 5.037 3.494 24.115 1.00 95.69 326 GLN A CA 1
ATOM 2518 C C . GLN A 1 326 ? 4.626 4.924 23.751 1.00 95.69 326 GLN A C 1
ATOM 2520 O O . GLN A 1 326 ? 5.453 5.832 23.799 1.00 95.69 326 GLN A O 1
ATOM 2525 N N . LEU A 1 327 ? 3.340 5.151 23.477 1.00 94.50 327 LEU A N 1
ATOM 2526 C CA . LEU A 1 327 ? 2.818 6.453 23.058 1.00 94.50 327 LEU A CA 1
ATOM 2527 C C . LEU A 1 327 ? 2.773 7.486 24.191 1.00 94.50 327 LEU A C 1
ATOM 2529 O O . LEU A 1 327 ? 2.500 8.648 23.921 1.00 94.50 327 LEU A O 1
ATOM 2533 N N . SER A 1 328 ? 3.064 7.111 25.440 1.00 93.31 328 SER A N 1
ATOM 2534 C CA . SER A 1 328 ? 3.250 8.059 26.550 1.00 93.31 328 SER A CA 1
ATOM 2535 C C . SER A 1 328 ? 4.710 8.425 26.831 1.00 93.31 328 SER A C 1
ATOM 2537 O O . SER A 1 328 ? 4.984 9.153 27.789 1.00 93.31 328 SER A O 1
ATOM 2539 N N . LYS A 1 329 ? 5.664 7.926 26.037 1.00 90.62 329 LYS A N 1
ATOM 2540 C CA . LYS A 1 329 ? 7.073 8.333 26.131 1.00 90.62 329 LYS A CA 1
ATOM 2541 C C . LYS A 1 329 ? 7.284 9.733 25.545 1.00 90.62 329 LYS A C 1
ATOM 2543 O O . LYS A 1 329 ? 6.453 10.265 24.820 1.00 90.62 329 LYS A O 1
ATOM 2548 N N . SER A 1 330 ? 8.422 10.346 25.868 1.00 85.06 330 SER A N 1
ATOM 2549 C CA . SER A 1 330 ? 8.805 11.647 25.308 1.00 85.06 330 SER A CA 1
ATOM 2550 C C . SER A 1 330 ? 9.179 11.515 23.831 1.00 85.06 330 SER A C 1
ATOM 2552 O O . SER A 1 330 ? 10.087 10.757 23.515 1.00 85.06 330 SER A O 1
ATOM 2554 N N . MET A 1 331 ? 8.591 12.316 22.935 1.00 82.56 331 MET A N 1
ATOM 2555 C CA . MET A 1 331 ? 8.974 12.319 21.509 1.00 82.56 331 MET A CA 1
ATOM 2556 C C . MET A 1 331 ? 10.465 12.592 21.276 1.00 82.56 331 MET A C 1
ATOM 2558 O O . MET A 1 331 ? 11.053 12.056 20.343 1.00 82.56 331 MET A O 1
ATOM 2562 N N . LEU A 1 332 ? 11.109 13.381 22.143 1.00 79.69 332 LEU A N 1
ATOM 2563 C CA . LEU A 1 332 ? 12.538 13.683 22.017 1.00 79.69 332 LEU A CA 1
ATOM 2564 C C . LEU A 1 332 ? 13.429 12.440 22.165 1.00 79.69 332 LEU A C 1
ATOM 2566 O O . LEU A 1 332 ? 14.537 12.432 21.636 1.00 79.69 332 LEU A O 1
ATOM 2570 N N . SER A 1 333 ? 12.966 11.380 22.842 1.00 84.06 333 SER A N 1
ATOM 2571 C CA . SER A 1 333 ? 13.764 10.154 22.965 1.00 84.06 333 SER A CA 1
ATOM 2572 C C . SER A 1 333 ? 13.900 9.402 21.640 1.00 84.06 333 SER A C 1
ATOM 2574 O O . SER A 1 333 ? 14.851 8.643 21.480 1.00 84.06 333 SER A O 1
ATOM 2576 N N . LEU A 1 334 ? 13.011 9.640 20.667 1.00 86.56 334 LEU A N 1
ATOM 2577 C CA . LEU A 1 334 ? 13.102 9.055 19.322 1.00 86.56 334 LEU A CA 1
ATOM 2578 C C . LEU A 1 334 ? 14.388 9.463 18.586 1.00 86.56 334 LEU A C 1
ATOM 2580 O O . LEU A 1 334 ? 14.823 8.771 17.669 1.00 86.56 334 LEU A O 1
ATOM 2584 N N . PHE A 1 335 ? 15.008 10.567 19.007 1.00 86.00 335 PHE A N 1
ATOM 2585 C CA . PHE A 1 335 ? 16.229 11.119 18.426 1.00 86.00 335 PHE A CA 1
ATOM 2586 C C . PHE A 1 335 ? 17.386 11.155 19.439 1.00 86.00 335 PHE A C 1
ATOM 2588 O O . PHE A 1 335 ? 18.240 12.037 19.367 1.00 86.00 335 PHE A O 1
ATOM 2595 N N . SER A 1 336 ? 17.425 10.211 20.391 1.00 86.00 336 SER A N 1
ATOM 2596 C CA . SER A 1 336 ? 18.581 10.040 21.288 1.00 86.00 336 SER A CA 1
ATOM 2597 C C . SER A 1 336 ? 19.862 9.692 20.503 1.00 86.00 336 SER A C 1
ATOM 2599 O O . SER A 1 336 ? 19.763 9.194 19.375 1.00 86.00 336 SER A O 1
ATOM 2601 N N . PRO A 1 337 ? 21.073 9.889 21.066 1.00 84.19 337 PRO A N 1
ATOM 2602 C CA . PRO A 1 337 ? 22.312 9.568 20.359 1.00 84.19 337 PRO A CA 1
ATOM 2603 C C . PRO A 1 337 ? 22.381 8.092 19.954 1.00 84.19 337 PRO A C 1
ATOM 2605 O O . PRO A 1 337 ? 22.836 7.770 18.857 1.00 84.19 337 PRO A O 1
ATOM 2608 N N . GLU A 1 338 ? 21.896 7.202 20.824 1.00 89.44 338 GLU A N 1
ATOM 2609 C CA . GLU A 1 338 ? 21.858 5.758 20.594 1.00 89.44 338 GLU A CA 1
ATOM 2610 C C . GLU A 1 338 ? 20.930 5.418 19.425 1.00 89.44 338 GLU A C 1
ATOM 2612 O O . GLU A 1 338 ? 21.317 4.664 18.534 1.00 89.44 338 GLU A O 1
ATOM 2617 N N . ASN A 1 339 ? 19.745 6.035 19.384 1.00 91.56 339 ASN A N 1
ATOM 2618 C CA . ASN A 1 339 ? 18.777 5.842 18.308 1.00 91.56 339 ASN A CA 1
ATOM 2619 C C . ASN A 1 339 ? 19.294 6.387 16.971 1.00 91.56 339 ASN A C 1
ATOM 2621 O O . ASN A 1 339 ? 19.232 5.696 15.958 1.00 91.56 339 ASN A O 1
ATOM 2625 N N . LEU A 1 340 ? 19.891 7.582 16.953 1.00 89.94 340 LEU A N 1
ATOM 2626 C CA . LEU A 1 340 ? 20.482 8.149 15.736 1.00 89.94 340 LEU A CA 1
ATOM 2627 C C . LEU A 1 340 ? 21.634 7.286 15.193 1.00 89.94 340 LEU A C 1
ATOM 2629 O O . LEU A 1 340 ? 21.751 7.097 13.978 1.00 89.94 340 LEU A O 1
ATOM 2633 N N . GLN A 1 341 ? 22.475 6.746 16.079 1.00 90.75 341 GLN A N 1
ATOM 2634 C CA . GLN A 1 341 ? 23.539 5.821 15.695 1.00 90.75 341 GLN A CA 1
ATOM 2635 C C . GLN A 1 341 ? 22.960 4.516 15.128 1.00 90.75 341 GLN A C 1
ATOM 2637 O O . GLN A 1 341 ? 23.386 4.080 14.057 1.00 90.75 341 GLN A O 1
ATOM 2642 N N . TYR A 1 342 ? 21.946 3.949 15.783 1.00 94.94 342 TYR A N 1
ATOM 2643 C CA . TYR A 1 342 ? 21.226 2.771 15.302 1.00 94.94 342 TYR A CA 1
ATOM 2644 C C . TYR A 1 342 ? 20.627 2.994 13.904 1.00 94.94 342 TYR A C 1
ATOM 2646 O O . TYR A 1 342 ? 20.848 2.185 13.001 1.00 94.94 342 TYR A O 1
ATOM 2654 N N . TYR A 1 343 ? 19.957 4.129 13.667 1.00 94.56 343 TYR A N 1
ATOM 2655 C CA . TYR A 1 343 ? 19.385 4.447 12.354 1.00 94.56 343 TYR A CA 1
ATOM 2656 C C . TYR A 1 343 ? 20.453 4.481 11.260 1.00 94.56 343 TYR A C 1
ATOM 2658 O O . TYR A 1 343 ? 20.258 3.933 10.177 1.00 94.56 343 TYR A O 1
ATOM 2666 N N . LYS A 1 344 ? 21.613 5.083 11.541 1.00 91.81 344 LYS A N 1
ATOM 2667 C CA . LYS A 1 344 ? 22.737 5.128 10.597 1.00 91.81 344 LYS A CA 1
ATOM 2668 C C . LYS A 1 344 ? 23.249 3.728 10.247 1.00 91.81 344 LYS A C 1
ATOM 2670 O O . LYS A 1 344 ? 23.526 3.449 9.077 1.00 91.81 344 LYS A O 1
ATOM 2675 N N . GLU A 1 345 ? 23.405 2.867 11.248 1.00 94.81 345 GLU A N 1
ATOM 2676 C CA . GLU A 1 345 ? 23.914 1.503 11.080 1.00 94.81 345 GLU A CA 1
ATOM 2677 C C . GLU A 1 345 ? 22.967 0.647 10.237 1.00 94.81 345 GLU A C 1
ATOM 2679 O O . GLU A 1 345 ? 23.401 0.036 9.260 1.00 94.81 345 GLU A O 1
ATOM 2684 N N . GLU A 1 346 ? 21.671 0.673 10.545 1.00 96.25 346 GLU A N 1
ATOM 2685 C CA . GLU A 1 346 ? 20.657 -0.085 9.808 1.00 96.25 346 GLU A CA 1
ATOM 2686 C C . GLU A 1 346 ? 20.505 0.400 8.363 1.00 96.25 346 GLU A C 1
ATOM 2688 O O . GLU A 1 346 ? 20.393 -0.408 7.443 1.00 96.25 346 GLU A O 1
ATOM 2693 N N . MET A 1 347 ? 20.573 1.712 8.127 1.00 94.12 347 MET A N 1
ATOM 2694 C CA . MET A 1 347 ? 20.533 2.271 6.771 1.00 94.12 347 MET A CA 1
ATOM 2695 C C . MET A 1 347 ? 21.768 1.879 5.953 1.00 94.12 347 MET A C 1
ATOM 2697 O O . MET A 1 347 ? 21.655 1.527 4.780 1.00 94.12 347 MET A O 1
ATOM 2701 N N . THR A 1 348 ? 22.944 1.864 6.585 1.00 94.25 348 THR A N 1
ATOM 2702 C CA . THR A 1 348 ? 24.181 1.381 5.953 1.00 94.25 348 THR A CA 1
ATOM 2703 C C . THR A 1 348 ? 24.094 -0.114 5.634 1.00 94.25 348 THR A C 1
ATOM 2705 O O . THR A 1 348 ? 24.583 -0.562 4.598 1.00 94.25 348 THR A O 1
ATOM 2708 N N . GLN A 1 349 ? 23.483 -0.904 6.518 1.00 95.62 349 GLN A N 1
ATOM 2709 C CA . GLN A 1 349 ? 23.293 -2.334 6.304 1.00 95.62 349 GLN A CA 1
ATOM 2710 C C . GLN A 1 349 ? 22.321 -2.607 5.148 1.00 95.62 349 GLN A C 1
ATOM 2712 O O . GLN A 1 349 ? 22.647 -3.394 4.260 1.00 95.62 349 GLN A O 1
ATOM 2717 N N . LYS A 1 350 ? 21.192 -1.893 5.099 1.00 94.69 350 LYS A N 1
ATOM 2718 C CA . LYS A 1 350 ? 20.228 -1.963 3.993 1.00 94.69 350 LYS A CA 1
ATOM 2719 C C . LYS A 1 350 ? 20.880 -1.643 2.640 1.00 94.69 350 LYS A C 1
ATOM 2721 O O . LYS A 1 350 ? 20.665 -2.361 1.665 1.00 94.69 350 LYS A O 1
ATOM 2726 N N . GLU A 1 351 ? 21.733 -0.618 2.590 1.00 93.56 351 GLU A N 1
ATOM 2727 C CA . GLU A 1 351 ? 22.492 -0.271 1.380 1.00 93.56 351 GLU A CA 1
ATOM 2728 C C . GLU A 1 351 ? 23.454 -1.394 0.955 1.00 93.56 351 GLU A C 1
ATOM 2730 O O . GLU A 1 351 ? 23.518 -1.749 -0.222 1.00 93.56 351 GLU A O 1
ATOM 2735 N N . LYS A 1 352 ? 24.168 -2.009 1.908 1.00 96.06 352 LYS A N 1
ATOM 2736 C CA . LYS A 1 352 ? 25.072 -3.145 1.637 1.00 96.06 352 LYS A CA 1
ATOM 2737 C C . LYS A 1 352 ? 24.341 -4.376 1.104 1.00 96.06 352 LYS A C 1
ATOM 2739 O O . LYS A 1 352 ? 24.909 -5.120 0.308 1.00 96.06 352 LYS A O 1
ATOM 2744 N N . GLU A 1 353 ? 23.095 -4.587 1.519 1.00 95.44 353 GLU A N 1
ATOM 2745 C CA . GLU A 1 353 ? 22.228 -5.651 0.997 1.00 95.44 353 GLU A CA 1
ATOM 2746 C C . GLU A 1 353 ? 21.778 -5.390 -0.449 1.00 95.44 353 GLU A C 1
ATOM 2748 O O . GLU A 1 353 ? 21.290 -6.299 -1.120 1.00 95.44 353 GLU A O 1
ATOM 2753 N N . GLY A 1 354 ? 22.016 -4.182 -0.969 1.00 94.31 354 GLY A N 1
ATOM 2754 C CA . GLY A 1 354 ? 21.728 -3.788 -2.344 1.00 94.31 354 GLY A CA 1
ATOM 2755 C C . GLY A 1 354 ? 20.358 -3.145 -2.533 1.00 94.31 354 GLY A C 1
ATOM 2756 O O . GLY A 1 354 ? 19.948 -2.965 -3.680 1.00 94.31 354 GLY A O 1
ATOM 2757 N N . HIS A 1 355 ? 19.664 -2.823 -1.440 1.00 94.38 355 HIS A N 1
ATOM 2758 C CA . HIS A 1 355 ? 18.429 -2.047 -1.466 1.00 94.38 355 HIS A CA 1
ATOM 2759 C C . HIS A 1 355 ? 18.725 -0.558 -1.654 1.00 94.38 355 HIS A C 1
ATOM 2761 O O . HIS A 1 355 ? 19.761 -0.045 -1.227 1.00 94.38 355 HIS A O 1
ATOM 2767 N N . THR A 1 356 ? 17.775 0.151 -2.251 1.00 89.56 356 THR A N 1
ATOM 2768 C CA . THR A 1 356 ? 17.716 1.614 -2.230 1.00 89.56 356 THR A CA 1
ATOM 2769 C C . THR A 1 356 ? 17.468 2.114 -0.806 1.00 89.56 356 THR A C 1
ATOM 2771 O O . THR A 1 356 ? 16.813 1.457 0.006 1.00 89.56 356 THR A O 1
ATOM 2774 N N . VAL A 1 357 ? 18.031 3.281 -0.494 1.00 91.12 357 VAL A N 1
ATOM 2775 C CA . VAL A 1 357 ? 18.009 3.872 0.847 1.00 91.12 357 VAL A CA 1
ATOM 2776 C C . VAL A 1 357 ? 17.584 5.332 0.732 1.00 91.12 357 VAL A C 1
ATOM 2778 O O . VAL A 1 357 ? 18.262 6.131 0.083 1.00 91.12 357 VAL A O 1
ATOM 2781 N N . SER A 1 358 ? 16.464 5.662 1.371 1.00 88.56 358 SER A N 1
ATOM 2782 C CA . 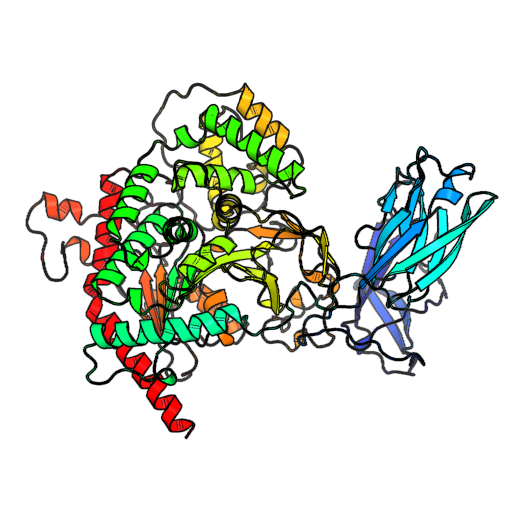SER A 1 358 ? 15.774 6.956 1.325 1.00 88.56 358 SER A CA 1
ATOM 2783 C C . SER A 1 358 ? 15.564 7.548 2.721 1.00 88.56 358 SER A C 1
ATOM 2785 O O . SER A 1 358 ? 15.763 6.877 3.733 1.00 88.56 358 SER A O 1
ATOM 2787 N N . LEU A 1 359 ? 15.125 8.806 2.804 1.00 85.06 359 LEU A N 1
ATOM 2788 C CA . LEU A 1 359 ? 14.766 9.405 4.097 1.00 85.06 359 LEU A CA 1
ATOM 2789 C C . LEU A 1 359 ? 13.570 8.704 4.754 1.00 85.06 359 LEU A C 1
ATOM 2791 O O . LEU A 1 359 ? 13.574 8.515 5.970 1.00 85.06 359 LEU A O 1
ATOM 2795 N N . ILE A 1 360 ? 12.594 8.242 3.969 1.00 89.56 360 ILE A N 1
ATOM 2796 C CA . ILE A 1 360 ? 11.449 7.485 4.494 1.00 89.56 360 ILE A CA 1
ATOM 2797 C C . ILE A 1 360 ? 11.873 6.179 5.183 1.00 89.56 360 ILE A C 1
ATOM 2799 O O . ILE A 1 360 ? 11.256 5.781 6.170 1.00 89.56 360 ILE A O 1
ATOM 2803 N N . ASP A 1 361 ? 12.957 5.538 4.745 1.00 92.50 361 ASP A N 1
ATOM 2804 C CA . ASP A 1 361 ? 13.458 4.330 5.410 1.00 92.50 361 ASP A CA 1
ATOM 2805 C C . ASP A 1 361 ? 13.962 4.611 6.832 1.00 92.50 361 ASP A C 1
ATOM 2807 O O . ASP A 1 361 ? 13.737 3.810 7.738 1.00 92.50 361 ASP A O 1
ATOM 2811 N N . MET A 1 362 ? 14.593 5.769 7.049 1.00 91.56 362 MET A N 1
ATOM 2812 C CA . MET A 1 362 ? 14.987 6.216 8.386 1.00 91.56 362 MET A CA 1
ATOM 2813 C C . MET A 1 362 ? 13.757 6.505 9.247 1.00 91.56 362 MET A C 1
ATOM 2815 O O . MET A 1 362 ? 13.718 6.090 10.403 1.00 91.56 362 MET A O 1
ATOM 2819 N N . LEU A 1 363 ? 12.736 7.165 8.686 1.00 90.50 363 LEU A N 1
ATOM 2820 C CA . LEU A 1 363 ? 11.479 7.397 9.402 1.00 90.50 363 LEU A CA 1
ATOM 2821 C C . LEU A 1 363 ? 10.803 6.079 9.794 1.00 90.50 363 LEU A C 1
ATOM 2823 O O . LEU A 1 363 ? 10.242 5.983 10.879 1.00 90.50 363 LEU A O 1
ATOM 2827 N N . GLY A 1 364 ? 10.933 5.033 8.975 1.00 95.19 364 GLY A N 1
ATOM 2828 C CA . GLY A 1 364 ? 10.514 3.681 9.340 1.00 95.19 364 GLY A CA 1
ATOM 2829 C C . GLY A 1 364 ? 11.153 3.170 10.636 1.00 95.19 364 GLY A C 1
ATOM 2830 O O . GLY A 1 364 ? 10.473 2.554 11.452 1.00 95.19 364 GLY A O 1
ATOM 2831 N N . LEU A 1 365 ? 12.433 3.475 10.872 1.00 96.38 365 LEU A N 1
ATOM 2832 C CA . LEU A 1 365 ? 13.136 3.132 12.116 1.00 96.38 365 LEU A CA 1
ATOM 2833 C C . LEU A 1 365 ? 12.751 4.053 13.286 1.00 96.38 365 LEU A C 1
ATOM 2835 O O . LEU A 1 365 ? 12.694 3.606 14.426 1.00 96.38 365 LEU A O 1
ATOM 2839 N N . VAL A 1 366 ? 12.412 5.316 13.016 1.00 93.75 366 VAL A N 1
ATOM 2840 C CA . VAL A 1 366 ? 11.817 6.206 14.030 1.00 93.75 366 VAL A CA 1
ATOM 2841 C C . VAL A 1 366 ? 10.462 5.658 14.491 1.00 93.75 366 VAL A C 1
ATOM 2843 O O . VAL A 1 366 ? 10.189 5.595 15.690 1.00 93.75 366 VAL A O 1
ATOM 2846 N N . PHE A 1 367 ? 9.624 5.199 13.556 1.00 95.38 367 PHE A N 1
ATOM 2847 C CA . PHE A 1 367 ? 8.355 4.549 13.883 1.00 95.38 367 PHE A CA 1
ATOM 2848 C C . PHE A 1 367 ? 8.544 3.176 14.537 1.00 95.38 367 PHE A C 1
ATOM 2850 O O . PHE A 1 367 ? 7.714 2.784 15.353 1.00 95.38 367 PHE A O 1
ATOM 2857 N N . GLU A 1 368 ? 9.634 2.458 14.244 1.00 96.88 368 GLU A N 1
ATOM 2858 C CA . GLU A 1 368 ? 10.006 1.241 14.976 1.00 96.88 368 GLU A CA 1
ATOM 2859 C C . GLU A 1 368 ? 10.131 1.527 16.478 1.00 96.88 368 GLU A C 1
ATOM 2861 O O . GLU A 1 368 ? 9.523 0.838 17.302 1.00 96.88 368 GLU A O 1
ATOM 2866 N N . GLU A 1 369 ? 10.855 2.588 16.830 1.00 95.56 369 GLU A N 1
ATOM 2867 C CA . GLU A 1 369 ? 11.033 2.987 18.222 1.00 95.56 369 GLU A CA 1
ATOM 2868 C C . GLU A 1 369 ? 9.734 3.529 18.836 1.00 95.56 369 GLU A C 1
ATOM 2870 O O . GLU A 1 369 ? 9.385 3.152 19.954 1.00 95.56 369 GLU A O 1
ATOM 2875 N N . LEU A 1 370 ? 8.962 4.339 18.101 1.00 94.00 370 LEU A N 1
ATOM 2876 C CA . LEU A 1 370 ? 7.685 4.875 18.588 1.00 94.00 370 LEU A CA 1
ATOM 2877 C C . LEU A 1 370 ? 6.650 3.776 18.877 1.00 94.00 370 LEU A C 1
ATOM 2879 O O . LEU A 1 370 ? 5.935 3.847 19.873 1.00 94.00 370 LEU A O 1
ATOM 2883 N N . VAL A 1 371 ? 6.532 2.783 17.994 1.00 95.69 371 VAL A N 1
ATOM 2884 C CA . VAL A 1 371 ? 5.457 1.779 18.046 1.00 95.69 371 VAL A CA 1
ATOM 2885 C C . VAL A 1 371 ? 5.846 0.584 18.910 1.00 95.69 371 VAL A C 1
ATOM 2887 O O . VAL A 1 371 ? 5.007 0.046 19.636 1.00 95.69 371 VAL A O 1
ATOM 2890 N N . PHE A 1 372 ? 7.104 0.144 18.833 1.00 95.75 372 PHE A N 1
ATOM 2891 C CA . PHE A 1 372 ? 7.557 -1.091 19.474 1.00 95.75 372 PHE A CA 1
ATOM 2892 C C . PHE A 1 372 ? 8.525 -0.851 20.636 1.00 95.75 372 PHE A C 1
ATOM 2894 O O . PHE A 1 372 ? 8.617 -1.716 21.512 1.00 95.75 372 PHE A O 1
ATOM 2901 N N . GLY A 1 373 ? 9.245 0.277 20.649 1.00 93.75 373 GLY A N 1
ATOM 2902 C CA . GLY A 1 373 ? 10.284 0.591 21.638 1.00 93.75 373 GLY A CA 1
ATOM 2903 C C . GLY A 1 373 ? 11.452 -0.398 21.649 1.00 93.75 373 GLY A C 1
ATOM 2904 O O . GLY A 1 373 ? 12.079 -0.600 22.691 1.00 93.75 373 GLY A O 1
ATOM 2905 N N . LYS A 1 374 ? 11.638 -1.132 20.545 1.00 93.88 374 LYS A N 1
ATOM 2906 C CA . LYS A 1 374 ? 12.681 -2.143 20.353 1.00 93.88 374 LYS A CA 1
ATOM 2907 C C . LYS A 1 374 ? 12.827 -2.489 18.875 1.00 93.88 374 LYS A C 1
ATOM 2909 O O . LYS A 1 374 ? 11.861 -2.415 18.118 1.00 93.88 374 LYS A O 1
ATOM 2914 N N . LYS A 1 375 ? 13.997 -3.021 18.512 1.00 95.88 375 LYS A N 1
ATOM 2915 C CA . LYS A 1 375 ? 14.254 -3.579 17.180 1.00 95.88 375 LYS A CA 1
ATOM 2916 C C . LYS A 1 375 ? 13.259 -4.692 16.824 1.00 95.88 375 LYS A C 1
ATOM 2918 O O . LYS A 1 375 ? 13.097 -5.673 17.554 1.00 95.88 375 LYS A O 1
ATOM 2923 N N . VAL A 1 376 ? 12.655 -4.555 15.653 1.00 95.50 376 VAL A N 1
ATOM 2924 C CA . VAL A 1 376 ? 11.758 -5.493 14.989 1.00 95.50 376 VAL A CA 1
ATOM 2925 C C . VAL A 1 376 ? 12.483 -6.093 13.787 1.00 95.50 376 VAL A C 1
ATOM 2927 O O . VAL A 1 376 ? 12.790 -5.430 12.793 1.00 95.50 376 VAL A O 1
ATOM 2930 N N . THR A 1 377 ? 12.756 -7.391 13.874 1.00 94.00 377 THR A N 1
ATOM 2931 C CA . THR A 1 377 ? 13.391 -8.159 12.791 1.00 94.00 377 THR A CA 1
ATOM 2932 C C . THR A 1 377 ? 12.386 -8.864 11.890 1.00 94.00 377 THR A C 1
ATOM 2934 O O . THR A 1 377 ? 12.791 -9.432 10.885 1.00 94.00 377 THR A O 1
ATOM 2937 N N . SER A 1 378 ? 11.099 -8.846 12.247 1.00 94.81 378 SER A N 1
ATOM 2938 C CA . SER A 1 378 ? 10.060 -9.545 11.497 1.00 94.81 378 SER A CA 1
ATOM 2939 C C . SER A 1 378 ? 9.812 -8.916 10.134 1.00 94.81 378 SER A C 1
ATOM 2941 O O . SER A 1 378 ? 9.946 -7.697 9.957 1.00 94.81 378 SER A O 1
ATOM 2943 N N . THR A 1 379 ? 9.324 -9.730 9.212 1.00 98.00 379 THR A N 1
ATOM 2944 C CA . THR A 1 379 ? 8.941 -9.302 7.868 1.00 98.00 379 THR A CA 1
ATOM 2945 C C . THR A 1 379 ? 7.431 -9.401 7.647 1.00 98.00 379 THR A C 1
ATOM 2947 O O . THR A 1 379 ? 6.683 -9.837 8.528 1.00 98.00 379 THR A O 1
ATOM 2950 N N . LEU A 1 380 ? 6.948 -8.941 6.490 1.00 98.56 380 LEU A N 1
ATOM 2951 C CA . LEU A 1 380 ? 5.523 -9.022 6.170 1.00 98.56 380 LEU A CA 1
ATOM 2952 C C . LEU A 1 380 ? 5.119 -10.460 5.815 1.00 98.56 380 LEU A C 1
ATOM 2954 O O . LEU A 1 380 ? 4.046 -10.902 6.229 1.00 98.56 380 LEU A O 1
ATOM 2958 N N . SER A 1 381 ? 5.980 -11.220 5.130 1.00 98.50 381 SER A N 1
ATOM 2959 C CA . SER A 1 381 ? 5.715 -12.628 4.809 1.00 98.50 381 SER A CA 1
ATOM 2960 C C . SER A 1 381 ? 5.566 -13.491 6.071 1.00 98.50 381 SER A C 1
ATOM 2962 O O . SER A 1 381 ? 4.707 -14.371 6.133 1.00 98.50 381 SER A O 1
ATOM 2964 N N . GLU A 1 382 ? 6.300 -13.185 7.147 1.00 98.31 382 GLU A N 1
ATOM 2965 C CA . GLU A 1 382 ? 6.166 -13.882 8.431 1.00 98.31 382 GLU A CA 1
ATOM 2966 C C . GLU A 1 382 ? 4.763 -13.756 9.045 1.00 98.31 382 GLU A C 1
ATOM 2968 O O . GLU A 1 382 ? 4.354 -14.627 9.820 1.00 98.31 382 GLU A O 1
ATOM 2973 N N . GLN A 1 383 ? 3.984 -12.727 8.690 1.00 98.56 383 GLN A N 1
ATOM 2974 C CA . GLN A 1 383 ? 2.602 -12.577 9.156 1.00 98.56 383 GLN A CA 1
ATOM 2975 C C . GLN A 1 383 ? 1.658 -13.645 8.587 1.00 98.56 383 GLN A C 1
ATOM 2977 O O . GLN A 1 383 ? 0.556 -13.818 9.114 1.00 98.56 383 GLN A O 1
ATOM 2982 N N . GLN A 1 384 ? 2.078 -14.439 7.593 1.00 98.50 384 GLN A N 1
ATOM 2983 C CA . GLN A 1 384 ? 1.310 -15.595 7.116 1.00 98.50 384 GLN A CA 1
ATOM 2984 C C . GLN A 1 384 ? 0.943 -16.547 8.264 1.00 98.50 384 GLN A C 1
ATOM 2986 O O . GLN A 1 384 ? -0.157 -17.099 8.280 1.00 98.50 384 GLN A O 1
ATOM 2991 N N . ARG A 1 385 ? 1.798 -16.677 9.292 1.00 98.12 385 ARG A N 1
ATOM 2992 C CA . ARG A 1 385 ? 1.511 -17.491 10.491 1.00 98.12 385 ARG A CA 1
ATOM 2993 C C . ARG A 1 385 ? 0.270 -17.032 11.259 1.00 98.12 385 ARG A C 1
ATOM 2995 O O . ARG A 1 385 ? -0.351 -17.825 11.960 1.00 98.12 385 ARG A O 1
ATOM 3002 N N . ALA A 1 386 ? -0.084 -15.753 11.150 1.00 98.38 386 ALA A N 1
ATOM 3003 C CA . ALA A 1 386 ? -1.245 -15.165 11.804 1.00 98.38 386 ALA A CA 1
ATOM 3004 C C . ALA A 1 386 ? -2.542 -15.372 11.008 1.00 98.38 386 ALA A C 1
ATOM 3006 O O . ALA A 1 386 ? -3.622 -15.108 11.527 1.00 98.38 386 ALA A O 1
ATOM 3007 N N . VAL A 1 387 ? -2.464 -15.857 9.772 1.00 98.31 387 VAL A N 1
ATOM 3008 C CA . VAL A 1 387 ? -3.638 -16.052 8.910 1.00 98.31 387 VAL A CA 1
ATOM 3009 C C . VAL A 1 387 ? -3.737 -17.466 8.348 1.00 98.31 387 VAL A C 1
ATOM 3011 O O . VAL A 1 387 ? -4.781 -17.831 7.821 1.00 98.31 387 VAL A O 1
ATOM 3014 N N . SER A 1 388 ? -2.710 -18.302 8.512 1.00 96.94 388 SER A N 1
ATOM 3015 C CA . SER A 1 388 ? -2.634 -19.643 7.922 1.00 96.94 388 SER A CA 1
ATOM 3016 C C . SER A 1 388 ? -3.811 -20.556 8.270 1.00 96.94 388 SER A C 1
ATOM 3018 O O . SER A 1 388 ? -4.156 -21.412 7.460 1.00 96.94 388 SER A O 1
ATOM 3020 N N . GLU A 1 389 ? -4.455 -20.373 9.428 1.00 97.50 389 GLU A N 1
ATOM 3021 C CA . GLU A 1 389 ? -5.629 -21.143 9.865 1.00 97.50 389 GLU A CA 1
ATOM 3022 C C . GLU A 1 389 ? -6.947 -20.364 9.768 1.00 97.50 389 GLU A C 1
ATOM 3024 O O . GLU A 1 389 ? -7.975 -20.800 10.285 1.00 97.50 389 GLU A O 1
ATOM 3029 N N . GLY A 1 390 ? -6.946 -19.199 9.116 1.00 97.94 390 GLY A N 1
ATOM 3030 C CA . GLY A 1 390 ? -8.102 -18.305 9.087 1.00 97.94 390 GLY A CA 1
ATOM 3031 C C . GLY A 1 390 ? -8.444 -17.731 10.466 1.00 97.94 390 GLY A C 1
ATOM 3032 O O . GLY A 1 390 ? -9.579 -17.314 10.689 1.00 97.94 390 GLY A O 1
ATOM 3033 N N . GLN A 1 391 ? -7.503 -17.737 11.416 1.00 97.69 391 GLN A N 1
ATOM 3034 C CA . GLN A 1 391 ? -7.755 -17.356 12.805 1.00 97.69 391 GLN A CA 1
ATOM 3035 C C . GLN A 1 391 ? -7.881 -15.840 12.999 1.00 97.69 391 GLN A C 1
ATOM 3037 O O . GLN A 1 391 ? -8.664 -15.399 13.834 1.00 97.69 391 GLN A O 1
ATOM 3042 N N . ASN A 1 392 ? -7.186 -15.034 12.197 1.00 98.81 392 ASN A N 1
ATOM 3043 C CA . ASN A 1 392 ? -7.334 -13.578 12.172 1.00 98.81 392 ASN A CA 1
ATOM 3044 C C . ASN A 1 392 ? -7.902 -13.130 10.810 1.00 98.81 392 ASN A C 1
ATOM 3046 O O . ASN A 1 392 ? -7.826 -13.900 9.843 1.00 98.81 392 ASN A O 1
ATOM 3050 N N . PRO A 1 393 ? -8.470 -11.912 10.706 1.00 98.75 393 PRO A N 1
ATOM 3051 C CA . PRO A 1 393 ? -8.700 -11.263 9.4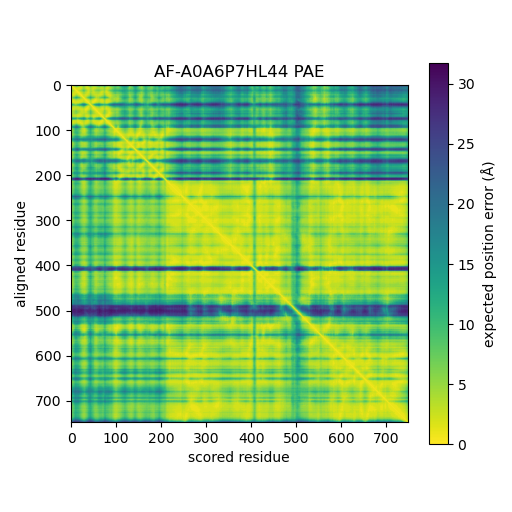13 1.00 98.75 393 PRO A CA 1
ATOM 3052 C C . PRO A 1 393 ? -7.403 -11.214 8.584 1.00 98.75 393 PRO A C 1
ATOM 3054 O O . PRO A 1 393 ? -6.317 -11.217 9.158 1.00 98.75 393 PRO A O 1
ATOM 3057 N N . LEU A 1 394 ? -7.483 -11.185 7.254 1.00 98.88 394 LEU A N 1
ATOM 3058 C CA . LEU A 1 394 ? -6.296 -10.984 6.419 1.00 98.88 394 LEU A CA 1
ATOM 3059 C C . LEU A 1 394 ? -5.901 -9.498 6.463 1.00 98.88 394 LEU A C 1
ATOM 3061 O O . LEU A 1 394 ? -6.754 -8.662 6.141 1.00 98.88 394 LEU A O 1
ATOM 3065 N N . PRO A 1 395 ? -4.661 -9.146 6.860 1.00 98.75 395 PRO A N 1
ATOM 3066 C CA . PRO A 1 395 ? -4.217 -7.762 6.858 1.00 98.75 395 PRO A CA 1
ATOM 3067 C C . PRO A 1 395 ? -3.863 -7.318 5.438 1.00 98.75 395 PRO A C 1
ATOM 3069 O O . PRO A 1 395 ? -3.155 -8.024 4.719 1.00 98.75 395 PRO A O 1
ATOM 3072 N N . ILE A 1 396 ? -4.343 -6.136 5.060 1.00 98.75 396 ILE A N 1
ATOM 3073 C CA . ILE A 1 396 ? -4.029 -5.479 3.791 1.00 98.75 396 ILE A CA 1
ATOM 3074 C C . ILE A 1 396 ? -3.535 -4.064 4.087 1.00 98.75 396 ILE A C 1
ATOM 3076 O O . ILE A 1 396 ? -4.309 -3.189 4.478 1.00 98.75 396 ILE A O 1
ATOM 3080 N N . TYR A 1 397 ? -2.245 -3.836 3.899 1.00 98.69 397 TYR A N 1
ATOM 3081 C CA . TYR A 1 397 ? -1.627 -2.524 4.056 1.00 98.69 397 TYR A CA 1
ATOM 3082 C C . TYR A 1 397 ? -1.583 -1.808 2.706 1.00 98.69 397 TYR A C 1
ATOM 3084 O O . TYR A 1 397 ? -1.576 -2.461 1.658 1.00 98.69 397 TYR A O 1
ATOM 3092 N N . THR A 1 398 ? -1.568 -0.478 2.716 1.00 96.06 398 THR A N 1
ATOM 3093 C CA . THR A 1 398 ? -1.690 0.316 1.490 1.00 96.06 398 THR A CA 1
ATOM 3094 C C . THR A 1 398 ? -0.610 1.378 1.361 1.00 96.06 398 THR A C 1
ATOM 3096 O O . THR A 1 398 ? -0.236 2.038 2.328 1.00 96.06 398 THR A O 1
ATOM 3099 N N . ALA A 1 399 ? -0.157 1.571 0.128 1.00 95.25 399 ALA A N 1
ATOM 3100 C CA . ALA A 1 399 ? 0.592 2.736 -0.319 1.00 95.25 399 ALA A CA 1
ATOM 3101 C C . ALA A 1 399 ? 0.010 3.215 -1.654 1.00 95.25 399 ALA A C 1
ATOM 3103 O O . ALA A 1 399 ? -0.765 2.504 -2.302 1.00 95.25 399 ALA A O 1
ATOM 3104 N N . VAL A 1 400 ? 0.427 4.393 -2.098 1.00 92.00 400 VAL A N 1
ATOM 3105 C CA . VAL A 1 400 ? 0.185 4.854 -3.466 1.00 92.00 400 VAL A CA 1
ATOM 3106 C C . VAL A 1 400 ? 1.500 5.130 -4.173 1.00 92.00 400 VAL A C 1
ATOM 3108 O O . VAL A 1 400 ? 2.443 5.662 -3.585 1.00 92.00 400 VAL A O 1
ATOM 3111 N N . HIS A 1 401 ? 1.574 4.732 -5.438 1.00 90.62 401 HIS A N 1
ATOM 3112 C CA . HIS A 1 401 ? 2.681 5.064 -6.310 1.00 90.62 401 HIS A CA 1
ATOM 3113 C C . HIS A 1 401 ? 2.467 6.448 -6.931 1.00 90.62 401 HIS A C 1
ATOM 3115 O O . HIS A 1 401 ? 1.442 6.692 -7.569 1.00 90.62 401 HIS A O 1
ATOM 3121 N N . MET A 1 402 ? 3.446 7.334 -6.737 1.00 80.81 402 MET A N 1
ATOM 3122 C CA . MET A 1 402 ? 3.476 8.687 -7.292 1.00 80.81 402 MET A CA 1
ATOM 3123 C C . MET A 1 402 ? 4.295 8.742 -8.576 1.00 80.81 402 MET A C 1
ATOM 3125 O O . MET A 1 402 ? 5.494 8.445 -8.591 1.00 80.81 402 MET A O 1
ATOM 3129 N N . LYS A 1 403 ? 3.658 9.229 -9.634 1.00 70.75 403 LYS A N 1
ATOM 3130 C CA . LYS A 1 403 ? 4.236 9.344 -10.967 1.00 70.75 403 LYS A CA 1
ATOM 3131 C C . LYS A 1 403 ? 4.585 10.800 -11.287 1.00 70.75 403 LYS A C 1
ATOM 3133 O O . LYS A 1 403 ? 3.759 11.681 -11.095 1.00 70.75 403 LYS A O 1
ATOM 3138 N N . GLY A 1 404 ? 5.806 11.068 -11.763 1.00 57.06 404 GLY A N 1
ATOM 3139 C CA . GLY A 1 404 ? 6.258 12.430 -12.117 1.00 57.06 404 GLY A CA 1
ATOM 3140 C C . GLY A 1 404 ? 6.735 13.311 -10.947 1.00 57.06 404 GLY A C 1
ATOM 3141 O O . GLY A 1 404 ? 7.037 14.488 -11.141 1.00 57.06 404 GLY A O 1
ATOM 3142 N N . GLY A 1 405 ? 6.857 12.750 -9.739 1.00 50.78 405 GLY A N 1
ATOM 3143 C CA . GLY A 1 405 ? 7.197 13.504 -8.527 1.00 50.78 405 GLY A CA 1
ATOM 3144 C C . GLY A 1 405 ? 6.045 14.389 -8.025 1.00 50.78 405 GLY A C 1
ATOM 3145 O O . GLY A 1 405 ? 4.956 14.392 -8.580 1.00 50.78 405 GLY A O 1
ATOM 3146 N N . ILE A 1 406 ? 6.277 15.162 -6.960 1.00 43.72 406 ILE A N 1
ATOM 3147 C CA . ILE A 1 406 ? 5.241 15.963 -6.257 1.00 43.72 406 ILE A CA 1
ATOM 3148 C C . ILE A 1 406 ? 4.740 17.178 -7.073 1.00 43.72 406 ILE A C 1
ATOM 3150 O O . ILE A 1 406 ? 3.845 17.896 -6.647 1.00 43.72 406 ILE A O 1
ATOM 3154 N N . LYS A 1 407 ? 5.306 17.440 -8.257 1.00 37.53 407 LYS A N 1
ATOM 3155 C CA . LYS A 1 407 ? 5.142 18.723 -8.960 1.00 37.53 407 LYS A CA 1
ATOM 3156 C C . LYS A 1 407 ? 3.992 18.795 -9.969 1.00 37.53 407 LYS A C 1
ATOM 3158 O O . LYS A 1 407 ? 3.710 19.899 -10.428 1.00 37.53 407 LYS A O 1
ATOM 3163 N N . SER A 1 408 ? 3.333 17.695 -10.332 1.00 36.53 408 SER A N 1
ATOM 3164 C CA . SER A 1 408 ? 2.167 17.753 -11.223 1.00 36.53 408 SER A CA 1
ATOM 3165 C C . SER A 1 408 ? 0.868 17.796 -10.414 1.00 36.53 408 SER A C 1
ATOM 3167 O O . SER A 1 408 ? 0.534 16.884 -9.665 1.00 36.53 408 SER A O 1
ATOM 3169 N N . SER A 1 409 ? 0.091 18.860 -10.606 1.00 34.25 409 SER A N 1
ATOM 3170 C CA . SER A 1 409 ? -1.256 19.052 -10.045 1.00 34.25 409 SER A CA 1
ATOM 3171 C C . SER A 1 409 ? -2.308 18.063 -10.579 1.00 34.25 409 SER A C 1
ATOM 3173 O O . SER A 1 409 ? -3.480 18.171 -10.240 1.00 34.25 409 SER A O 1
ATOM 3175 N N . GLU A 1 410 ? -1.888 17.106 -11.410 1.00 42.97 410 GLU A N 1
ATOM 3176 C CA . GLU A 1 410 ? -2.688 16.040 -12.022 1.00 42.97 410 GLU A CA 1
ATOM 3177 C C . GLU A 1 410 ? -2.026 14.671 -11.762 1.00 42.97 410 GLU A C 1
ATOM 3179 O O . GLU A 1 410 ? -1.834 13.859 -12.667 1.00 42.97 410 GLU A O 1
ATOM 3184 N N . THR A 1 411 ? -1.573 14.426 -10.528 1.00 50.84 411 THR A N 1
ATOM 3185 C CA . THR A 1 411 ? -0.965 13.144 -10.147 1.00 50.84 411 THR A CA 1
ATOM 3186 C C . THR A 1 411 ? -2.038 12.077 -9.964 1.00 50.84 411 THR A C 1
ATOM 3188 O O . THR A 1 411 ? -2.694 11.975 -8.929 1.00 50.84 411 THR A O 1
ATOM 3191 N N . GLU A 1 412 ? -2.191 11.224 -10.970 1.00 63.69 412 GLU A N 1
ATOM 3192 C CA . GLU A 1 412 ? -2.824 9.933 -10.760 1.00 63.69 412 GLU A CA 1
ATOM 3193 C C . GLU A 1 412 ? -1.999 9.095 -9.783 1.00 63.69 412 GLU A C 1
ATOM 3195 O O . GLU A 1 412 ? -0.839 8.768 -10.041 1.00 63.69 412 GLU A O 1
ATOM 3200 N N . SER A 1 413 ? -2.617 8.747 -8.658 1.00 75.38 413 SER A N 1
ATOM 3201 C CA . SER A 1 413 ? -2.031 7.886 -7.636 1.00 75.38 413 SER A CA 1
ATOM 3202 C C . SER A 1 413 ? -2.441 6.438 -7.885 1.00 75.38 413 SER A C 1
ATOM 3204 O O . SER A 1 413 ? -3.629 6.107 -7.899 1.00 75.38 413 SER A O 1
ATOM 3206 N N . GLU A 1 414 ? -1.468 5.550 -8.076 1.00 89.50 414 GLU A N 1
ATOM 3207 C CA . GLU A 1 414 ? -1.745 4.135 -8.337 1.00 89.50 414 GLU A CA 1
ATOM 3208 C C . GLU A 1 414 ? -1.642 3.325 -7.043 1.00 89.50 414 GLU A C 1
ATOM 3210 O O . GLU A 1 414 ? -0.583 3.263 -6.419 1.00 89.50 414 GLU A O 1
ATOM 3215 N N . TRP A 1 415 ? -2.737 2.691 -6.620 1.00 93.00 415 TRP A N 1
ATOM 3216 C CA . TRP A 1 415 ? -2.757 1.916 -5.379 1.00 93.00 415 TRP A CA 1
ATOM 3217 C C . TRP A 1 415 ? -1.829 0.704 -5.445 1.00 93.00 415 TRP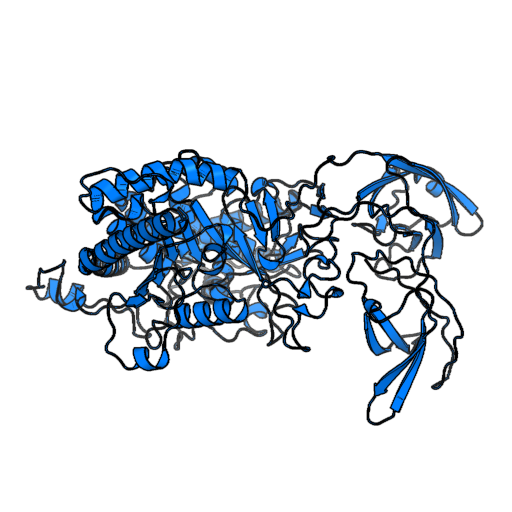 A C 1
ATOM 3219 O O . TRP A 1 415 ? -1.935 -0.130 -6.348 1.00 93.00 415 TRP A O 1
ATOM 3229 N N . CYS A 1 416 ? -0.975 0.595 -4.432 1.00 96.06 416 CYS A N 1
ATOM 3230 C CA . CYS A 1 416 ? -0.152 -0.568 -4.155 1.00 96.06 416 CYS A CA 1
ATOM 3231 C C . CYS A 1 416 ? -0.657 -1.223 -2.867 1.00 96.06 416 CYS A C 1
ATOM 3233 O O . CYS A 1 416 ? -0.700 -0.586 -1.809 1.00 96.06 416 CYS A O 1
ATOM 3235 N N . GLU A 1 417 ? -1.068 -2.485 -2.955 1.00 96.44 417 GLU A N 1
ATOM 3236 C CA . GLU A 1 417 ? -1.509 -3.255 -1.795 1.00 96.44 417 GLU A CA 1
ATOM 3237 C C . GLU A 1 417 ? -0.426 -4.219 -1.325 1.00 96.44 417 GLU A C 1
ATOM 3239 O O . GLU A 1 417 ? 0.347 -4.752 -2.120 1.00 96.44 417 GLU A O 1
ATOM 3244 N N . PHE A 1 418 ? -0.406 -4.462 -0.019 1.00 98.69 418 PHE A N 1
ATOM 3245 C CA . PHE A 1 418 ? 0.555 -5.323 0.646 1.00 98.69 418 PHE A CA 1
ATOM 3246 C C . PHE A 1 418 ? -0.194 -6.308 1.528 1.00 98.69 418 PHE A C 1
ATOM 3248 O O . PHE A 1 418 ? -0.898 -5.922 2.463 1.00 98.69 418 PHE A O 1
ATOM 3255 N N . THR A 1 419 ? -0.007 -7.592 1.264 1.00 98.69 419 THR A N 1
ATOM 3256 C CA . THR A 1 419 ? -0.531 -8.675 2.094 1.00 98.69 419 THR A CA 1
ATOM 3257 C C . THR A 1 419 ? 0.626 -9.554 2.566 1.00 98.69 419 THR A C 1
ATOM 3259 O O . THR A 1 419 ? 1.740 -9.448 2.048 1.00 98.69 419 THR A O 1
ATOM 3262 N N . PRO A 1 420 ? 0.400 -10.478 3.511 1.00 98.69 420 PRO A N 1
ATOM 3263 C CA . PRO A 1 420 ? 1.410 -11.477 3.841 1.00 98.69 420 PRO A CA 1
ATOM 3264 C C . PRO A 1 420 ? 1.771 -12.406 2.667 1.00 98.69 420 PRO A C 1
ATOM 3266 O O . PRO A 1 420 ? 2.789 -13.086 2.743 1.00 98.69 420 PRO A O 1
ATOM 3269 N N . TYR A 1 421 ? 0.948 -12.472 1.611 1.00 98.56 421 TYR A N 1
ATOM 3270 C CA . TYR A 1 421 ? 1.134 -13.385 0.476 1.00 98.56 421 TYR A CA 1
ATOM 3271 C C . TYR A 1 421 ? 1.769 -12.717 -0.745 1.00 98.56 421 TYR A C 1
ATOM 3273 O O . TYR A 1 421 ? 2.674 -13.282 -1.360 1.00 98.56 421 TYR A O 1
ATOM 3281 N N . GLU A 1 422 ? 1.277 -11.538 -1.108 1.00 98.31 422 GLU A N 1
ATOM 3282 C CA . GLU A 1 422 ? 1.753 -10.783 -2.260 1.00 98.31 422 GLU A CA 1
ATOM 3283 C C . GLU A 1 422 ? 1.659 -9.266 -2.065 1.00 98.31 422 GLU A C 1
ATOM 3285 O O . GLU A 1 422 ? 0.890 -8.765 -1.235 1.00 98.31 422 GLU A O 1
ATOM 3290 N N . VAL A 1 423 ? 2.441 -8.552 -2.875 1.00 98.62 423 VAL A N 1
ATOM 3291 C CA . VAL A 1 423 ? 2.460 -7.093 -3.011 1.00 98.62 423 VAL A CA 1
ATOM 3292 C C . VAL A 1 423 ? 2.233 -6.748 -4.478 1.00 98.62 423 VAL A C 1
ATOM 3294 O O . VAL A 1 423 ? 2.847 -7.371 -5.346 1.00 98.62 423 VAL A O 1
ATOM 3297 N N . GLY A 1 424 ? 1.383 -5.769 -4.785 1.00 97.31 424 GLY A N 1
ATOM 3298 C CA . GLY A 1 424 ? 1.135 -5.434 -6.186 1.00 97.31 424 GLY A CA 1
ATOM 3299 C C . GLY A 1 424 ? 0.288 -4.201 -6.452 1.00 97.31 424 GLY A C 1
ATOM 3300 O O . GLY A 1 424 ? -0.325 -3.632 -5.549 1.00 97.31 424 GLY A O 1
ATOM 3301 N N . LEU A 1 425 ? 0.254 -3.809 -7.728 1.00 96.06 425 LEU A N 1
ATOM 3302 C CA . LEU A 1 425 ? -0.587 -2.723 -8.226 1.00 96.06 425 LEU A CA 1
ATOM 3303 C C . LEU A 1 425 ? -1.797 -3.304 -8.956 1.00 96.06 425 LEU A C 1
ATOM 3305 O O . LEU A 1 425 ? -1.687 -3.823 -10.072 1.00 96.06 425 LEU A O 1
ATOM 3309 N N . GLN A 1 426 ? -2.971 -3.156 -8.341 1.00 90.88 426 GLN A N 1
ATOM 3310 C CA . GLN A 1 426 ? -4.227 -3.689 -8.871 1.00 90.88 426 GLN A CA 1
ATOM 3311 C C . GLN A 1 426 ? -4.533 -3.157 -10.271 1.00 90.88 426 GLN A C 1
ATOM 3313 O O . GLN A 1 426 ? -4.988 -3.928 -11.106 1.00 90.88 426 GLN A O 1
ATOM 3318 N N . LYS A 1 427 ? -4.243 -1.878 -10.548 1.00 92.31 427 LYS A N 1
ATOM 3319 C CA . LYS A 1 427 ? -4.458 -1.244 -11.861 1.00 92.31 427 LYS A CA 1
ATOM 3320 C C . LYS A 1 427 ? -3.967 -2.124 -13.018 1.00 92.31 427 LYS A C 1
ATOM 3322 O O . LYS A 1 427 ? -4.690 -2.345 -13.988 1.00 92.31 427 LYS A O 1
ATOM 3327 N N . TYR A 1 428 ? -2.779 -2.704 -12.861 1.00 95.12 428 TYR A N 1
ATOM 3328 C CA . TYR A 1 428 ? -2.127 -3.528 -13.875 1.00 95.12 428 TYR A CA 1
ATOM 3329 C C . TYR A 1 428 ? -2.363 -5.037 -13.714 1.00 95.12 428 TYR A C 1
ATOM 3331 O O . TYR A 1 428 ? -1.966 -5.810 -14.588 1.00 95.12 428 TYR A O 1
ATOM 3339 N N . GLY A 1 429 ? -2.969 -5.476 -12.606 1.00 95.62 429 GLY A N 1
ATOM 3340 C CA . GLY A 1 429 ? -3.066 -6.894 -12.256 1.00 95.62 429 GLY A CA 1
ATOM 3341 C C . GLY A 1 429 ? -1.687 -7.545 -12.098 1.00 95.62 429 GLY A C 1
ATOM 3342 O O . GLY A 1 429 ? -1.484 -8.655 -12.579 1.00 95.62 429 GLY A O 1
ATOM 3343 N N . ALA A 1 430 ? -0.722 -6.826 -11.514 1.00 97.69 430 ALA A N 1
ATOM 3344 C CA . ALA A 1 430 ? 0.663 -7.271 -11.370 1.00 97.69 430 ALA A CA 1
ATOM 3345 C C . ALA A 1 430 ? 1.057 -7.385 -9.898 1.00 97.69 430 ALA A C 1
ATOM 3347 O O . ALA A 1 430 ? 1.027 -6.391 -9.168 1.00 97.69 430 ALA A O 1
ATOM 3348 N N . PHE A 1 431 ? 1.467 -8.585 -9.495 1.00 98.19 431 PHE A N 1
ATOM 3349 C CA . PHE A 1 431 ? 1.783 -8.920 -8.111 1.00 98.19 431 PHE A CA 1
ATOM 3350 C C . PHE A 1 431 ? 3.076 -9.727 -8.014 1.00 98.19 431 PHE A C 1
ATOM 3352 O O . PHE A 1 431 ? 3.383 -10.546 -8.878 1.00 98.19 431 PHE A O 1
ATOM 3359 N N . VAL A 1 432 ? 3.827 -9.526 -6.940 1.00 98.38 432 VAL A N 1
ATOM 3360 C CA . VAL A 1 432 ? 4.989 -10.341 -6.571 1.00 98.38 432 VAL A CA 1
ATOM 3361 C C . VAL A 1 432 ? 4.770 -10.951 -5.204 1.00 98.38 432 VAL A C 1
ATOM 3363 O O . VAL A 1 432 ? 4.027 -10.409 -4.387 1.00 98.38 432 VAL A O 1
ATOM 3366 N N . ARG A 1 433 ? 5.447 -12.066 -4.925 1.00 98.31 433 ARG A N 1
ATOM 3367 C CA . ARG A 1 433 ? 5.470 -12.612 -3.567 1.00 98.31 433 ARG A CA 1
ATOM 3368 C C . ARG A 1 433 ? 6.027 -11.577 -2.602 1.00 98.31 433 ARG A C 1
ATOM 3370 O O . ARG A 1 433 ? 6.995 -10.887 -2.927 1.00 98.31 433 ARG A O 1
ATOM 3377 N N . THR A 1 434 ? 5.443 -11.507 -1.414 1.00 98.44 434 THR A N 1
ATOM 3378 C CA . THR A 1 434 ? 5.825 -10.525 -0.397 1.00 98.44 434 THR A CA 1
ATOM 3379 C C . THR A 1 434 ? 7.314 -10.575 -0.070 1.00 98.44 434 THR A C 1
ATOM 3381 O O . THR A 1 434 ? 7.959 -9.532 -0.012 1.00 98.44 434 THR A O 1
ATOM 3384 N N . GLU A 1 435 ? 7.891 -11.773 0.045 1.00 98.00 435 GLU A N 1
ATOM 3385 C CA . GLU A 1 435 ? 9.312 -11.948 0.353 1.00 98.00 435 GLU A CA 1
ATOM 3386 C C . GLU A 1 435 ? 10.270 -11.516 -0.769 1.00 98.00 435 GLU A C 1
ATOM 3388 O O . GLU A 1 435 ? 11.460 -11.329 -0.521 1.00 98.00 435 GLU A O 1
ATOM 3393 N N . ASP A 1 436 ? 9.775 -11.364 -2.001 1.00 97.88 436 ASP A N 1
ATOM 3394 C CA . ASP A 1 436 ? 10.576 -10.924 -3.144 1.00 97.88 436 ASP A CA 1
ATOM 3395 C C . ASP A 1 436 ? 10.360 -9.429 -3.469 1.00 97.88 436 ASP A C 1
ATOM 3397 O O . ASP A 1 436 ? 10.996 -8.897 -4.390 1.00 97.88 436 ASP A O 1
ATOM 3401 N N . PHE A 1 437 ? 9.484 -8.726 -2.739 1.00 98.00 437 PHE A N 1
ATOM 3402 C CA . PHE A 1 437 ? 9.298 -7.283 -2.890 1.00 98.00 437 PHE A CA 1
ATOM 3403 C C . PHE A 1 437 ? 10.595 -6.529 -2.554 1.00 98.00 437 PHE A C 1
ATOM 3405 O O . PHE A 1 437 ? 11.256 -6.800 -1.553 1.00 98.00 437 PHE A O 1
ATOM 3412 N N . GLY A 1 438 ? 10.975 -5.585 -3.419 1.00 95.88 438 GLY A N 1
ATOM 3413 C CA . GLY A 1 438 ? 12.261 -4.885 -3.352 1.00 95.88 438 GLY A CA 1
ATOM 3414 C C . GLY A 1 438 ? 13.402 -5.575 -4.102 1.00 95.88 438 GLY A C 1
ATOM 3415 O O . GLY A 1 438 ? 14.454 -4.972 -4.263 1.00 95.88 438 GLY A O 1
ATOM 3416 N N . SER A 1 439 ? 13.220 -6.793 -4.624 1.00 97.56 439 SER A N 1
ATOM 3417 C CA . SER A 1 439 ? 14.193 -7.406 -5.546 1.00 97.56 439 SER A CA 1
ATOM 3418 C C . SER A 1 439 ? 14.220 -6.703 -6.911 1.00 97.56 439 SER A C 1
ATOM 3420 O O . SER A 1 439 ? 13.313 -5.949 -7.250 1.00 97.56 439 SER A O 1
ATOM 3422 N N . GLN A 1 440 ? 15.242 -6.965 -7.732 1.00 96.25 440 GLN A N 1
ATOM 3423 C CA . GLN A 1 440 ? 15.316 -6.421 -9.093 1.00 96.25 440 GLN A CA 1
ATOM 3424 C C . GLN A 1 440 ? 14.638 -7.351 -10.097 1.00 96.25 440 GLN A C 1
ATOM 3426 O O . GLN A 1 440 ? 14.932 -8.553 -10.136 1.00 96.25 440 GLN A O 1
ATOM 3431 N N . TYR A 1 441 ? 13.798 -6.770 -10.953 1.00 95.62 441 TYR A N 1
ATOM 3432 C CA . TYR A 1 441 ? 13.024 -7.486 -11.961 1.00 95.62 441 TYR A CA 1
ATOM 3433 C C . TYR A 1 441 ? 13.277 -6.946 -13.363 1.00 95.62 441 TYR A C 1
ATOM 3435 O O . TYR A 1 441 ? 13.584 -5.767 -13.555 1.00 95.62 441 TYR A O 1
ATOM 3443 N N . PHE A 1 442 ? 13.101 -7.819 -14.350 1.00 94.94 442 PHE A N 1
ATOM 3444 C CA . PHE A 1 442 ? 13.019 -7.430 -15.748 1.00 94.94 442 PHE A CA 1
ATOM 3445 C C . PHE A 1 442 ? 12.140 -8.412 -16.521 1.00 94.94 442 PHE A C 1
ATOM 3447 O O . PHE A 1 442 ? 12.296 -9.625 -16.377 1.00 94.94 442 PHE A O 1
ATOM 3454 N N . LEU A 1 443 ? 11.206 -7.889 -17.323 1.00 93.56 443 LEU A N 1
ATOM 3455 C CA . LEU A 1 443 ? 10.272 -8.690 -18.133 1.00 93.56 443 LEU A CA 1
ATOM 3456 C C . LEU A 1 443 ? 9.498 -9.744 -17.316 1.00 93.56 443 LEU A C 1
ATOM 3458 O O . LEU A 1 443 ? 9.208 -10.830 -17.802 1.00 93.56 443 LEU A O 1
ATOM 3462 N N . GLY A 1 444 ? 9.181 -9.439 -16.055 1.00 94.69 444 GLY A N 1
ATOM 3463 C CA . GLY A 1 444 ? 8.444 -10.343 -15.169 1.00 94.69 444 GLY A CA 1
ATOM 3464 C C . GLY A 1 444 ? 9.288 -11.414 -14.464 1.00 94.69 444 GLY A C 1
ATOM 3465 O O . GLY A 1 444 ? 8.731 -12.222 -13.722 1.00 94.69 444 GLY A O 1
ATOM 3466 N N . HIS A 1 445 ? 10.615 -11.418 -14.629 1.00 94.00 445 HIS A N 1
ATOM 3467 C CA . HIS A 1 445 ? 11.525 -12.333 -13.929 1.00 94.00 445 HIS A CA 1
ATOM 3468 C C . HIS A 1 445 ? 12.394 -11.601 -12.902 1.00 94.00 445 HIS A C 1
ATOM 3470 O O . HIS A 1 445 ? 12.792 -10.457 -13.122 1.00 94.00 445 HIS A O 1
ATOM 3476 N N . ILE A 1 446 ? 12.756 -12.286 -11.813 1.00 94.38 446 ILE A N 1
ATOM 3477 C CA . ILE A 1 446 ? 13.759 -11.796 -10.857 1.00 94.38 446 ILE A CA 1
ATOM 3478 C C . ILE A 1 446 ? 15.149 -11.975 -11.462 1.00 94.38 446 ILE A C 1
ATOM 3480 O O . ILE A 1 446 ? 15.585 -13.100 -11.697 1.00 94.38 446 ILE A O 1
ATOM 3484 N N . ILE A 1 447 ? 15.868 -10.871 -11.648 1.00 92.81 447 ILE A N 1
ATOM 3485 C CA . ILE A 1 447 ? 17.255 -10.860 -12.145 1.00 92.81 447 ILE A CA 1
ATOM 3486 C C . ILE A 1 447 ? 18.291 -10.723 -11.030 1.00 92.81 447 ILE A C 1
ATOM 3488 O O . ILE A 1 447 ? 19.441 -11.133 -11.191 1.00 92.81 447 ILE A O 1
ATOM 3492 N N . LYS A 1 448 ? 17.878 -10.174 -9.885 1.00 94.56 448 LYS A N 1
ATOM 3493 C CA . LYS A 1 448 ? 18.669 -10.133 -8.657 1.00 94.56 448 LYS A CA 1
ATOM 3494 C C . LYS A 1 448 ? 17.721 -10.195 -7.468 1.00 94.56 448 LYS A C 1
ATOM 3496 O O . LYS A 1 448 ? 17.021 -9.226 -7.179 1.00 94.56 448 LYS A O 1
ATOM 3501 N N . LYS A 1 449 ? 17.712 -11.341 -6.790 1.00 95.88 449 LYS A N 1
ATOM 3502 C CA . LYS A 1 449 ? 16.966 -11.528 -5.546 1.00 95.88 449 LYS A CA 1
ATOM 3503 C C . LYS A 1 449 ? 17.690 -10.818 -4.402 1.00 95.88 449 LYS A C 1
ATOM 3505 O O . LYS A 1 449 ? 18.889 -11.029 -4.226 1.00 95.88 449 LYS A O 1
ATOM 3510 N N . LEU A 1 450 ? 16.964 -9.998 -3.649 1.00 97.31 450 LEU A N 1
ATOM 3511 C CA . LEU A 1 450 ? 17.445 -9.328 -2.439 1.00 97.31 450 LEU A CA 1
ATOM 3512 C C . LEU A 1 450 ? 16.779 -9.938 -1.190 1.00 97.31 450 LEU A C 1
ATOM 3514 O O . LEU A 1 450 ? 15.778 -10.647 -1.328 1.00 97.31 450 LEU A O 1
ATOM 3518 N N . PRO A 1 451 ? 17.326 -9.714 0.020 1.00 97.19 451 PRO A N 1
ATOM 3519 C CA . PRO A 1 451 ? 16.649 -10.080 1.263 1.00 97.19 451 PRO A CA 1
ATOM 3520 C C . PRO A 1 451 ? 15.297 -9.369 1.399 1.00 97.19 451 PRO A C 1
ATOM 3522 O O . PRO A 1 451 ? 15.165 -8.221 0.969 1.00 97.19 451 PRO A O 1
ATOM 3525 N N . GLU A 1 452 ? 14.316 -10.027 2.023 1.00 97.94 452 GLU A N 1
ATOM 3526 C CA . GLU A 1 452 ? 13.011 -9.415 2.287 1.00 97.94 452 GLU A CA 1
ATOM 3527 C C . GLU A 1 452 ? 13.165 -8.161 3.157 1.00 97.94 452 GLU A C 1
ATOM 3529 O O . GLU A 1 452 ? 13.919 -8.129 4.134 1.00 97.94 452 GLU A O 1
ATOM 3534 N N . VAL A 1 453 ? 12.416 -7.119 2.804 1.00 95.06 453 VAL A N 1
ATOM 3535 C CA . VAL A 1 453 ? 12.412 -5.852 3.528 1.00 95.06 453 VAL A CA 1
ATOM 3536 C C . VAL A 1 453 ? 11.771 -6.035 4.909 1.00 95.06 453 VAL A C 1
ATOM 3538 O O . VAL A 1 453 ? 10.651 -6.531 5.040 1.00 95.06 453 VAL A O 1
ATOM 3541 N N . ARG A 1 454 ? 12.466 -5.590 5.964 1.00 96.19 454 ARG A N 1
ATOM 3542 C CA . ARG A 1 454 ? 11.924 -5.591 7.332 1.00 96.19 454 ARG A CA 1
ATOM 3543 C C . ARG A 1 454 ? 10.681 -4.706 7.447 1.00 96.19 454 ARG A C 1
ATOM 3545 O O . ARG A 1 454 ? 10.614 -3.627 6.857 1.00 96.19 454 ARG A O 1
ATOM 3552 N N . LEU A 1 455 ? 9.751 -5.121 8.306 1.00 97.19 455 LEU A N 1
ATOM 3553 C CA . LEU A 1 455 ? 8.468 -4.447 8.523 1.00 97.19 455 LEU A CA 1
ATOM 3554 C C . LEU A 1 455 ? 8.568 -2.935 8.846 1.00 97.19 455 LEU A C 1
ATOM 3556 O O . LEU A 1 455 ? 7.771 -2.183 8.291 1.00 97.19 455 LEU A O 1
ATOM 3560 N N . PRO A 1 456 ? 9.532 -2.439 9.651 1.00 96.88 456 PRO A N 1
ATOM 3561 C CA . PRO A 1 456 ? 9.699 -1.005 9.903 1.00 96.88 456 PRO A CA 1
ATOM 3562 C C . PRO A 1 456 ? 9.855 -0.137 8.654 1.00 96.88 456 PRO A C 1
ATOM 3564 O O . PRO A 1 456 ? 9.285 0.947 8.589 1.00 96.88 456 PRO A O 1
ATOM 3567 N N . TYR A 1 457 ? 10.580 -0.606 7.634 1.00 96.88 457 TYR A N 1
ATOM 3568 C CA . TYR A 1 457 ? 10.742 0.164 6.397 1.00 96.88 457 TYR A CA 1
ATOM 3569 C C . TYR A 1 457 ? 9.419 0.277 5.630 1.00 96.88 457 TYR A C 1
ATOM 3571 O O . TYR A 1 457 ? 9.136 1.314 5.034 1.00 96.88 457 TYR A O 1
ATOM 3579 N N . LEU A 1 458 ? 8.577 -0.761 5.695 1.00 97.62 458 LEU A N 1
ATOM 3580 C CA . LEU A 1 458 ? 7.221 -0.711 5.151 1.00 97.62 458 LEU A CA 1
ATOM 3581 C C . LEU A 1 458 ? 6.333 0.245 5.959 1.00 97.62 458 LEU A C 1
ATOM 3583 O O . LEU A 1 458 ? 5.607 1.030 5.365 1.00 97.62 458 LEU A O 1
ATOM 3587 N N . ILE A 1 459 ? 6.447 0.260 7.293 1.00 96.56 459 ILE A N 1
ATOM 3588 C CA . ILE A 1 459 ? 5.742 1.234 8.145 1.00 96.56 459 ILE A CA 1
ATOM 3589 C C . ILE A 1 459 ? 6.128 2.669 7.771 1.00 96.56 459 ILE A C 1
ATOM 3591 O O . ILE A 1 459 ? 5.243 3.512 7.635 1.00 96.56 459 ILE A O 1
ATOM 3595 N N . GLY A 1 460 ? 7.421 2.937 7.559 1.00 94.44 460 GLY A N 1
ATOM 3596 C CA . GLY A 1 460 ? 7.906 4.230 7.068 1.00 94.44 460 GLY A CA 1
ATOM 3597 C C . GLY A 1 460 ? 7.237 4.628 5.753 1.00 94.44 460 GLY A C 1
ATOM 3598 O O . GLY A 1 460 ? 6.683 5.720 5.654 1.00 94.44 460 GLY A O 1
ATOM 3599 N N . MET A 1 461 ? 7.214 3.715 4.777 1.00 94.19 461 MET A N 1
ATOM 3600 C CA . MET A 1 461 ? 6.539 3.910 3.487 1.00 94.19 461 MET A CA 1
ATOM 3601 C C . MET A 1 461 ? 5.045 4.205 3.645 1.00 94.19 461 MET A C 1
ATOM 3603 O O . MET A 1 461 ? 4.548 5.167 3.066 1.00 94.19 461 MET A O 1
ATOM 3607 N N . TRP A 1 462 ? 4.339 3.420 4.458 1.00 95.88 462 TRP A N 1
ATOM 3608 C CA . TRP A 1 462 ? 2.908 3.595 4.702 1.00 95.88 462 TRP A CA 1
ATOM 3609 C C . TRP A 1 462 ? 2.576 4.857 5.500 1.00 95.88 462 TRP A C 1
ATOM 3611 O O . TRP A 1 462 ? 1.400 5.172 5.589 1.00 95.88 462 TRP A O 1
ATOM 3621 N N . SER A 1 463 ? 3.572 5.552 6.068 1.00 91.88 463 SER A N 1
ATOM 3622 C CA . SER A 1 463 ? 3.401 6.674 7.011 1.00 91.88 463 SER A CA 1
ATOM 3623 C C . SER A 1 463 ? 4.175 7.935 6.606 1.00 91.88 463 SER A C 1
ATOM 3625 O O . SER A 1 463 ? 4.428 8.812 7.435 1.00 91.88 463 SER A O 1
ATOM 3627 N N . SER A 1 464 ? 4.594 8.035 5.341 1.00 85.44 464 SER A N 1
ATOM 3628 C CA . SER A 1 464 ? 5.458 9.113 4.842 1.00 85.44 464 SER A CA 1
ATOM 3629 C C . SER A 1 464 ? 4.872 10.525 4.993 1.00 85.44 464 SER A C 1
ATOM 3631 O O . SER A 1 464 ? 5.636 11.495 5.006 1.00 85.44 464 SER A O 1
ATOM 3633 N N . ILE A 1 465 ? 3.543 10.653 5.116 1.00 80.94 465 ILE A N 1
ATOM 3634 C CA . ILE A 1 465 ? 2.854 11.943 5.294 1.00 80.94 465 ILE A CA 1
ATOM 3635 C C . ILE A 1 465 ? 3.297 12.672 6.573 1.00 80.94 465 ILE A C 1
ATOM 3637 O O . ILE A 1 465 ? 3.404 13.895 6.576 1.00 80.94 465 ILE A O 1
ATOM 3641 N N . LEU A 1 466 ? 3.665 11.925 7.621 1.00 79.19 466 LEU A N 1
ATOM 3642 C CA . LEU A 1 466 ? 4.032 12.455 8.944 1.00 79.19 466 LEU A CA 1
ATOM 3643 C C . LEU A 1 466 ? 5.469 12.996 9.022 1.00 79.19 466 LEU A C 1
ATOM 3645 O O . LEU A 1 466 ? 5.964 13.372 10.084 1.00 79.19 466 LEU A O 1
ATOM 3649 N N . SER A 1 467 ? 6.186 13.025 7.899 1.00 73.69 467 SER A N 1
ATOM 3650 C CA . SER A 1 467 ? 7.521 13.625 7.840 1.00 73.69 467 SER A CA 1
ATOM 3651 C C . SER A 1 467 ? 7.510 15.138 8.122 1.00 73.69 467 SER A C 1
ATOM 3653 O O . SER A 1 467 ? 8.502 15.651 8.646 1.00 73.69 467 SER A O 1
ATOM 3655 N N . VAL A 1 468 ? 6.393 15.839 7.851 1.00 67.75 468 VAL A N 1
ATOM 3656 C CA . VAL A 1 468 ? 6.174 17.246 8.259 1.00 67.75 468 VAL A CA 1
ATOM 3657 C C . VAL A 1 468 ? 6.295 17.379 9.774 1.00 67.75 468 VAL A C 1
ATOM 3659 O O . VAL A 1 468 ? 7.051 18.217 10.265 1.00 67.75 468 VAL A O 1
ATOM 3662 N N . ASP A 1 469 ? 5.604 16.508 10.506 1.00 69.94 469 ASP A N 1
ATOM 3663 C CA . ASP A 1 469 ? 5.520 16.545 11.969 1.00 69.94 469 ASP A CA 1
ATOM 3664 C C . ASP A 1 469 ? 6.881 16.265 12.622 1.00 69.94 469 ASP A C 1
ATOM 3666 O O . ASP A 1 469 ? 7.218 16.791 13.686 1.00 69.94 469 ASP A O 1
ATOM 3670 N N . LEU A 1 470 ? 7.720 15.481 11.944 1.00 75.88 470 LEU A N 1
ATOM 3671 C CA . LEU A 1 470 ? 9.061 15.139 12.405 1.00 75.88 470 LEU A CA 1
ATOM 3672 C C . LEU A 1 470 ? 10.125 16.205 12.079 1.00 75.88 470 LEU A C 1
ATOM 3674 O O . LEU A 1 470 ? 11.176 16.193 12.720 1.00 75.88 470 LEU A O 1
ATOM 3678 N N . ASP A 1 471 ? 9.892 17.141 11.146 1.00 75.56 471 ASP A N 1
ATOM 3679 C CA . ASP A 1 471 ? 10.867 18.199 10.788 1.00 75.56 471 ASP A CA 1
ATOM 3680 C C . ASP A 1 471 ? 11.187 19.114 11.983 1.00 75.56 471 ASP A C 1
ATOM 3682 O O . ASP A 1 471 ? 12.354 19.398 12.286 1.00 75.56 471 ASP A O 1
ATOM 3686 N N . GLN A 1 472 ? 10.151 19.529 12.720 1.00 70.88 472 GLN A N 1
ATOM 3687 C CA . GLN A 1 472 ? 10.316 20.375 13.905 1.00 70.88 472 GLN A CA 1
ATOM 3688 C C . GLN A 1 472 ? 11.036 19.628 15.033 1.00 70.88 472 GLN A C 1
ATOM 3690 O O . GLN A 1 472 ? 11.956 20.172 15.647 1.00 70.88 472 GLN A O 1
ATOM 3695 N N . LEU A 1 473 ? 10.666 18.366 15.275 1.00 73.50 473 LEU A N 1
ATOM 3696 C CA . LEU A 1 473 ? 11.289 17.530 16.303 1.00 73.50 473 LEU A CA 1
ATOM 3697 C C . LEU A 1 473 ? 12.759 17.244 15.994 1.00 73.50 473 LEU A C 1
ATOM 3699 O O . LEU A 1 473 ? 13.600 17.325 16.889 1.00 73.50 473 LEU A O 1
ATOM 3703 N N . TRP A 1 474 ? 13.084 16.979 14.729 1.00 79.19 474 TRP A N 1
ATOM 3704 C CA . TRP A 1 474 ? 14.462 16.833 14.277 1.00 79.19 474 TRP A CA 1
ATOM 3705 C C . TRP A 1 474 ? 15.273 18.102 14.535 1.00 79.19 474 TRP A C 1
ATOM 3707 O O . TRP A 1 474 ? 16.384 18.037 15.068 1.00 79.19 474 TRP A O 1
ATOM 3717 N N . THR A 1 475 ? 14.707 19.259 14.185 1.00 78.75 475 THR A N 1
ATOM 3718 C CA . THR A 1 475 ? 15.362 20.556 14.385 1.00 78.75 475 THR A CA 1
ATOM 3719 C C . THR A 1 475 ? 15.629 20.812 15.865 1.00 78.75 475 THR A C 1
ATOM 3721 O O . THR A 1 475 ? 16.732 21.216 16.230 1.00 78.75 475 THR A O 1
ATOM 3724 N N . LEU A 1 476 ? 14.658 20.504 16.726 1.00 75.25 476 LEU A N 1
ATOM 3725 C CA . LEU A 1 476 ? 14.789 20.643 18.173 1.00 75.25 476 LEU A CA 1
ATOM 3726 C C . LEU A 1 476 ? 15.834 19.680 18.767 1.00 75.25 476 LEU A C 1
ATOM 3728 O O . LEU A 1 476 ? 16.596 20.077 19.643 1.00 75.25 476 LEU A O 1
ATOM 3732 N N . ALA A 1 477 ? 15.894 18.434 18.289 1.00 74.88 477 ALA A N 1
ATOM 3733 C CA . ALA A 1 477 ? 16.817 17.418 18.801 1.00 74.88 477 ALA A CA 1
ATOM 3734 C C . ALA A 1 477 ? 18.269 17.614 18.327 1.00 74.88 477 ALA A C 1
ATOM 3736 O O . ALA A 1 477 ? 19.222 17.389 19.075 1.00 74.88 477 ALA A O 1
ATOM 3737 N N . THR A 1 478 ? 18.458 18.025 17.072 1.00 76.69 478 THR A N 1
ATOM 3738 C CA . THR A 1 478 ? 19.785 18.064 16.433 1.00 76.69 478 THR A CA 1
ATOM 3739 C C . THR A 1 478 ? 20.379 19.468 16.328 1.00 76.69 478 THR A C 1
ATOM 3741 O O . THR A 1 478 ? 21.587 19.602 16.129 1.00 76.69 478 THR A O 1
ATOM 3744 N N . GLY A 1 479 ? 19.556 20.514 16.451 1.00 73.31 479 GLY A N 1
ATOM 3745 C CA . GLY A 1 479 ? 19.946 21.900 16.179 1.00 73.31 479 GLY A CA 1
ATOM 3746 C C . GLY A 1 479 ? 20.139 22.215 14.689 1.00 73.31 479 GLY A C 1
ATOM 3747 O O . GLY A 1 479 ? 20.645 23.286 14.356 1.00 73.31 479 GLY A O 1
ATOM 3748 N N . LEU A 1 480 ? 19.769 21.299 13.784 1.00 77.44 480 LEU A N 1
ATOM 3749 C CA . LEU A 1 480 ? 19.927 21.426 12.333 1.00 77.44 480 LEU A CA 1
ATOM 3750 C C . LEU A 1 480 ? 18.571 21.287 11.624 1.00 77.44 480 LEU A C 1
ATOM 3752 O O . LEU A 1 480 ? 17.749 20.491 12.068 1.00 77.44 480 LEU A O 1
ATOM 3756 N N . PRO A 1 481 ? 18.334 21.980 10.494 1.00 78.81 481 PRO A N 1
ATOM 3757 C CA . PRO A 1 481 ? 17.158 21.721 9.663 1.00 78.81 481 PRO A CA 1
ATOM 3758 C C . PRO A 1 481 ? 17.103 20.256 9.218 1.00 78.81 481 PRO A C 1
ATOM 3760 O O . PRO A 1 481 ? 18.151 19.672 8.915 1.00 78.81 481 PRO A O 1
ATOM 3763 N N . ALA A 1 482 ? 15.907 19.668 9.129 1.00 78.31 482 ALA A N 1
ATOM 3764 C CA . ALA A 1 482 ? 15.808 18.284 8.693 1.00 78.31 482 ALA A CA 1
ATOM 3765 C C . ALA A 1 482 ? 16.181 18.124 7.212 1.00 78.31 482 ALA A C 1
ATOM 3767 O O . ALA A 1 482 ? 15.827 18.966 6.378 1.00 78.31 482 ALA A O 1
ATOM 3768 N N . PRO A 1 483 ? 16.867 17.028 6.841 1.00 75.62 483 PRO A N 1
ATOM 3769 C CA . PRO A 1 483 ? 17.272 16.797 5.458 1.00 75.62 483 PRO A CA 1
ATOM 3770 C C . PRO A 1 483 ? 16.089 16.639 4.485 1.00 75.62 483 PRO A C 1
ATOM 3772 O O . PRO A 1 483 ? 16.256 16.891 3.295 1.00 75.62 483 PRO A O 1
ATOM 3775 N N . TRP A 1 484 ? 14.889 16.285 4.965 1.00 75.69 484 TRP A N 1
ATOM 3776 C CA . TRP A 1 484 ? 13.665 16.192 4.150 1.00 75.69 484 TRP A CA 1
ATOM 3777 C C . TRP A 1 484 ? 12.909 17.521 4.009 1.00 75.69 484 TRP A C 1
ATOM 3779 O O . TRP A 1 484 ? 11.929 17.590 3.273 1.00 75.69 484 TRP A O 1
ATOM 3789 N N . ARG A 1 485 ? 13.347 18.608 4.653 1.00 74.44 485 ARG A N 1
ATOM 3790 C CA . ARG A 1 485 ? 12.621 19.889 4.635 1.00 74.44 485 ARG A CA 1
ATOM 3791 C C . ARG A 1 485 ? 12.426 20.472 3.230 1.00 74.44 485 ARG A C 1
ATOM 3793 O O . ARG A 1 485 ? 11.410 21.104 2.953 1.00 74.44 485 ARG A O 1
ATOM 3800 N N . SER A 1 486 ? 13.373 20.247 2.319 1.00 67.56 486 SER A N 1
ATOM 3801 C CA . SER A 1 486 ? 13.269 20.689 0.919 1.00 67.56 486 SER A CA 1
ATOM 3802 C C . SER A 1 486 ? 12.135 19.998 0.156 1.00 67.56 486 SER A C 1
ATOM 3804 O O . SER A 1 486 ? 11.523 20.608 -0.717 1.00 67.56 486 SER A O 1
ATOM 3806 N N . TRP A 1 487 ? 11.832 18.748 0.505 1.00 67.44 487 TRP A N 1
ATOM 3807 C CA . TRP A 1 487 ? 10.719 17.979 -0.047 1.00 67.44 487 TRP A CA 1
ATOM 3808 C C . TRP A 1 487 ? 9.373 18.500 0.460 1.00 67.44 487 TRP A C 1
ATOM 3810 O O . TRP A 1 487 ? 8.443 18.636 -0.330 1.00 67.44 487 TRP A O 1
ATOM 3820 N N . LEU A 1 488 ? 9.311 18.913 1.731 1.00 61.59 488 LEU A N 1
ATOM 3821 C CA . LEU A 1 488 ? 8.130 19.553 2.316 1.00 61.59 488 LEU A CA 1
ATOM 3822 C C . LEU A 1 488 ? 7.768 20.882 1.634 1.00 61.59 488 LEU A C 1
ATOM 3824 O O . LEU A 1 488 ? 6.595 21.177 1.434 1.00 61.59 488 LEU A O 1
ATOM 3828 N N . GLY A 1 489 ? 8.771 21.677 1.242 1.00 45.22 489 GLY A N 1
ATOM 3829 C CA . GLY A 1 489 ? 8.570 23.001 0.642 1.00 45.22 489 GLY A CA 1
ATOM 3830 C C . GLY A 1 489 ? 8.237 23.022 -0.857 1.00 45.22 489 GLY A C 1
ATOM 3831 O O . GLY A 1 489 ? 7.937 24.091 -1.382 1.00 45.22 489 GLY A O 1
ATOM 3832 N N . ALA A 1 490 ? 8.308 21.890 -1.568 1.00 41.66 490 ALA A N 1
ATOM 3833 C CA . ALA A 1 490 ? 8.280 21.856 -3.037 1.00 41.66 490 ALA A CA 1
ATOM 3834 C C . ALA A 1 490 ? 6.920 21.505 -3.680 1.00 41.66 490 ALA A C 1
ATOM 3836 O O . ALA A 1 490 ? 6.884 21.308 -4.896 1.00 41.66 490 ALA A O 1
ATOM 3837 N N . GLY A 1 491 ? 5.819 21.451 -2.920 1.00 42.97 491 GLY A N 1
ATOM 3838 C CA . GLY A 1 491 ? 4.482 21.255 -3.506 1.00 42.97 491 GLY A CA 1
ATOM 3839 C C . GLY A 1 491 ? 3.463 20.463 -2.689 1.00 42.97 491 GLY A C 1
ATOM 3840 O O . GLY A 1 491 ? 2.536 19.917 -3.277 1.00 42.97 491 GLY A O 1
ATOM 3841 N N . LEU A 1 492 ? 3.585 20.374 -1.363 1.00 40.75 492 LEU A N 1
ATOM 3842 C CA . LEU A 1 492 ? 2.493 19.822 -0.562 1.00 40.75 492 LEU A CA 1
ATOM 3843 C C . LEU A 1 492 ? 1.441 20.912 -0.326 1.00 40.75 492 LEU A C 1
ATOM 3845 O O . LEU A 1 492 ? 1.655 21.829 0.463 1.00 40.75 492 LEU A O 1
ATOM 3849 N N . ASN A 1 493 ? 0.285 20.789 -0.986 1.00 35.09 493 ASN A N 1
ATOM 3850 C CA . ASN A 1 493 ? -0.951 21.257 -0.366 1.00 35.09 493 ASN A CA 1
ATOM 3851 C C . ASN A 1 493 ? -1.073 20.476 0.944 1.00 35.09 493 ASN A C 1
ATOM 3853 O O . ASN A 1 493 ? -1.134 19.248 0.917 1.00 35.09 493 ASN A O 1
ATOM 3857 N N . THR A 1 494 ? -1.029 21.158 2.082 1.00 37.59 494 THR A N 1
ATOM 3858 C CA . THR A 1 494 ? -1.266 20.552 3.392 1.00 37.59 494 THR A CA 1
ATOM 3859 C C . THR A 1 494 ? -2.660 19.916 3.360 1.00 37.59 494 THR A C 1
ATOM 3861 O O . THR A 1 494 ? -3.655 20.631 3.285 1.00 37.59 494 THR A O 1
ATOM 3864 N N . ILE A 1 495 ? -2.741 18.581 3.304 1.00 40.94 495 ILE A N 1
ATOM 3865 C CA . ILE A 1 495 ? -4.027 17.866 3.169 1.00 40.94 495 ILE A CA 1
ATOM 3866 C C . ILE A 1 495 ? -4.796 17.903 4.497 1.00 40.94 495 ILE A C 1
ATOM 3868 O O . ILE A 1 495 ? -6.018 17.988 4.488 1.00 40.94 495 ILE A O 1
ATOM 3872 N N . GLU A 1 496 ? -4.082 17.944 5.624 1.00 43.06 496 GLU A N 1
ATOM 3873 C CA . GLU A 1 496 ? -4.626 18.309 6.932 1.00 43.06 496 GLU A CA 1
ATOM 3874 C C . GLU A 1 496 ? -4.018 19.667 7.321 1.00 43.06 496 GLU A C 1
ATOM 3876 O O . GLU A 1 496 ? -2.868 19.759 7.750 1.00 43.06 496 GLU A O 1
ATOM 3881 N N . VAL A 1 497 ? -4.751 20.760 7.079 1.00 39.31 497 VAL A N 1
ATOM 3882 C CA . VAL A 1 497 ? -4.363 22.090 7.574 1.00 39.31 497 VAL A CA 1
ATOM 3883 C C . VAL A 1 497 ? -4.690 22.128 9.066 1.00 39.31 497 VAL A C 1
ATOM 3885 O O . VAL A 1 497 ? -5.745 22.618 9.468 1.00 39.31 497 VAL A O 1
ATOM 3888 N N . ASP A 1 498 ? -3.790 21.603 9.895 1.00 47.03 498 ASP A N 1
ATOM 3889 C CA . ASP A 1 498 ? -3.807 21.887 11.328 1.00 47.03 498 ASP A CA 1
ATOM 3890 C C . ASP A 1 498 ? -3.499 23.384 11.478 1.00 47.03 498 ASP A C 1
ATOM 3892 O O . ASP A 1 498 ? -2.375 23.846 11.280 1.00 47.03 498 ASP A O 1
ATOM 3896 N N . SER A 1 499 ? -4.545 24.184 11.686 1.00 35.94 499 SER A N 1
ATOM 3897 C CA . SER A 1 499 ? -4.528 25.620 11.400 1.00 35.94 499 SER A CA 1
ATOM 3898 C C . SER A 1 499 ? -3.706 26.485 12.362 1.00 35.94 499 SER A C 1
ATOM 3900 O O . SER A 1 499 ? -3.752 27.701 12.212 1.00 35.94 499 SER A O 1
ATOM 3902 N N . GLU A 1 500 ? -2.936 25.927 13.304 1.00 39.59 500 GLU A N 1
ATOM 3903 C CA . GLU A 1 500 ? -2.021 26.699 14.159 1.00 39.59 500 GLU A CA 1
ATOM 3904 C C . GLU A 1 500 ? -0.761 25.910 14.576 1.00 39.59 500 GLU A C 1
ATOM 3906 O O . GLU A 1 500 ? -0.829 24.702 14.806 1.00 39.59 500 GLU A O 1
ATOM 3911 N N . PRO A 1 501 ? 0.406 26.574 14.715 1.00 35.81 501 PRO A N 1
ATOM 3912 C CA . PRO A 1 501 ? 1.613 25.951 15.246 1.00 35.81 501 PRO A CA 1
ATOM 3913 C C . PRO A 1 501 ? 1.416 25.580 16.721 1.00 35.81 501 PRO A C 1
ATOM 3915 O O . PRO A 1 501 ? 1.233 26.448 17.574 1.00 35.81 501 PRO A O 1
ATOM 3918 N N . SER A 1 502 ? 1.502 24.285 17.032 1.00 43.44 502 SER A N 1
ATOM 3919 C CA . SER A 1 502 ? 1.474 23.781 18.404 1.00 43.44 502 SER A CA 1
ATOM 3920 C C . SER A 1 502 ? 2.581 24.438 19.233 1.00 43.44 502 SER A C 1
ATOM 3922 O O . SER A 1 502 ? 3.768 24.292 18.928 1.00 43.44 502 SER A O 1
ATOM 3924 N N . THR A 1 503 ? 2.215 25.152 20.295 1.00 34.47 503 THR A N 1
ATOM 3925 C CA . THR A 1 503 ? 3.171 25.723 21.247 1.00 34.47 503 THR A CA 1
ATOM 3926 C C . THR A 1 503 ? 3.908 24.592 21.962 1.00 34.47 503 THR A C 1
ATOM 3928 O O . THR A 1 503 ? 3.354 23.946 22.850 1.00 34.47 503 THR A O 1
ATOM 3931 N N . LEU A 1 504 ? 5.152 24.322 21.568 1.00 39.56 504 LEU A N 1
ATOM 3932 C CA . LEU A 1 504 ? 6.036 23.435 22.318 1.00 39.56 504 LEU A CA 1
ATOM 3933 C C . LEU A 1 504 ? 6.538 24.179 23.563 1.00 39.56 504 LEU A C 1
ATOM 3935 O O . LEU A 1 504 ? 7.084 25.277 23.453 1.00 39.56 504 LEU A O 1
ATOM 3939 N N . ASP A 1 505 ? 6.362 23.576 24.741 1.00 33.44 505 ASP A N 1
ATOM 3940 C CA . ASP A 1 505 ? 6.972 24.054 25.984 1.00 33.44 505 ASP A CA 1
ATOM 3941 C C . ASP A 1 505 ? 8.487 24.235 25.812 1.00 33.44 505 ASP A C 1
ATOM 3943 O O . ASP A 1 505 ? 9.166 23.392 25.215 1.00 33.44 505 ASP A O 1
ATOM 3947 N N . THR A 1 506 ? 9.036 25.296 26.407 1.00 34.97 506 THR A N 1
ATOM 3948 C CA . THR A 1 506 ? 10.481 25.544 26.453 1.00 34.97 506 THR A CA 1
ATOM 3949 C C . THR A 1 506 ? 11.181 24.422 27.221 1.00 34.97 506 THR A C 1
ATOM 3951 O O . THR A 1 506 ? 11.260 24.435 28.450 1.00 34.97 506 THR A O 1
ATOM 3954 N N . LYS A 1 507 ? 11.713 23.439 26.493 1.00 43.56 507 LYS A N 1
ATOM 3955 C CA . LYS A 1 507 ? 12.584 22.389 27.027 1.00 43.56 507 LYS A CA 1
ATOM 3956 C C . LYS A 1 507 ? 14.017 22.660 26.590 1.00 43.56 507 LYS A C 1
ATOM 3958 O O . LYS A 1 507 ? 14.281 22.889 25.415 1.00 43.56 507 LYS A O 1
ATOM 3963 N N . VAL A 1 508 ? 14.945 22.623 27.543 1.00 40.00 508 VAL A N 1
ATOM 3964 C CA . VAL A 1 508 ? 16.381 22.642 27.245 1.00 40.00 508 VAL A CA 1
ATOM 3965 C C . VAL A 1 508 ? 16.746 21.265 26.698 1.00 40.00 508 VAL A C 1
ATOM 3967 O O . VAL A 1 508 ? 16.662 20.272 27.419 1.00 40.00 508 VAL A O 1
ATOM 3970 N N . VAL A 1 509 ? 17.102 21.207 25.417 1.00 50.53 509 VAL A N 1
ATOM 3971 C CA . VAL A 1 509 ? 17.611 20.005 24.750 1.00 50.53 509 VAL A CA 1
ATOM 3972 C C . VAL A 1 509 ? 19.093 20.223 24.478 1.00 50.53 509 VAL A C 1
ATOM 3974 O O . VAL A 1 509 ? 19.473 21.260 23.938 1.00 50.53 509 VAL A O 1
ATOM 3977 N N . ASP A 1 510 ? 19.929 19.269 24.880 1.00 54.66 510 ASP A N 1
ATOM 3978 C CA . ASP A 1 510 ? 21.356 19.291 24.562 1.00 54.66 510 ASP A CA 1
ATOM 3979 C C . ASP A 1 510 ? 21.539 18.890 23.085 1.00 54.66 510 ASP A C 1
ATOM 3981 O O . ASP A 1 510 ? 21.124 17.806 22.669 1.00 54.66 510 ASP A O 1
ATOM 3985 N N . SER A 1 511 ? 22.066 19.797 22.259 1.00 55.16 511 SER A N 1
ATOM 3986 C CA . SER A 1 511 ? 22.068 19.664 20.794 1.00 55.16 511 SER A CA 1
ATOM 3987 C C . SER A 1 511 ? 23.073 18.614 20.299 1.00 55.16 511 SER A C 1
ATOM 3989 O O . SER A 1 511 ? 24.282 18.772 20.484 1.00 55.16 511 SER A O 1
ATOM 3991 N N . MET A 1 512 ? 22.611 17.582 19.581 1.00 64.00 512 MET A N 1
ATOM 3992 C CA . MET A 1 512 ? 23.465 16.493 19.061 1.00 64.00 512 MET A CA 1
ATOM 3993 C C . MET A 1 512 ? 24.091 16.788 17.692 1.00 64.00 512 MET A C 1
ATOM 3995 O O . MET A 1 512 ? 23.863 16.086 16.701 1.00 64.00 512 MET A O 1
ATOM 3999 N N . THR A 1 513 ? 24.935 17.813 17.632 1.00 65.69 513 THR A N 1
ATOM 4000 C CA . THR A 1 513 ? 25.493 18.329 16.370 1.00 65.69 513 THR A CA 1
ATOM 4001 C C . THR A 1 513 ? 26.305 17.295 15.570 1.00 65.69 513 THR A C 1
ATOM 4003 O O . THR A 1 513 ? 26.216 17.257 14.340 1.00 65.69 513 THR A O 1
ATOM 4006 N N . ASN A 1 514 ? 27.055 16.398 16.222 1.00 74.06 514 ASN A N 1
ATOM 4007 C CA . ASN A 1 514 ? 27.949 15.462 15.523 1.00 74.06 514 ASN A CA 1
ATOM 4008 C C . ASN A 1 514 ? 27.218 14.309 14.805 1.00 74.06 514 ASN A C 1
ATOM 4010 O O . ASN A 1 514 ? 27.462 14.084 13.622 1.00 74.06 514 ASN A O 1
ATOM 4014 N N . ILE A 1 515 ? 26.308 13.582 15.465 1.00 75.19 515 ILE A N 1
ATOM 4015 C CA . ILE A 1 515 ? 25.590 12.463 14.814 1.00 75.19 515 ILE A CA 1
ATOM 4016 C C . ILE A 1 515 ? 24.522 13.000 13.850 1.00 75.19 515 ILE A C 1
ATOM 4018 O O . ILE A 1 515 ? 24.391 12.496 12.732 1.00 75.19 515 ILE A O 1
ATOM 4022 N N . GLY A 1 516 ? 23.826 14.081 14.230 1.00 73.88 516 GLY A N 1
ATOM 4023 C CA . GLY A 1 516 ? 22.857 14.755 13.363 1.00 73.88 516 GLY A CA 1
ATOM 4024 C C . GLY A 1 516 ? 23.483 15.254 12.056 1.00 73.88 516 GLY A C 1
ATOM 4025 O O . GLY A 1 516 ? 22.918 15.048 10.979 1.00 73.88 516 GLY A O 1
ATOM 4026 N N . SER A 1 517 ? 24.692 15.829 12.109 1.00 78.50 517 SER A N 1
ATOM 4027 C CA . SER A 1 517 ? 25.416 16.239 10.896 1.00 78.50 517 SER A CA 1
ATOM 4028 C C . SER A 1 517 ? 25.879 15.050 10.049 1.00 78.50 517 SER A C 1
ATOM 4030 O O . SER A 1 517 ? 25.786 15.115 8.823 1.00 78.50 517 SER A O 1
ATOM 4032 N N . MET A 1 518 ? 26.313 13.940 10.660 1.00 78.94 518 MET A N 1
ATOM 4033 C CA . MET A 1 518 ? 26.653 12.717 9.923 1.00 78.94 518 MET A CA 1
ATOM 4034 C C . MET A 1 518 ? 25.455 12.149 9.159 1.00 78.94 518 MET A C 1
ATOM 4036 O O . MET A 1 518 ? 25.610 11.793 7.995 1.00 78.94 518 MET A O 1
ATOM 4040 N N . LEU A 1 519 ? 24.276 12.083 9.782 1.00 80.81 519 LEU A N 1
ATOM 4041 C CA . LEU A 1 519 ? 23.048 11.619 9.130 1.00 80.81 519 LEU A CA 1
ATOM 4042 C C . LEU A 1 519 ? 22.598 12.580 8.028 1.00 80.81 519 LEU A C 1
ATOM 4044 O O . LEU A 1 519 ? 22.344 12.152 6.907 1.00 80.81 519 LEU A O 1
ATOM 4048 N N . THR A 1 520 ? 22.592 13.885 8.303 1.00 78.94 520 THR A N 1
ATOM 4049 C CA . THR A 1 520 ? 22.276 14.906 7.291 1.00 78.94 520 THR A CA 1
ATOM 4050 C C . THR A 1 520 ? 23.192 14.770 6.074 1.00 78.94 520 THR A C 1
ATOM 4052 O O . THR A 1 520 ? 22.728 14.806 4.938 1.00 78.94 520 THR A O 1
ATOM 4055 N N . ASN A 1 521 ? 24.492 14.553 6.297 1.00 82.31 521 ASN A N 1
ATOM 4056 C CA . ASN A 1 521 ? 25.456 14.309 5.229 1.00 82.31 521 ASN A CA 1
ATOM 4057 C C . ASN A 1 521 ? 25.230 12.969 4.517 1.00 82.31 521 ASN A C 1
ATOM 4059 O O . ASN A 1 521 ? 25.359 12.925 3.298 1.00 82.31 521 ASN A O 1
ATOM 4063 N N . PHE A 1 522 ? 24.874 11.903 5.240 1.00 81.19 522 PHE A N 1
ATOM 4064 C CA . PHE A 1 522 ? 24.569 10.591 4.661 1.00 81.19 522 PHE A CA 1
ATOM 4065 C C . PHE A 1 522 ? 23.419 10.661 3.646 1.00 81.19 522 PHE A C 1
ATOM 4067 O O . PHE A 1 522 ? 23.455 9.955 2.641 1.00 81.19 522 PHE A O 1
ATOM 4074 N N . PHE A 1 523 ? 22.435 11.535 3.877 1.00 82.06 523 PHE A N 1
ATOM 4075 C CA . PHE A 1 523 ? 21.285 11.726 2.990 1.00 82.06 523 PHE A CA 1
ATOM 4076 C C . PHE A 1 523 ? 21.470 12.796 1.910 1.00 82.06 523 PHE A C 1
ATOM 4078 O O . PHE A 1 523 ? 20.578 12.978 1.080 1.00 82.06 523 PHE A O 1
ATOM 4085 N N . LYS A 1 524 ? 22.616 13.488 1.857 1.00 79.94 524 LYS A N 1
ATOM 4086 C CA . LYS A 1 524 ? 22.890 14.436 0.768 1.00 79.94 524 LYS A CA 1
ATOM 4087 C C . LYS A 1 524 ? 22.872 13.707 -0.576 1.00 79.94 524 LYS A C 1
ATOM 4089 O O . LYS A 1 524 ? 23.676 12.812 -0.809 1.00 79.94 524 LYS A O 1
ATOM 4094 N N . GLY A 1 525 ? 21.964 14.118 -1.461 1.00 70.88 525 GLY A N 1
ATOM 4095 C CA . GLY A 1 525 ? 21.814 13.543 -2.801 1.00 70.88 525 GLY A CA 1
ATOM 4096 C C . GLY A 1 525 ? 21.048 12.217 -2.858 1.00 70.88 525 GLY A C 1
ATOM 4097 O O . GLY A 1 525 ? 20.967 11.633 -3.934 1.00 70.88 525 GLY A O 1
ATOM 4098 N N . ARG A 1 526 ? 20.480 11.741 -1.739 1.00 78.75 526 ARG A N 1
ATOM 4099 C CA . ARG A 1 526 ? 19.608 10.556 -1.719 1.00 78.75 526 ARG A CA 1
ATOM 4100 C C . ARG A 1 526 ? 18.136 10.931 -1.950 1.00 78.75 526 ARG A C 1
ATOM 4102 O O . ARG A 1 526 ? 17.747 12.057 -1.629 1.00 78.75 526 ARG A O 1
ATOM 4109 N N . PRO A 1 527 ? 17.306 10.000 -2.458 1.00 75.88 527 PRO A N 1
ATOM 4110 C CA . PRO A 1 527 ? 15.868 10.208 -2.581 1.00 75.88 527 PRO A CA 1
ATOM 4111 C C . PRO A 1 527 ? 15.218 10.499 -1.226 1.00 75.88 527 PRO A C 1
ATOM 4113 O O . PRO A 1 527 ? 15.561 9.893 -0.206 1.00 75.88 527 PRO A O 1
ATOM 4116 N N . VAL A 1 528 ? 14.246 11.412 -1.220 1.00 77.88 528 VAL A N 1
ATOM 4117 C CA . VAL A 1 528 ? 13.449 11.670 -0.015 1.00 77.88 528 VAL A CA 1
ATOM 4118 C C . VAL A 1 528 ? 12.363 10.614 0.145 1.00 77.88 528 VAL A C 1
ATOM 4120 O O . VAL A 1 528 ? 12.255 10.044 1.222 1.00 77.88 528 VAL A O 1
ATOM 4123 N N . VAL A 1 529 ? 11.617 10.327 -0.927 1.00 79.12 529 VAL A N 1
ATOM 4124 C CA . VAL A 1 529 ? 10.527 9.336 -0.971 1.00 79.12 529 VAL A CA 1
ATOM 4125 C C . VAL A 1 529 ? 11.079 7.910 -0.958 1.00 79.12 529 VAL A C 1
ATOM 4127 O O . VAL A 1 529 ? 12.173 7.674 -1.469 1.00 79.12 529 VAL A O 1
ATOM 4130 N N . ALA A 1 530 ? 10.304 6.961 -0.421 1.00 82.44 530 ALA A N 1
ATOM 4131 C CA . ALA A 1 530 ? 10.627 5.545 -0.526 1.00 82.44 530 ALA A CA 1
ATOM 4132 C C . ALA A 1 530 ? 10.655 5.119 -2.000 1.00 82.44 530 ALA A C 1
ATOM 4134 O O . ALA A 1 530 ? 9.634 5.097 -2.690 1.00 82.44 530 ALA A O 1
ATOM 4135 N N . GLU A 1 531 ? 11.850 4.782 -2.468 1.00 87.88 531 GLU A N 1
ATOM 4136 C CA . GLU A 1 531 ? 12.102 4.269 -3.805 1.00 87.88 531 GLU A CA 1
ATOM 4137 C C . GLU A 1 531 ? 12.372 2.769 -3.709 1.00 87.88 531 GLU A C 1
ATOM 4139 O O . GLU A 1 531 ? 13.153 2.336 -2.863 1.00 87.88 531 GLU A O 1
ATOM 4144 N N . THR A 1 532 ? 11.739 1.966 -4.559 1.00 92.12 532 THR A N 1
ATOM 4145 C CA . THR A 1 532 ? 11.966 0.516 -4.638 1.00 92.12 532 THR A CA 1
ATOM 4146 C C . THR A 1 532 ? 12.050 0.075 -6.093 1.00 92.12 532 THR A C 1
ATOM 4148 O O . THR A 1 532 ? 11.493 0.728 -6.974 1.00 92.12 532 THR A O 1
ATOM 4151 N N . TYR A 1 533 ? 12.741 -1.026 -6.382 1.00 95.44 533 TYR A N 1
ATOM 4152 C CA . TYR A 1 533 ? 12.828 -1.532 -7.750 1.00 95.44 533 TYR A CA 1
ATOM 4153 C C . TYR A 1 533 ? 11.447 -1.916 -8.284 1.00 95.44 533 TYR A C 1
ATOM 4155 O O . TYR A 1 533 ? 10.675 -2.617 -7.627 1.00 95.44 533 TYR A O 1
ATOM 4163 N N . ASN A 1 534 ? 11.138 -1.463 -9.498 1.00 96.44 534 ASN A N 1
ATOM 4164 C CA . ASN A 1 534 ? 9.848 -1.731 -10.108 1.00 96.44 534 ASN A CA 1
ATOM 4165 C C . ASN A 1 534 ? 9.775 -3.178 -10.595 1.00 96.44 534 ASN A C 1
ATOM 4167 O O . ASN A 1 534 ? 10.458 -3.568 -11.544 1.00 96.44 534 ASN A O 1
ATOM 4171 N N . PHE A 1 535 ? 8.905 -3.976 -9.980 1.00 97.25 535 PHE A N 1
ATOM 4172 C CA . PHE A 1 535 ? 8.717 -5.365 -10.383 1.00 97.25 535 PHE A CA 1
ATOM 4173 C C . PHE A 1 535 ? 8.078 -5.514 -11.772 1.00 97.25 535 PHE A C 1
ATOM 4175 O O . PHE A 1 535 ? 8.238 -6.549 -12.411 1.00 97.25 535 PHE A O 1
ATOM 4182 N N . MET A 1 536 ? 7.419 -4.472 -12.288 1.00 97.00 536 MET A N 1
ATOM 4183 C CA . MET A 1 536 ? 6.861 -4.444 -13.645 1.00 97.00 536 MET A CA 1
ATOM 4184 C C . MET A 1 536 ? 7.863 -3.965 -14.701 1.00 97.00 536 MET A C 1
ATOM 4186 O O . MET A 1 536 ? 7.499 -3.872 -15.873 1.00 97.00 536 MET A O 1
ATOM 4190 N N . ARG A 1 537 ? 9.110 -3.650 -14.324 1.00 95.25 537 ARG A N 1
ATOM 4191 C CA . ARG A 1 537 ? 10.081 -3.030 -15.229 1.00 95.25 537 ARG A CA 1
ATOM 4192 C C . ARG A 1 537 ? 10.254 -3.835 -16.517 1.00 95.25 537 ARG A C 1
ATOM 4194 O O . ARG A 1 537 ? 10.645 -5.007 -16.514 1.00 95.25 537 ARG A O 1
ATOM 4201 N N . GLY A 1 538 ? 10.018 -3.160 -17.636 1.00 90.81 538 GLY A N 1
ATOM 4202 C CA . GLY A 1 538 ? 10.164 -3.720 -18.976 1.00 90.81 538 GLY A CA 1
ATOM 4203 C C . GLY A 1 538 ? 8.952 -4.512 -19.467 1.00 90.81 538 GLY A C 1
ATOM 4204 O O . GLY A 1 538 ? 8.936 -4.870 -20.643 1.00 90.81 538 GLY A O 1
ATOM 4205 N N . LEU A 1 539 ? 7.941 -4.765 -18.627 1.00 94.00 539 LEU A N 1
ATOM 4206 C CA . LEU A 1 539 ? 6.653 -5.257 -19.115 1.00 94.00 539 LEU A CA 1
ATOM 4207 C C . LEU A 1 539 ? 6.036 -4.220 -20.054 1.00 94.00 539 LEU A C 1
ATOM 4209 O O . LEU A 1 539 ? 6.297 -3.021 -19.956 1.00 94.00 539 LEU A O 1
ATOM 4213 N N . PHE A 1 540 ? 5.215 -4.694 -20.979 1.00 91.56 540 PHE A N 1
ATOM 4214 C CA . PHE A 1 540 ? 4.618 -3.841 -21.991 1.00 91.56 540 PHE A CA 1
ATOM 4215 C C . PHE A 1 540 ? 3.103 -3.760 -21.841 1.00 91.56 540 PHE A C 1
ATOM 4217 O O . PHE A 1 540 ? 2.476 -4.678 -21.320 1.00 91.56 540 PHE A O 1
ATOM 4224 N N . MET A 1 541 ? 2.503 -2.697 -22.375 1.00 92.31 541 MET A N 1
ATOM 4225 C CA . MET A 1 541 ? 1.049 -2.570 -22.443 1.00 92.31 541 MET A CA 1
ATOM 4226 C C . MET A 1 541 ? 0.491 -3.373 -23.622 1.00 92.31 541 MET A C 1
ATOM 4228 O O . MET A 1 541 ? 0.957 -3.259 -24.760 1.00 92.31 541 MET A O 1
ATOM 4232 N N . HIS A 1 542 ? -0.534 -4.174 -23.355 1.00 91.62 542 HIS A N 1
ATOM 4233 C CA . HIS A 1 542 ? -1.339 -4.845 -24.367 1.00 91.62 542 HIS A CA 1
ATOM 4234 C C . HIS A 1 542 ? -2.091 -3.809 -25.215 1.00 91.62 542 HIS A C 1
ATOM 4236 O O . HIS A 1 542 ? -2.499 -2.767 -24.710 1.00 91.62 542 HIS A O 1
ATOM 4242 N N . ARG A 1 543 ? -2.312 -4.080 -26.505 1.00 87.19 543 ARG A N 1
ATOM 4243 C CA . ARG A 1 543 ? -2.925 -3.130 -27.459 1.00 87.19 543 ARG A CA 1
ATOM 4244 C C . ARG A 1 543 ? -4.276 -2.555 -27.017 1.00 87.19 543 ARG A C 1
ATOM 4246 O O . ARG A 1 543 ? -4.580 -1.412 -27.346 1.00 87.19 543 ARG A O 1
ATOM 4253 N N . ASN A 1 544 ? -5.033 -3.332 -26.247 1.00 87.56 544 ASN A N 1
ATOM 4254 C CA . ASN A 1 544 ? -6.384 -3.009 -25.796 1.00 87.56 544 ASN A CA 1
ATOM 4255 C C . ASN A 1 544 ? -6.444 -2.698 -24.293 1.00 87.56 544 ASN A C 1
ATOM 4257 O O . ASN A 1 544 ? -7.514 -2.771 -23.701 1.00 87.56 544 ASN A O 1
ATOM 4261 N N . TYR A 1 545 ? -5.321 -2.372 -23.643 1.00 89.75 545 TYR A N 1
ATOM 4262 C CA . TYR A 1 545 ? -5.323 -2.112 -22.196 1.00 89.75 545 TYR A CA 1
ATOM 4263 C C . TYR A 1 545 ? -6.329 -1.019 -21.783 1.00 89.75 545 TYR A C 1
ATOM 4265 O O . TYR A 1 545 ? -6.870 -1.066 -20.684 1.00 89.75 545 TYR A O 1
ATOM 4273 N N . THR A 1 546 ? -6.617 -0.074 -22.684 1.00 86.31 546 THR A N 1
ATOM 4274 C CA . THR A 1 546 ? -7.573 1.025 -22.493 1.00 86.31 546 THR A CA 1
ATOM 4275 C C . THR A 1 546 ? -9.029 0.565 -22.377 1.00 86.31 546 THR A C 1
ATOM 4277 O O . THR A 1 546 ? -9.862 1.330 -21.909 1.00 86.31 546 THR A O 1
ATOM 4280 N N . GLU A 1 547 ? -9.350 -0.661 -22.805 1.00 85.62 547 GLU A N 1
ATOM 4281 C CA . GLU A 1 547 ? -10.685 -1.265 -22.673 1.00 85.62 547 GLU A CA 1
ATOM 4282 C C . GLU A 1 547 ? -10.934 -1.822 -21.257 1.00 85.62 547 GLU A C 1
ATOM 4284 O O . GLU A 1 547 ? -12.068 -2.150 -20.908 1.00 85.62 547 GLU A O 1
ATOM 4289 N N . SER A 1 548 ? -9.889 -1.938 -20.429 1.00 85.31 548 SER A N 1
ATOM 4290 C CA . SER A 1 548 ? -9.999 -2.386 -19.039 1.00 85.31 548 SER A CA 1
ATOM 4291 C C . SER A 1 548 ? -10.586 -1.284 -18.156 1.00 85.31 548 SER A C 1
ATOM 4293 O O . SER A 1 548 ? -10.096 -0.157 -18.152 1.00 85.31 548 SER A O 1
ATOM 4295 N N . SER A 1 549 ? -11.578 -1.625 -17.327 1.00 80.00 549 SER A N 1
ATOM 4296 C CA . SER A 1 549 ? -12.225 -0.691 -16.387 1.00 80.00 549 SER A CA 1
ATOM 4297 C C . SER A 1 549 ? -11.286 -0.136 -15.312 1.00 80.00 549 SER A C 1
ATOM 4299 O O . SER A 1 549 ? -11.631 0.816 -14.618 1.00 80.00 549 SER A O 1
ATOM 4301 N N . ASN A 1 550 ? -10.100 -0.728 -15.159 1.00 81.88 550 ASN A N 1
ATOM 4302 C CA . ASN A 1 550 ? -9.079 -0.259 -14.227 1.00 81.88 550 ASN A CA 1
ATOM 4303 C C . ASN A 1 550 ? -8.304 0.971 -14.736 1.00 81.88 550 ASN A C 1
ATOM 4305 O O . ASN A 1 550 ? -7.555 1.557 -13.956 1.00 81.88 550 ASN A O 1
ATOM 4309 N N . PHE A 1 551 ? -8.465 1.346 -16.011 1.00 83.38 551 PHE A N 1
ATOM 4310 C CA . PHE A 1 551 ? -7.802 2.496 -16.630 1.00 83.38 551 PHE A CA 1
ATOM 4311 C C . PHE A 1 551 ? -8.816 3.581 -16.983 1.00 83.38 551 PHE A C 1
ATOM 4313 O O . PHE A 1 551 ? -9.848 3.317 -17.601 1.00 83.38 551 PHE A O 1
ATOM 4320 N N . CYS A 1 552 ? -8.493 4.827 -16.651 1.00 76.44 552 CYS A N 1
ATOM 4321 C CA . CYS A 1 552 ? -9.384 5.964 -16.865 1.00 76.44 552 CYS A CA 1
ATOM 4322 C C . CYS A 1 552 ? -9.031 6.688 -18.173 1.00 76.44 552 CYS A C 1
ATOM 4324 O O . CYS A 1 552 ? -8.487 7.781 -18.182 1.00 76.44 552 CYS A O 1
ATOM 4326 N N . THR A 1 553 ? -9.333 6.085 -19.322 1.00 70.31 553 THR A N 1
ATOM 4327 C CA . THR A 1 553 ? -8.901 6.614 -20.640 1.00 70.31 553 THR A CA 1
ATOM 4328 C C . THR A 1 553 ? -9.947 7.479 -21.346 1.00 70.31 553 THR A C 1
ATOM 4330 O O . THR A 1 553 ? -9.743 7.909 -22.475 1.00 70.31 553 THR A O 1
ATOM 4333 N N . SER A 1 554 ? -11.074 7.761 -20.688 1.00 66.50 554 SER A N 1
ATOM 4334 C CA . SER A 1 554 ? -12.199 8.509 -21.267 1.00 66.50 554 SER A CA 1
ATOM 4335 C C . SER A 1 554 ? -11.929 10.003 -21.475 1.00 66.50 554 SER A C 1
ATOM 4337 O O . SER A 1 554 ? -12.699 10.671 -22.164 1.00 66.50 554 SER A O 1
ATOM 4339 N N . LYS A 1 555 ? -10.857 10.538 -20.881 1.00 70.12 555 LYS A N 1
ATOM 4340 C CA . LYS A 1 555 ? -10.388 11.911 -21.082 1.00 70.12 555 LYS A CA 1
ATOM 4341 C C . LYS A 1 555 ? -9.060 11.856 -21.839 1.00 70.12 555 LYS A C 1
ATOM 4343 O O . LYS A 1 555 ? -8.101 11.299 -21.318 1.00 70.12 555 LYS A O 1
ATOM 4348 N N . ASP A 1 556 ? -8.982 12.475 -23.017 1.00 68.44 556 ASP A N 1
ATOM 4349 C CA . ASP A 1 556 ? -7.785 12.438 -23.884 1.00 68.44 556 ASP A CA 1
ATOM 4350 C C . ASP A 1 556 ? -6.520 13.030 -23.232 1.00 68.44 556 ASP A C 1
ATOM 4352 O O . ASP A 1 556 ? -5.402 12.738 -23.648 1.00 68.44 556 ASP A O 1
ATOM 4356 N N . THR A 1 557 ? -6.683 13.857 -22.197 1.00 70.38 557 THR A N 1
ATOM 4357 C CA . THR A 1 557 ? -5.581 14.442 -21.417 1.00 70.38 557 THR A CA 1
ATOM 4358 C C . THR A 1 557 ? -5.102 13.545 -20.280 1.00 70.38 557 THR A C 1
ATOM 4360 O O . THR A 1 557 ? -4.133 13.874 -19.604 1.00 70.38 557 THR A O 1
ATOM 4363 N N . HIS A 1 558 ? -5.788 12.435 -20.023 1.00 76.00 558 HIS A N 1
ATOM 4364 C CA . HIS A 1 558 ? -5.519 11.614 -18.861 1.00 76.00 558 HIS A CA 1
ATOM 4365 C C . HIS A 1 558 ? -4.214 10.815 -19.020 1.00 76.00 558 HIS A C 1
ATOM 4367 O O . HIS A 1 558 ? -3.991 10.233 -20.087 1.00 76.00 558 HIS A O 1
ATOM 4373 N N . PRO A 1 559 ? -3.361 10.712 -17.980 1.00 76.88 559 PRO A N 1
ATOM 4374 C CA . PRO A 1 559 ? -2.067 10.034 -18.086 1.00 76.88 559 PRO A CA 1
ATOM 4375 C C . PRO A 1 559 ? -2.151 8.575 -18.561 1.00 76.88 559 PRO A C 1
ATOM 4377 O O . PRO A 1 559 ? -1.251 8.107 -19.262 1.00 76.88 559 PRO A O 1
ATOM 4380 N N . ASP A 1 560 ? -3.244 7.869 -18.248 1.00 82.56 560 ASP A N 1
ATOM 4381 C CA . ASP A 1 560 ? -3.498 6.505 -18.742 1.00 82.56 560 ASP A CA 1
ATOM 4382 C C . ASP A 1 560 ? -3.588 6.356 -20.259 1.00 82.56 560 ASP A C 1
ATOM 4384 O O . ASP A 1 560 ? -3.425 5.246 -20.766 1.00 82.56 560 ASP A O 1
ATOM 4388 N N . VAL A 1 561 ? -3.813 7.437 -21.004 1.00 79.62 561 VAL A N 1
ATOM 4389 C CA . VAL A 1 561 ? -3.858 7.402 -22.473 1.00 79.62 561 VAL A CA 1
ATOM 4390 C C . VAL A 1 561 ? -2.458 7.178 -23.073 1.00 79.62 561 VAL A C 1
ATOM 4392 O O . VAL A 1 561 ? -2.339 6.704 -24.204 1.00 79.62 561 VAL A O 1
ATOM 4395 N N . PHE A 1 562 ? -1.386 7.441 -22.314 1.00 81.12 562 PHE A N 1
ATOM 4396 C CA . PHE A 1 562 ? -0.003 7.400 -22.798 1.00 81.12 562 PHE A CA 1
ATOM 4397 C C . PHE A 1 562 ? 0.761 6.163 -22.281 1.00 81.12 562 PHE A C 1
ATOM 4399 O O . PHE A 1 562 ? 1.407 6.222 -21.232 1.00 81.12 562 PHE A O 1
ATOM 4406 N N . PRO A 1 563 ? 0.791 5.038 -23.026 1.00 82.25 563 PRO A N 1
ATOM 4407 C CA . PRO A 1 563 ? 1.356 3.767 -22.554 1.00 82.25 563 PRO A CA 1
ATOM 4408 C C . PRO A 1 563 ? 2.856 3.840 -22.234 1.00 82.25 563 PRO A C 1
ATOM 4410 O O . PRO A 1 563 ? 3.312 3.205 -21.288 1.00 82.25 563 PRO A O 1
ATOM 4413 N N . ASN A 1 564 ? 3.623 4.643 -22.981 1.00 80.12 564 ASN A N 1
ATOM 4414 C CA . ASN A 1 564 ? 5.067 4.825 -22.766 1.00 80.12 564 ASN A CA 1
ATOM 4415 C C . ASN A 1 564 ? 5.384 5.620 -21.500 1.00 80.12 564 ASN A C 1
ATOM 4417 O O . ASN A 1 564 ? 6.522 5.624 -21.046 1.00 80.12 564 ASN A O 1
ATOM 4421 N N . GLN A 1 565 ? 4.387 6.311 -20.953 1.00 81.38 565 GLN A N 1
ATOM 4422 C CA . GLN A 1 565 ? 4.530 6.999 -19.688 1.00 81.38 565 GLN A CA 1
ATOM 4423 C C . GLN A 1 565 ? 4.085 6.103 -18.542 1.00 81.38 565 GLN A C 1
ATOM 4425 O O . GLN A 1 565 ? 4.389 6.443 -17.420 1.00 81.38 565 GLN A O 1
ATOM 4430 N N . LEU A 1 566 ? 3.351 5.002 -18.754 1.00 88.12 566 LEU A N 1
ATOM 4431 C CA . LEU A 1 566 ? 2.861 4.132 -17.676 1.00 88.12 566 LEU A CA 1
ATOM 4432 C C . LEU A 1 566 ? 3.983 3.425 -16.910 1.00 88.12 566 LEU A C 1
ATOM 4434 O O . LEU A 1 566 ? 5.051 3.136 -17.449 1.00 88.12 566 LEU A O 1
ATOM 4438 N N . THR A 1 567 ? 3.669 3.082 -15.664 1.00 92.25 567 THR A N 1
ATOM 4439 C CA . THR A 1 567 ? 4.586 2.565 -14.643 1.00 92.25 567 THR A CA 1
ATOM 4440 C C . THR A 1 567 ? 5.453 1.385 -15.084 1.00 92.25 567 THR A C 1
ATOM 4442 O O . THR A 1 567 ? 6.612 1.349 -14.687 1.00 92.25 567 THR A O 1
ATOM 4445 N N . PRO A 1 568 ? 5.014 0.426 -15.929 1.00 93.06 568 PRO A N 1
ATOM 4446 C CA . PRO A 1 568 ? 5.907 -0.624 -16.444 1.00 93.06 568 PRO A CA 1
ATOM 4447 C C . PRO A 1 568 ? 7.174 -0.121 -17.165 1.00 93.06 568 PRO A C 1
ATOM 4449 O O . PRO A 1 568 ? 8.162 -0.858 -17.274 1.00 93.06 568 PRO A O 1
ATOM 4452 N N . SER A 1 569 ? 7.164 1.128 -17.643 1.00 87.00 569 SER A N 1
ATOM 4453 C CA . SER A 1 569 ? 8.307 1.782 -18.289 1.00 87.00 569 SER A CA 1
ATOM 4454 C C . SER A 1 569 ? 9.332 2.338 -17.292 1.00 87.00 569 SER A C 1
ATOM 4456 O O . SER A 1 569 ? 10.489 2.536 -17.667 1.00 87.00 569 SER A O 1
ATOM 4458 N N . ASP A 1 570 ? 8.943 2.544 -16.031 1.00 89.69 570 ASP A N 1
ATOM 4459 C CA . ASP A 1 570 ? 9.789 3.152 -15.005 1.00 89.69 570 ASP A CA 1
ATOM 4460 C C . ASP A 1 570 ? 10.732 2.126 -14.349 1.00 89.69 570 ASP A C 1
ATOM 4462 O O . ASP A 1 570 ? 10.362 0.963 -14.140 1.00 89.69 570 ASP A O 1
ATOM 4466 N N . PRO A 1 571 ? 11.970 2.513 -13.987 1.00 90.81 571 PRO A N 1
ATOM 4467 C CA . PRO A 1 571 ? 12.915 1.605 -13.341 1.00 90.81 571 PRO A CA 1
ATOM 4468 C C . PRO A 1 571 ? 12.573 1.326 -11.871 1.00 90.81 571 PRO A C 1
ATOM 4470 O O . PRO A 1 571 ? 12.916 0.257 -11.352 1.00 90.81 571 PRO A O 1
ATOM 4473 N N . THR A 1 572 ? 11.913 2.274 -11.206 1.00 92.50 572 THR A N 1
ATOM 4474 C CA . THR A 1 572 ? 11.617 2.251 -9.773 1.00 92.50 572 THR A CA 1
ATOM 4475 C C . THR A 1 572 ? 10.199 2.737 -9.488 1.00 92.50 572 THR A C 1
ATOM 4477 O O . THR A 1 572 ? 9.585 3.435 -10.289 1.00 92.50 572 THR A O 1
ATOM 4480 N N . LEU A 1 573 ? 9.661 2.311 -8.346 1.00 92.75 573 LEU A N 1
ATOM 4481 C CA . LEU A 1 573 ? 8.396 2.775 -7.794 1.00 92.75 573 LEU A CA 1
ATOM 4482 C C . LEU A 1 573 ? 8.690 3.765 -6.667 1.00 92.75 573 LEU A C 1
ATOM 4484 O O . LEU A 1 573 ? 9.449 3.454 -5.749 1.00 92.75 573 LEU A O 1
ATOM 4488 N N . HIS A 1 574 ? 8.035 4.920 -6.708 1.00 90.12 574 HIS A N 1
ATOM 4489 C CA . HIS A 1 574 ? 7.990 5.890 -5.615 1.00 90.12 574 HIS A CA 1
ATOM 4490 C C . HIS A 1 574 ? 6.711 5.675 -4.821 1.00 90.12 574 HIS A C 1
ATOM 4492 O O . HIS A 1 574 ? 5.637 6.029 -5.306 1.00 90.12 574 HIS A O 1
ATOM 4498 N N . LEU A 1 575 ? 6.811 5.052 -3.653 1.00 90.94 575 LEU A N 1
ATOM 4499 C CA . LEU A 1 575 ? 5.655 4.682 -2.843 1.00 90.94 575 LEU A CA 1
ATOM 4500 C C . LEU A 1 575 ? 5.543 5.618 -1.641 1.00 90.94 575 LEU A C 1
ATOM 4502 O O . LEU A 1 575 ? 6.521 5.846 -0.931 1.00 90.94 575 LEU A O 1
ATOM 4506 N N . ILE A 1 576 ? 4.347 6.154 -1.424 1.00 88.94 576 ILE A N 1
ATOM 4507 C CA . ILE A 1 576 ? 4.033 7.047 -0.306 1.00 88.94 576 ILE A CA 1
ATOM 4508 C C . ILE A 1 576 ? 2.772 6.586 0.424 1.00 88.94 576 ILE A C 1
ATOM 4510 O O . ILE A 1 576 ? 2.016 5.742 -0.066 1.00 88.94 576 ILE A O 1
ATOM 4514 N N . ASP A 1 577 ? 2.542 7.182 1.588 1.00 91.06 577 ASP A N 1
ATOM 4515 C CA . ASP A 1 577 ? 1.327 7.021 2.375 1.00 91.06 577 ASP A CA 1
ATOM 4516 C C . ASP A 1 577 ? 0.079 7.280 1.517 1.00 91.06 577 ASP A C 1
ATOM 4518 O O . ASP A 1 577 ? -0.078 8.336 0.900 1.00 91.06 577 ASP A O 1
ATOM 4522 N N . SER A 1 578 ? -0.840 6.315 1.498 1.00 90.75 578 SER A N 1
ATOM 4523 C CA . SER A 1 578 ? -2.117 6.435 0.790 1.00 90.75 578 SER A CA 1
ATOM 4524 C C . SER A 1 578 ? -3.025 7.545 1.328 1.00 90.75 578 SER A C 1
ATOM 4526 O O . SER A 1 578 ? -3.939 7.966 0.620 1.00 90.75 578 SER A O 1
ATOM 4528 N N . GLY A 1 579 ? -2.757 8.062 2.532 1.00 86.31 579 GLY A N 1
ATOM 4529 C CA . GLY A 1 579 ? -3.394 9.254 3.089 1.00 86.31 579 GLY A CA 1
ATOM 4530 C C . GLY A 1 579 ? -3.220 10.507 2.228 1.00 86.31 579 GLY A C 1
ATOM 4531 O O . GLY A 1 579 ? -4.025 11.424 2.342 1.00 86.31 579 GLY A O 1
ATOM 4532 N N . HIS A 1 580 ? -2.240 10.522 1.316 1.00 80.81 580 HIS A N 1
ATOM 4533 C CA . HIS A 1 580 ? -2.102 11.576 0.309 1.00 80.81 580 HIS A CA 1
ATOM 4534 C C . HIS A 1 580 ? -3.167 11.541 -0.798 1.00 80.81 580 HIS A C 1
ATOM 4536 O O . HIS A 1 580 ? -3.290 12.517 -1.535 1.00 80.81 580 HIS A O 1
ATOM 4542 N N . PHE A 1 581 ? -3.911 10.438 -0.938 1.00 85.31 581 PHE A N 1
ATOM 4543 C CA . PHE A 1 581 ? -4.922 10.273 -1.982 1.00 85.31 581 PHE A CA 1
ATOM 4544 C C . PHE A 1 581 ? -6.328 10.087 -1.412 1.00 85.31 581 PHE A C 1
ATOM 4546 O O . PHE A 1 581 ? -7.176 10.952 -1.588 1.00 85.31 581 PHE A O 1
ATOM 4553 N N . ILE A 1 582 ? -6.577 8.972 -0.721 1.00 89.75 582 ILE A N 1
ATOM 4554 C CA . ILE A 1 582 ? -7.827 8.737 0.009 1.00 89.75 582 ILE A CA 1
ATOM 4555 C C . ILE A 1 582 ? -7.423 8.194 1.363 1.00 89.75 582 ILE A C 1
ATOM 4557 O O . ILE A 1 582 ? -6.827 7.118 1.465 1.00 89.75 582 ILE A O 1
ATOM 4561 N N . ASN A 1 583 ? -7.772 8.921 2.419 1.00 93.38 583 ASN A N 1
ATOM 4562 C CA . ASN A 1 583 ? -7.332 8.604 3.771 1.00 93.38 583 ASN A CA 1
ATOM 4563 C C . ASN A 1 583 ? -8.104 7.420 4.390 1.00 93.38 583 ASN A C 1
ATOM 4565 O O . ASN A 1 583 ? -8.418 7.434 5.570 1.00 93.38 583 ASN A O 1
ATOM 4569 N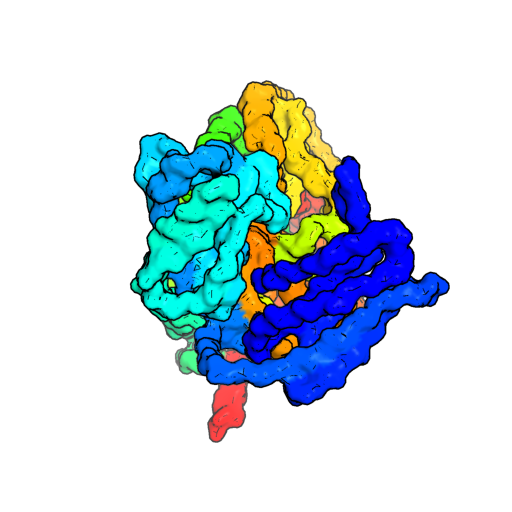 N . ILE A 1 584 ? -8.443 6.382 3.619 1.00 94.94 584 ILE A N 1
ATOM 4570 C CA . ILE A 1 584 ? -9.021 5.129 4.118 1.00 94.94 584 ILE A CA 1
ATOM 4571 C C . ILE A 1 584 ? -8.722 3.952 3.181 1.00 94.94 584 ILE A C 1
ATOM 4573 O O . ILE A 1 584 ? -8.747 4.087 1.960 1.00 94.94 584 ILE A O 1
ATOM 4577 N N . GLY A 1 585 ? -8.457 2.772 3.756 1.00 92.19 585 GLY A N 1
ATOM 4578 C CA . GLY A 1 585 ? -8.013 1.565 3.039 1.00 92.19 585 GLY A CA 1
ATOM 4579 C C . GLY A 1 585 ? -9.109 0.848 2.237 1.00 92.19 585 GLY A C 1
ATOM 4580 O O . GLY A 1 585 ? -9.228 -0.373 2.300 1.00 92.19 585 GLY A O 1
ATOM 4581 N N . CYS A 1 586 ? -9.965 1.585 1.527 1.00 92.75 586 CYS A N 1
ATOM 4582 C CA . CYS A 1 586 ? -11.104 1.019 0.800 1.00 92.75 586 CYS A CA 1
ATOM 4583 C C . CYS A 1 586 ? -10.718 0.421 -0.558 1.00 92.75 586 CYS A C 1
ATOM 4585 O O . CYS A 1 586 ? -11.252 -0.622 -0.927 1.00 92.75 586 CYS A O 1
ATOM 4587 N N . ALA A 1 587 ? -9.799 1.048 -1.296 1.00 91.19 587 ALA A N 1
ATOM 4588 C CA . ALA A 1 587 ? -9.473 0.660 -2.670 1.00 91.19 587 ALA A CA 1
ATOM 4589 C C . ALA A 1 587 ? -9.156 -0.842 -2.851 1.00 91.19 587 ALA A C 1
ATOM 4591 O O . ALA A 1 587 ? -9.845 -1.483 -3.647 1.00 91.19 587 ALA A O 1
ATOM 4592 N N . PRO A 1 588 ? -8.229 -1.464 -2.089 1.00 92.44 588 PRO A N 1
ATOM 4593 C CA . PRO A 1 588 ? -7.939 -2.888 -2.269 1.00 92.44 588 PRO A CA 1
ATOM 4594 C C . PRO A 1 588 ? -9.110 -3.793 -1.849 1.00 92.44 588 PRO A C 1
ATOM 4596 O O . PRO A 1 588 ? -9.265 -4.902 -2.358 1.00 92.44 588 PRO A O 1
ATOM 4599 N N . ILE A 1 589 ? -9.963 -3.349 -0.924 1.00 95.56 589 ILE A N 1
ATOM 4600 C CA . ILE A 1 589 ? -11.129 -4.112 -0.453 1.00 95.56 589 ILE A CA 1
ATOM 4601 C C . ILE A 1 589 ? -12.237 -4.157 -1.505 1.00 95.56 589 ILE A C 1
ATOM 4603 O O . ILE A 1 589 ? -12.958 -5.147 -1.587 1.00 95.56 589 ILE A O 1
ATOM 4607 N N . LEU A 1 590 ? -12.354 -3.115 -2.325 1.00 93.81 590 LEU A N 1
ATOM 4608 C CA . LEU A 1 590 ? -13.388 -2.996 -3.351 1.00 93.81 590 LEU A CA 1
ATOM 4609 C C . LEU A 1 590 ? -13.076 -3.778 -4.640 1.00 93.81 590 LEU A C 1
ATOM 4611 O O . LEU A 1 590 ? -13.835 -3.702 -5.606 1.00 93.81 590 LEU A O 1
ATOM 4615 N N . ARG A 1 591 ? -11.994 -4.565 -4.648 1.00 90.06 591 ARG A N 1
ATOM 4616 C CA . ARG A 1 591 ? -11.707 -5.556 -5.690 1.00 90.06 591 ARG A CA 1
ATOM 4617 C C . ARG A 1 591 ? -12.895 -6.506 -5.884 1.00 90.06 591 ARG A C 1
ATOM 4619 O O . ARG A 1 591 ? -13.295 -7.151 -4.908 1.00 90.06 591 ARG A O 1
ATOM 4626 N N . PRO A 1 592 ? -13.428 -6.663 -7.111 1.00 89.81 592 PRO A N 1
ATOM 4627 C CA . PRO A 1 592 ? -14.523 -7.597 -7.378 1.00 89.81 592 PRO A CA 1
ATOM 4628 C C . PRO A 1 592 ? -14.217 -9.027 -6.922 1.00 89.81 592 PRO A C 1
ATOM 4630 O O . PRO A 1 592 ? -15.098 -9.730 -6.432 1.00 89.81 592 PRO A O 1
ATOM 4633 N N . GLU A 1 593 ? -12.953 -9.439 -7.011 1.00 93.38 593 GLU A N 1
ATOM 4634 C CA . GLU A 1 593 ? -12.497 -10.792 -6.689 1.00 93.38 593 GLU A CA 1
ATOM 4635 C C . GLU A 1 593 ? -12.578 -11.120 -5.189 1.00 93.38 593 GLU A C 1
ATOM 4637 O O . GLU A 1 593 ? -12.584 -12.294 -4.813 1.00 93.38 593 GLU A O 1
ATOM 4642 N N . ARG A 1 594 ? -12.693 -10.103 -4.320 1.00 95.50 594 ARG A N 1
ATOM 4643 C CA . ARG A 1 594 ? -12.898 -10.280 -2.873 1.00 95.50 594 ARG A CA 1
ATOM 4644 C C . ARG A 1 594 ? -14.376 -10.406 -2.477 1.00 95.50 594 ARG A C 1
ATOM 4646 O O . ARG A 1 594 ? -14.644 -10.839 -1.356 1.00 95.50 594 ARG A O 1
ATOM 4653 N N . ASP A 1 595 ? -15.320 -10.074 -3.369 1.00 94.25 595 ASP A N 1
ATOM 4654 C CA . ASP A 1 595 ? -16.785 -10.176 -3.174 1.00 94.25 595 ASP A CA 1
ATOM 4655 C C . ASP A 1 595 ? -17.239 -9.725 -1.769 1.00 94.25 595 ASP A C 1
ATOM 4657 O O . ASP A 1 595 ? -17.838 -10.483 -0.997 1.00 94.25 595 ASP A O 1
ATOM 4661 N N . VAL A 1 596 ? -16.862 -8.498 -1.394 1.00 97.38 596 VAL A N 1
ATOM 4662 C CA . VAL A 1 596 ? -17.132 -7.930 -0.067 1.00 97.38 596 VAL A CA 1
ATOM 4663 C C . VAL A 1 596 ? -18.599 -7.524 0.049 1.00 97.38 596 VAL A C 1
ATOM 4665 O O . VAL A 1 596 ? -19.098 -6.724 -0.735 1.00 97.38 596 VAL A O 1
ATOM 4668 N N . ASP A 1 597 ? -19.295 -8.037 1.067 1.00 97.88 597 ASP A N 1
ATOM 4669 C CA . ASP A 1 597 ? -20.716 -7.743 1.297 1.00 97.88 597 ASP A CA 1
ATOM 4670 C C . ASP A 1 597 ? -20.935 -6.587 2.276 1.00 97.88 597 ASP A C 1
ATOM 4672 O O . ASP A 1 597 ? -21.928 -5.860 2.178 1.00 97.88 597 ASP A O 1
ATOM 4676 N N . VAL A 1 598 ? -20.045 -6.456 3.265 1.00 98.62 598 VAL A N 1
ATOM 4677 C CA . VAL A 1 598 ? -20.132 -5.446 4.325 1.00 98.62 598 VAL A CA 1
ATOM 4678 C C . VAL A 1 598 ? -18.767 -4.822 4.559 1.00 98.62 598 VAL A C 1
ATOM 4680 O O . VAL A 1 598 ? -17.793 -5.533 4.799 1.00 98.62 598 VAL A O 1
ATOM 4683 N N . ILE A 1 599 ? -18.723 -3.494 4.572 1.00 98.81 599 ILE A N 1
ATOM 4684 C CA . ILE A 1 599 ? -17.552 -2.717 4.973 1.00 98.81 599 ILE A CA 1
ATOM 4685 C C . ILE A 1 599 ? -17.870 -2.028 6.296 1.00 98.81 599 ILE A C 1
ATOM 4687 O O . ILE A 1 599 ? -18.816 -1.250 6.382 1.00 98.81 599 ILE A O 1
ATOM 4691 N N . VAL A 1 600 ? -17.076 -2.295 7.328 1.00 98.75 600 VAL A N 1
ATOM 4692 C CA . VAL A 1 600 ? -17.056 -1.513 8.566 1.00 98.75 600 VAL A CA 1
ATOM 4693 C C . VAL A 1 600 ? -15.922 -0.503 8.444 1.00 98.75 600 VAL A C 1
ATOM 4695 O O . VAL A 1 600 ? -14.751 -0.840 8.609 1.00 98.75 600 VAL A O 1
ATOM 4698 N N . SER A 1 601 ? -16.287 0.724 8.099 1.00 98.56 601 SER A N 1
ATOM 4699 C CA . SER A 1 601 ? -15.395 1.865 7.955 1.00 98.56 601 SER A CA 1
ATOM 4700 C C . SER A 1 601 ? -15.175 2.527 9.312 1.00 98.56 601 SER A C 1
ATOM 4702 O O . SER A 1 601 ? -16.115 3.008 9.942 1.00 98.56 601 SER A O 1
ATOM 4704 N N . LEU A 1 602 ? -13.927 2.519 9.764 1.00 98.62 602 LEU A N 1
ATOM 4705 C CA . LEU A 1 602 ? -13.462 3.093 11.018 1.00 98.62 602 LEU A CA 1
ATOM 4706 C C . LEU A 1 602 ? -12.621 4.328 10.687 1.00 98.62 602 LEU A C 1
ATOM 4708 O O . LEU A 1 602 ? -11.459 4.211 10.295 1.00 98.62 602 LEU A O 1
ATOM 4712 N N . SER A 1 603 ? -13.231 5.507 10.779 1.00 97.00 603 SER A N 1
ATOM 4713 C CA . SER A 1 603 ? -12.576 6.759 10.420 1.00 97.00 603 SER A CA 1
ATOM 4714 C C . SER A 1 603 ? -12.012 7.468 11.643 1.00 97.00 603 SER A C 1
ATOM 4716 O O . SER A 1 603 ? -12.700 7.781 12.614 1.00 97.00 603 SER A O 1
ATOM 4718 N N . TYR A 1 604 ? -10.729 7.745 11.527 1.00 96.06 604 TYR A N 1
ATOM 4719 C CA . TYR A 1 604 ? -9.865 8.536 12.379 1.00 96.06 604 TYR A CA 1
ATOM 4720 C C . TYR A 1 604 ? -9.193 9.633 11.540 1.00 96.06 604 TYR A C 1
ATOM 4722 O O . TYR A 1 604 ? -8.066 9.982 11.837 1.00 96.06 604 TYR A O 1
ATOM 4730 N N . SER A 1 605 ? -9.807 10.145 10.468 1.00 91.00 605 SER A N 1
ATOM 4731 C CA . SER A 1 605 ? -9.274 11.301 9.716 1.00 91.00 605 SER A CA 1
ATOM 4732 C C . SER A 1 605 ? -9.529 12.607 10.474 1.00 91.00 605 SER A C 1
ATOM 4734 O O . SER A 1 605 ? -10.501 12.683 11.231 1.00 91.00 605 SER A O 1
ATOM 4736 N N . TRP A 1 606 ? -8.642 13.610 10.384 1.00 88.75 606 TRP A N 1
ATOM 4737 C CA . TRP A 1 606 ? -8.823 14.880 11.114 1.00 88.75 606 TRP A CA 1
ATOM 4738 C C . TRP A 1 606 ? -9.628 15.881 10.279 1.00 88.75 606 TRP A C 1
ATOM 4740 O O . TRP A 1 606 ? -9.107 16.861 9.767 1.00 88.75 606 TRP A O 1
ATOM 4750 N N . GLU A 1 607 ? -10.924 15.615 10.120 1.00 84.38 607 GLU A N 1
ATOM 4751 C CA . GLU A 1 607 ? -11.826 16.444 9.306 1.00 84.38 607 GLU A CA 1
ATOM 4752 C C . GLU A 1 607 ? -13.125 16.729 10.077 1.00 84.38 607 GLU A C 1
ATOM 4754 O O . GLU A 1 607 ? -14.203 16.274 9.687 1.00 84.38 607 GLU A O 1
ATOM 4759 N N . PRO A 1 608 ? -13.064 17.435 11.224 1.00 81.44 608 PRO A N 1
ATOM 4760 C CA . PRO A 1 608 ? -14.211 17.566 12.125 1.00 81.44 608 PRO A CA 1
ATOM 4761 C C . PRO A 1 608 ? -15.408 18.303 11.501 1.00 81.44 608 PRO A C 1
ATOM 4763 O O . PRO A 1 608 ? -16.543 18.119 11.948 1.00 81.44 608 PRO A O 1
ATOM 4766 N N . GLN A 1 609 ? -15.167 19.106 10.459 1.00 83.19 609 GLN A N 1
ATOM 4767 C CA . GLN A 1 609 ? -16.204 19.800 9.687 1.00 83.19 609 GLN A CA 1
ATOM 4768 C C . GLN A 1 609 ? -16.750 18.952 8.522 1.00 83.19 609 GLN A C 1
ATOM 4770 O O . GLN A 1 609 ? -17.880 19.176 8.102 1.00 83.19 609 GLN A O 1
ATOM 4775 N N . HIS A 1 610 ? -16.001 17.940 8.064 1.00 88.00 610 HIS A N 1
ATOM 4776 C CA . HIS A 1 610 ? -16.313 17.095 6.904 1.00 88.00 610 HIS A CA 1
ATOM 4777 C C . HIS A 1 610 ? -16.099 15.607 7.220 1.00 88.00 610 HIS A C 1
ATOM 4779 O O . HIS A 1 610 ? -15.357 14.886 6.553 1.00 88.00 610 HIS A O 1
ATOM 4785 N N . ILE A 1 611 ? -16.777 15.112 8.260 1.00 91.62 611 ILE A N 1
ATOM 4786 C CA . ILE A 1 611 ? -16.554 13.764 8.816 1.00 91.62 611 ILE A CA 1
ATOM 4787 C C . ILE A 1 611 ? -16.831 12.605 7.835 1.00 91.62 611 ILE A C 1
ATOM 4789 O O . ILE A 1 611 ? -16.435 11.474 8.109 1.00 91.62 611 ILE A O 1
ATOM 4793 N N . LEU A 1 612 ? -17.511 12.869 6.710 1.00 94.44 612 LEU A N 1
ATOM 4794 C CA . LEU A 1 612 ? -17.828 11.890 5.662 1.00 94.44 612 LEU A CA 1
ATOM 4795 C C . LEU A 1 612 ? -16.890 11.963 4.442 1.00 94.44 612 LEU A C 1
ATOM 4797 O O . LEU A 1 612 ? -17.022 11.124 3.550 1.00 94.44 612 LEU A O 1
ATOM 4801 N N . LYS A 1 613 ? -15.927 12.897 4.409 1.00 92.31 613 LYS A N 1
ATOM 4802 C CA . LYS A 1 613 ? -15.039 13.158 3.260 1.00 92.31 613 LYS A CA 1
ATOM 4803 C C . LYS A 1 613 ? -14.375 11.897 2.702 1.00 92.31 613 LYS A C 1
ATOM 4805 O O . LYS A 1 613 ? -14.426 11.648 1.504 1.00 92.31 613 LYS A O 1
ATOM 4810 N N . VAL A 1 614 ? -13.856 11.027 3.571 1.00 93.50 614 VAL A N 1
ATOM 4811 C CA . VAL A 1 614 ? -13.211 9.768 3.145 1.00 93.50 614 VAL A CA 1
ATOM 4812 C C . VAL A 1 614 ? -14.147 8.832 2.370 1.00 93.50 614 VAL A C 1
ATOM 4814 O O . VAL A 1 614 ? -13.699 8.072 1.510 1.00 93.50 614 VAL A O 1
ATOM 4817 N N . LEU A 1 615 ? -15.453 8.861 2.654 1.00 95.38 615 LEU A N 1
ATOM 4818 C CA . LEU A 1 615 ? -16.443 8.081 1.911 1.00 95.38 615 LEU A CA 1
ATOM 4819 C C . LEU A 1 615 ? -16.836 8.754 0.601 1.00 95.38 615 LEU A C 1
ATOM 4821 O O . LEU A 1 615 ? -17.067 8.044 -0.374 1.00 95.38 615 LEU A O 1
ATOM 4825 N N . GLU A 1 616 ? -16.901 10.084 0.574 1.00 94.50 616 GLU A N 1
ATOM 4826 C CA . GLU A 1 616 ? -17.140 10.853 -0.647 1.00 94.50 616 GLU A CA 1
ATOM 4827 C C . GLU A 1 616 ? -16.022 10.613 -1.669 1.00 94.50 616 GLU A C 1
ATOM 4829 O O . GLU A 1 616 ? -16.294 10.228 -2.806 1.00 94.50 616 GLU A O 1
ATOM 4834 N N . GLU A 1 617 ? -14.766 10.717 -1.235 1.00 93.38 617 GLU A N 1
ATOM 4835 C CA . GLU A 1 617 ? -13.585 10.414 -2.049 1.00 93.38 617 GLU A CA 1
ATOM 4836 C C . GLU A 1 617 ? -13.594 8.955 -2.533 1.00 93.38 617 GLU A C 1
ATOM 4838 O O . GLU A 1 617 ? -13.371 8.681 -3.715 1.00 93.38 617 GLU A O 1
ATOM 4843 N N . THR A 1 618 ? -13.935 8.005 -1.650 1.00 94.69 618 THR A N 1
ATOM 4844 C CA . THR A 1 618 ? -14.075 6.585 -2.019 1.00 94.69 618 THR A CA 1
ATOM 4845 C C . THR A 1 618 ? -15.179 6.376 -3.062 1.00 94.69 618 THR A C 1
ATOM 4847 O O . THR A 1 618 ? -14.998 5.605 -4.009 1.00 94.69 618 THR A O 1
ATOM 4850 N N . ALA A 1 619 ? -16.323 7.050 -2.922 1.00 94.81 619 ALA A N 1
ATOM 4851 C CA . ALA A 1 619 ? -17.434 6.955 -3.863 1.00 94.81 619 ALA A CA 1
ATOM 4852 C C . ALA A 1 619 ? -17.069 7.554 -5.228 1.00 94.81 619 ALA A C 1
ATOM 4854 O O . ALA A 1 619 ? -17.365 6.945 -6.258 1.00 94.81 619 ALA A O 1
ATOM 4855 N N . ALA A 1 620 ? -16.379 8.699 -5.248 1.00 92.12 620 ALA A N 1
ATOM 4856 C CA . ALA A 1 620 ? -15.874 9.321 -6.468 1.00 92.12 620 ALA A CA 1
ATOM 4857 C C . ALA A 1 620 ? -14.872 8.407 -7.191 1.00 92.12 620 ALA A C 1
ATOM 4859 O O . ALA A 1 620 ? -15.050 8.121 -8.378 1.00 92.12 620 ALA A O 1
ATOM 4860 N N . TYR A 1 621 ? -13.891 7.868 -6.458 1.00 89.94 621 TYR A N 1
ATOM 4861 C CA . TYR A 1 621 ? -12.918 6.900 -6.969 1.00 89.94 621 TYR A CA 1
ATOM 4862 C C . TYR A 1 621 ? -13.589 5.664 -7.575 1.00 89.94 621 TYR A C 1
ATOM 4864 O O . TYR A 1 621 ? -13.222 5.221 -8.667 1.00 89.94 621 TYR A O 1
ATOM 4872 N N . SER A 1 622 ? -14.592 5.127 -6.875 1.00 91.75 622 SER A N 1
ATOM 4873 C CA . SER A 1 622 ? -15.324 3.934 -7.303 1.00 91.75 622 SER A CA 1
ATOM 4874 C C . SER A 1 622 ? -16.147 4.205 -8.560 1.00 91.75 622 SER A C 1
ATOM 4876 O O . SER A 1 622 ? -16.107 3.423 -9.509 1.00 91.75 622 SER A O 1
ATOM 4878 N N . LYS A 1 623 ? -16.843 5.347 -8.606 1.00 90.12 623 LYS A N 1
ATOM 4879 C CA . LYS A 1 623 ? -17.653 5.770 -9.753 1.00 90.12 623 LYS A CA 1
ATOM 4880 C C . LYS A 1 623 ? -16.811 5.946 -11.014 1.00 90.12 623 LYS A C 1
ATOM 4882 O O . LYS A 1 623 ? -17.232 5.504 -12.078 1.00 90.12 623 LYS A O 1
ATOM 4887 N N . GLU A 1 624 ? -15.637 6.562 -10.895 1.00 85.75 624 GLU A N 1
ATOM 4888 C CA . GLU A 1 624 ? -14.725 6.781 -12.024 1.00 85.75 624 GLU A CA 1
ATOM 4889 C C . GLU A 1 624 ? -14.252 5.462 -12.662 1.00 85.75 624 GLU A C 1
ATOM 4891 O O . GLU A 1 624 ? -14.078 5.394 -13.875 1.00 85.75 624 GLU A O 1
ATOM 4896 N N . ARG A 1 625 ? -14.119 4.399 -11.857 1.00 84.94 625 ARG A N 1
ATOM 4897 C CA . ARG A 1 625 ? -13.601 3.078 -12.267 1.00 84.94 625 ARG A CA 1
ATOM 4898 C C . ARG A 1 625 ? -14.687 2.013 -12.454 1.00 84.94 625 ARG A C 1
ATOM 4900 O O . ARG A 1 625 ? -14.383 0.834 -12.620 1.00 84.94 625 ARG A O 1
ATOM 4907 N N . GLY A 1 626 ? -15.964 2.400 -12.391 1.00 87.69 626 GLY A N 1
ATOM 4908 C CA . GLY A 1 626 ? -17.093 1.469 -12.504 1.00 87.69 626 GLY A CA 1
ATOM 4909 C C . GLY A 1 626 ? -17.168 0.426 -11.378 1.00 87.69 626 GLY A C 1
ATOM 4910 O O . GLY A 1 626 ? -17.764 -0.634 -11.558 1.00 87.69 626 GLY A O 1
ATOM 4911 N N . ILE A 1 627 ? -16.566 0.709 -10.222 1.00 91.31 627 ILE A N 1
ATOM 4912 C CA . ILE A 1 627 ? -16.553 -0.173 -9.054 1.00 91.31 627 ILE A CA 1
ATOM 4913 C C . ILE A 1 627 ? -17.873 0.003 -8.279 1.00 91.31 627 ILE A C 1
ATOM 4915 O O . ILE A 1 627 ? -18.237 1.135 -7.945 1.00 91.31 627 ILE A O 1
ATOM 4919 N N . PRO A 1 628 ? -18.605 -1.081 -7.953 1.00 93.94 628 PRO A N 1
ATOM 4920 C CA . PRO A 1 628 ? -19.823 -0.993 -7.152 1.00 93.94 628 PRO A CA 1
ATOM 4921 C C . PRO A 1 628 ? -19.567 -0.423 -5.748 1.00 93.94 628 PRO A C 1
ATOM 4923 O O . PRO A 1 628 ? -18.908 -1.044 -4.917 1.00 93.94 628 PRO A O 1
ATOM 4926 N N . PHE A 1 629 ? -20.157 0.733 -5.454 1.00 95.94 629 PHE A N 1
ATOM 4927 C CA . PHE A 1 629 ? -20.141 1.370 -4.137 1.00 95.94 629 PHE A CA 1
ATOM 4928 C C . PHE A 1 629 ? -21.486 2.071 -3.891 1.00 95.94 629 PHE A C 1
ATOM 4930 O O . PHE A 1 629 ? -22.139 2.436 -4.873 1.00 95.94 629 PHE A O 1
ATOM 4937 N N . PRO A 1 630 ? -21.946 2.243 -2.635 1.00 95.44 630 PRO A N 1
ATOM 4938 C CA . PRO A 1 630 ? -23.216 2.910 -2.377 1.00 95.44 630 PRO A CA 1
ATOM 4939 C C . PRO A 1 630 ? -23.318 4.300 -3.004 1.00 95.44 630 PRO A C 1
ATOM 4941 O O . PRO A 1 630 ? -22.459 5.151 -2.778 1.00 95.44 630 PRO A O 1
ATOM 4944 N N . ASN A 1 631 ? -24.402 4.540 -3.745 1.00 92.06 631 ASN A N 1
ATOM 4945 C CA . ASN A 1 631 ? -24.751 5.875 -4.213 1.00 92.06 631 ASN A CA 1
ATOM 4946 C C . ASN A 1 631 ? -25.338 6.698 -3.055 1.00 92.06 631 ASN A C 1
ATOM 4948 O O . ASN A 1 631 ? -26.367 6.329 -2.481 1.00 92.06 631 ASN A O 1
ATOM 4952 N N . VAL A 1 632 ? -24.673 7.792 -2.688 1.00 89.75 632 VAL A N 1
ATOM 4953 C CA . VAL A 1 632 ? -25.001 8.598 -1.506 1.00 89.75 632 VAL A CA 1
ATOM 4954 C C . VAL A 1 632 ? -24.957 10.080 -1.863 1.00 89.75 632 VAL A C 1
ATOM 4956 O O . VAL A 1 632 ? -24.007 10.549 -2.484 1.00 89.75 632 VAL A O 1
ATOM 4959 N N . ASP A 1 633 ? -25.972 10.826 -1.428 1.00 91.00 633 ASP A N 1
ATOM 4960 C CA . ASP A 1 633 ? -25.975 12.289 -1.467 1.00 91.00 633 ASP A CA 1
ATOM 4961 C C . ASP A 1 633 ? -25.300 12.848 -0.203 1.00 91.00 633 ASP A C 1
ATOM 4963 O O . ASP A 1 633 ? -25.954 13.151 0.801 1.00 91.00 633 ASP A O 1
ATOM 4967 N N . PHE A 1 634 ? -23.967 12.928 -0.238 1.00 91.56 634 PHE A N 1
ATOM 4968 C CA . PHE A 1 634 ? -23.158 13.422 0.881 1.00 91.56 634 PHE A CA 1
ATOM 4969 C C . PHE A 1 634 ? -23.483 14.880 1.234 1.00 91.56 634 PHE A C 1
ATOM 4971 O O . PHE A 1 634 ? -23.598 15.207 2.414 1.00 91.56 634 PHE A O 1
ATOM 4978 N N . ALA A 1 635 ? -23.751 15.727 0.236 1.00 88.81 635 ALA A N 1
ATOM 4979 C CA . ALA A 1 635 ? -24.040 17.149 0.430 1.00 88.81 635 ALA A CA 1
ATOM 4980 C C . ALA A 1 635 ? -25.328 17.401 1.234 1.00 88.81 635 ALA A C 1
ATOM 4982 O O . ALA A 1 635 ? -25.443 18.394 1.959 1.00 88.81 635 ALA A O 1
ATOM 4983 N N . SER A 1 636 ? -26.324 16.522 1.107 1.00 90.19 636 SER A N 1
ATOM 4984 C CA . SER A 1 636 ? -27.524 16.580 1.948 1.00 90.19 636 SER A CA 1
ATOM 4985 C C . SER A 1 636 ? -27.256 16.084 3.370 1.00 90.19 636 SER A C 1
ATOM 4987 O O . SER A 1 636 ? -27.759 16.680 4.323 1.00 90.19 636 SER A O 1
ATOM 4989 N N . LEU A 1 637 ? -26.441 15.038 3.532 1.00 90.00 637 LEU A N 1
ATOM 4990 C CA . LEU A 1 637 ? -26.116 14.458 4.840 1.00 90.00 637 LEU A CA 1
ATOM 4991 C C . LEU A 1 637 ? -25.267 15.376 5.717 1.00 90.00 637 LEU A C 1
ATOM 4993 O O . LEU A 1 637 ? -25.460 15.385 6.929 1.00 90.00 637 LEU A O 1
ATOM 4997 N N . GLU A 1 638 ? -24.378 16.178 5.130 1.00 85.62 638 GLU A N 1
ATOM 4998 C CA . GLU A 1 638 ? -23.578 17.163 5.873 1.00 85.62 638 GLU A CA 1
ATOM 4999 C C . GLU A 1 638 ? -24.429 18.235 6.574 1.00 85.62 638 GLU A C 1
ATOM 5001 O O . GLU A 1 638 ? -23.975 18.870 7.525 1.00 85.62 638 GLU A O 1
ATOM 5006 N N . LYS A 1 639 ? -25.682 18.428 6.144 1.00 88.50 639 LYS A N 1
ATOM 5007 C CA . LYS A 1 639 ? -26.625 19.374 6.763 1.00 88.50 639 LYS A CA 1
ATOM 5008 C C . LYS A 1 639 ? -27.383 18.768 7.946 1.00 88.50 639 LYS A C 1
ATOM 5010 O O . LYS A 1 639 ? -28.044 19.500 8.683 1.00 88.50 639 LYS A O 1
ATOM 5015 N N . GLU A 1 640 ? -27.344 17.447 8.114 1.00 91.94 640 GLU A N 1
ATOM 5016 C CA . GLU A 1 640 ? -27.989 16.761 9.232 1.00 91.94 640 GLU A CA 1
ATOM 5017 C C . GLU A 1 640 ? -27.117 16.796 10.501 1.00 91.94 640 GLU A C 1
ATOM 5019 O O . GLU A 1 640 ? -25.891 16.892 10.422 1.00 91.94 640 GLU A O 1
ATOM 5024 N N . PRO A 1 641 ? -27.714 16.657 11.702 1.00 93.19 641 PRO A N 1
ATOM 5025 C CA . PRO A 1 641 ? -26.944 16.453 12.921 1.00 93.19 641 PRO A CA 1
ATOM 5026 C C . PRO A 1 641 ? -26.042 15.220 12.818 1.00 93.19 641 PRO A C 1
ATOM 5028 O O . PRO A 1 641 ? -26.487 14.149 12.391 1.00 93.19 641 PRO A O 1
ATOM 5031 N N . GLN A 1 642 ? -24.798 15.369 13.276 1.00 94.06 642 GLN A N 1
ATOM 5032 C CA . GLN A 1 642 ? -23.827 14.281 13.286 1.00 94.06 642 GLN A CA 1
ATOM 5033 C C . GLN A 1 642 ? -24.326 13.083 14.113 1.00 94.06 642 GLN A C 1
ATOM 5035 O O . GLN A 1 642 ? -25.047 13.241 15.102 1.00 94.06 642 GLN A O 1
ATOM 5040 N N . LYS A 1 643 ? -23.922 11.875 13.709 1.00 95.38 643 LYS A N 1
ATOM 5041 C CA . LYS A 1 643 ? -24.265 10.591 14.344 1.00 95.38 643 LYS A CA 1
ATOM 5042 C C . LYS A 1 643 ? -22.991 9.793 14.618 1.00 95.38 643 LYS A C 1
ATOM 5044 O O . LYS A 1 643 ? -22.018 9.916 13.879 1.00 95.38 643 LYS A O 1
ATOM 5049 N N . GLU A 1 644 ? -23.000 8.930 15.634 1.00 97.00 644 GLU A N 1
ATOM 5050 C CA . GLU A 1 644 ? -21.866 8.029 15.900 1.00 97.00 644 GLU A CA 1
ATOM 5051 C C . GLU A 1 644 ? -21.733 6.904 14.863 1.00 97.00 644 GLU A C 1
ATOM 5053 O O . GLU A 1 644 ? -20.677 6.282 14.772 1.00 97.00 644 GLU A O 1
ATOM 5058 N N . VAL A 1 645 ? -22.796 6.613 14.104 1.00 98.00 645 VAL A N 1
ATOM 5059 C CA . VAL A 1 645 ? -22.783 5.608 13.038 1.00 98.00 645 VAL A CA 1
ATOM 5060 C C . VAL A 1 645 ? -23.660 6.030 11.861 1.00 98.00 645 VAL A C 1
ATOM 5062 O O . VAL A 1 645 ? -24.777 6.520 12.042 1.00 98.00 645 VAL A O 1
ATOM 5065 N N . TYR A 1 646 ? -23.175 5.767 10.651 1.00 97.94 646 TYR A N 1
ATOM 5066 C CA . TYR A 1 646 ? -23.916 5.909 9.400 1.00 97.94 646 TYR A CA 1
ATOM 5067 C C . TYR A 1 646 ? -23.974 4.559 8.687 1.00 97.94 646 TYR A C 1
ATOM 5069 O O . TYR A 1 646 ? -23.020 3.784 8.737 1.00 97.94 646 TYR A O 1
ATOM 5077 N N . ILE A 1 647 ? -25.101 4.252 8.044 1.00 97.75 647 ILE A N 1
ATOM 5078 C CA . ILE A 1 647 ? -25.283 3.011 7.285 1.00 97.75 647 ILE A CA 1
ATOM 5079 C C . ILE A 1 647 ? -25.704 3.380 5.868 1.00 97.75 647 ILE A C 1
ATOM 5081 O O . ILE A 1 647 ? -26.780 3.945 5.677 1.00 97.75 647 ILE A O 1
ATOM 5085 N N . PHE A 1 648 ? -24.873 3.020 4.895 1.00 96.81 648 PHE A N 1
ATOM 5086 C CA . PHE A 1 648 ? -25.111 3.264 3.478 1.00 96.81 648 PHE A CA 1
ATOM 5087 C C . PHE A 1 648 ? -25.397 1.956 2.758 1.00 96.81 648 PHE A C 1
ATOM 5089 O O . PHE A 1 648 ? -24.714 0.947 2.945 1.00 96.81 648 PHE A O 1
ATOM 5096 N N . GLU A 1 649 ? -26.431 1.975 1.931 1.00 94.44 649 GLU A N 1
ATOM 5097 C CA . GLU A 1 649 ? -26.884 0.819 1.182 1.00 94.44 649 GLU A CA 1
ATOM 5098 C C . GLU A 1 649 ? -27.417 1.274 -0.167 1.00 94.44 649 GLU A C 1
ATOM 5100 O O . GLU A 1 649 ? -28.315 2.113 -0.227 1.00 94.44 649 GLU A O 1
ATOM 5105 N N . ASP A 1 650 ? -26.941 0.630 -1.226 1.00 92.56 650 ASP A N 1
ATOM 5106 C CA . ASP A 1 650 ? -27.570 0.726 -2.532 1.00 92.56 650 ASP A CA 1
ATOM 5107 C C . ASP A 1 650 ? -28.612 -0.389 -2.698 1.00 92.56 650 ASP A C 1
ATOM 5109 O O . ASP A 1 650 ? -28.328 -1.580 -2.492 1.00 92.56 650 ASP A O 1
ATOM 5113 N N . LYS A 1 651 ? -29.850 0.002 -3.007 1.00 86.62 651 LYS A N 1
ATOM 5114 C CA . LYS A 1 651 ? -30.947 -0.930 -3.303 1.00 86.62 651 LYS A CA 1
ATOM 5115 C C . LYS A 1 651 ? -31.053 -1.234 -4.795 1.00 86.62 651 LYS A C 1
ATOM 5117 O O . LYS A 1 651 ? -31.587 -2.285 -5.141 1.00 86.62 651 LYS A O 1
ATOM 5122 N N . GLU A 1 652 ? -30.571 -0.333 -5.643 1.00 89.56 652 GLU A N 1
ATOM 5123 C CA . GLU A 1 652 ? -30.590 -0.463 -7.100 1.00 89.56 652 GLU A CA 1
ATOM 5124 C C . GLU A 1 652 ? -29.411 -1.316 -7.572 1.00 89.56 652 GLU A C 1
ATOM 5126 O O . GLU A 1 652 ? -29.556 -2.125 -8.487 1.00 89.56 652 GLU A O 1
ATOM 5131 N N . ASN A 1 653 ? -28.276 -1.221 -6.873 1.00 89.50 653 ASN A N 1
ATOM 5132 C CA . ASN A 1 653 ? -27.092 -2.031 -7.121 1.00 89.50 653 ASN A CA 1
ATOM 5133 C C . ASN A 1 653 ? -26.813 -3.038 -5.981 1.00 89.50 653 ASN A C 1
ATOM 5135 O O . ASN A 1 653 ? -26.066 -2.739 -5.047 1.00 89.50 653 ASN A O 1
ATOM 5139 N N . PRO A 1 654 ? -27.336 -4.280 -6.045 1.00 85.50 654 PRO A N 1
ATOM 5140 C CA . PRO A 1 654 ? -27.105 -5.304 -5.020 1.00 85.50 654 PRO A CA 1
ATOM 5141 C C . PRO A 1 654 ? -25.674 -5.875 -5.007 1.00 85.50 654 PRO A C 1
ATOM 5143 O O . PRO A 1 654 ? -25.381 -6.752 -4.186 1.00 85.50 654 PRO A O 1
ATOM 5146 N N . ASN A 1 655 ? -24.804 -5.443 -5.926 1.00 89.06 655 ASN A N 1
ATOM 5147 C CA . ASN A 1 655 ? -23.378 -5.773 -5.917 1.00 89.06 655 ASN A CA 1
ATOM 5148 C C . ASN A 1 655 ? -22.553 -4.760 -5.114 1.00 89.06 655 ASN A C 1
ATOM 5150 O O . ASN A 1 655 ? -21.422 -5.072 -4.765 1.00 89.06 655 ASN A O 1
ATOM 5154 N N . ALA A 1 656 ? -23.109 -3.591 -4.776 1.00 95.56 656 ALA A N 1
ATOM 5155 C CA . ALA A 1 656 ? -22.456 -2.662 -3.865 1.00 95.56 656 ALA A CA 1
ATOM 5156 C C . ALA A 1 656 ? -22.505 -3.191 -2.412 1.00 95.56 656 ALA A C 1
ATOM 5158 O O . ALA A 1 656 ? -23.564 -3.666 -1.963 1.00 95.56 656 ALA A O 1
ATOM 5159 N N . PRO A 1 657 ? -21.397 -3.090 -1.654 1.00 97.31 657 PRO A N 1
ATOM 5160 C CA . PRO A 1 657 ? -21.363 -3.491 -0.252 1.00 97.31 657 PRO A CA 1
ATOM 5161 C C . PRO A 1 657 ? -22.261 -2.592 0.603 1.00 97.31 657 PRO A C 1
ATOM 5163 O O . PRO A 1 657 ? -22.466 -1.417 0.301 1.00 97.31 657 PRO A O 1
ATOM 5166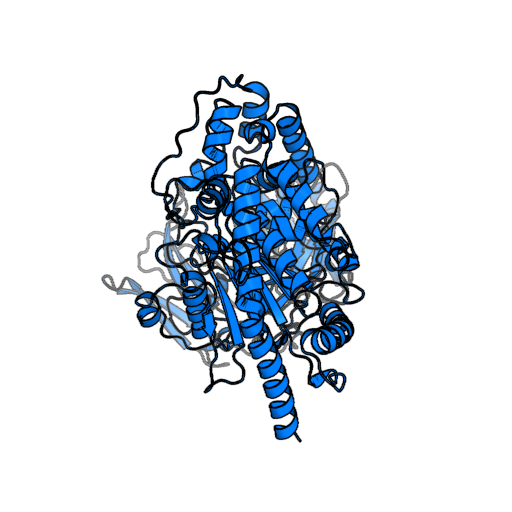 N N . ILE A 1 658 ? -22.768 -3.121 1.718 1.00 98.25 658 ILE A N 1
ATOM 5167 C CA . ILE A 1 658 ? -23.363 -2.279 2.765 1.00 98.25 658 ILE A CA 1
ATOM 5168 C C . ILE A 1 658 ? -22.218 -1.660 3.572 1.00 98.25 658 ILE A C 1
ATOM 5170 O O . ILE A 1 658 ? -21.374 -2.388 4.094 1.00 98.25 658 ILE A O 1
ATOM 5174 N N . VAL A 1 659 ? -22.190 -0.337 3.713 1.00 98.50 659 VAL A N 1
ATOM 5175 C CA . VAL A 1 659 ? -21.128 0.368 4.448 1.00 98.50 659 VAL A CA 1
ATOM 5176 C C . VAL A 1 659 ? -21.660 0.821 5.805 1.00 98.50 659 VAL A C 1
ATOM 5178 O O . VAL A 1 659 ? -22.630 1.569 5.874 1.00 98.50 659 VAL A O 1
ATOM 5181 N N . ILE A 1 660 ? -21.024 0.372 6.887 1.00 98.69 660 ILE A N 1
ATOM 5182 C CA . ILE A 1 660 ? -21.219 0.865 8.255 1.00 98.69 660 ILE A CA 1
ATOM 5183 C C . ILE A 1 660 ? -20.048 1.790 8.564 1.00 98.69 660 ILE A C 1
ATOM 5185 O O . ILE A 1 660 ? -18.917 1.324 8.640 1.00 98.69 660 ILE A O 1
ATOM 5189 N N . HIS A 1 661 ? -20.299 3.078 8.745 1.00 98.44 661 HIS A N 1
ATOM 5190 C CA . HIS A 1 661 ? -19.255 4.071 8.954 1.00 98.44 661 HIS A CA 1
ATOM 5191 C C . HIS A 1 661 ? -19.301 4.657 10.361 1.00 98.44 661 HIS A C 1
ATOM 5193 O O . HIS A 1 661 ? -20.338 5.161 10.793 1.00 98.44 661 HIS A O 1
ATOM 5199 N N . PHE A 1 662 ? -18.160 4.600 11.040 1.00 98.38 662 PHE A N 1
ATOM 5200 C CA . PHE A 1 662 ? -17.902 5.196 12.343 1.00 98.38 662 PHE A CA 1
ATOM 5201 C C . PHE A 1 662 ? -16.935 6.370 12.174 1.00 98.38 662 PHE A C 1
ATOM 5203 O O . PHE A 1 662 ? -15.733 6.132 12.027 1.00 98.38 662 PHE A O 1
ATOM 5210 N N . PRO A 1 663 ? -17.421 7.619 12.195 1.00 97.06 663 PRO A N 1
ATOM 5211 C CA . PRO A 1 663 ? -16.551 8.779 12.289 1.00 97.06 663 PRO A CA 1
ATOM 5212 C C . PRO A 1 663 ? -16.051 8.975 13.723 1.00 97.06 663 PRO A C 1
ATOM 5214 O O . PRO A 1 663 ? -16.682 8.542 14.697 1.00 97.06 663 PRO A O 1
ATOM 5217 N N . LEU A 1 664 ? -14.932 9.682 13.870 1.00 96.44 664 LEU A N 1
ATOM 5218 C CA . LEU A 1 664 ? -14.437 10.099 15.174 1.00 96.44 664 LEU A CA 1
ATOM 5219 C C . LEU A 1 664 ? -15.224 11.313 15.677 1.00 96.44 664 LEU A C 1
ATOM 5221 O O . LEU A 1 664 ? -14.902 12.455 15.369 1.00 96.44 664 LEU A O 1
ATOM 5225 N N . VAL A 1 665 ? -16.264 11.053 16.464 1.00 96.50 665 VAL A N 1
ATOM 5226 C CA . VAL A 1 665 ? -17.138 12.086 17.034 1.00 96.50 665 VAL A CA 1
ATOM 5227 C C . VAL A 1 665 ? -17.396 11.825 18.512 1.00 96.50 665 VAL A C 1
ATOM 5229 O O . VAL A 1 665 ? -17.478 10.675 18.944 1.00 96.50 665 VAL A O 1
ATOM 5232 N N . ASN A 1 666 ? -17.573 12.889 19.295 1.00 97.12 666 ASN A N 1
ATOM 5233 C CA . ASN A 1 666 ? -17.973 12.801 20.697 1.00 97.12 666 ASN A CA 1
ATOM 5234 C C . ASN A 1 666 ? -19.371 13.400 20.887 1.00 97.12 666 ASN A C 1
ATOM 5236 O O . ASN A 1 666 ? -19.510 14.602 21.095 1.00 97.12 666 ASN A O 1
ATOM 5240 N N . ILE A 1 667 ? -20.409 12.563 20.797 1.00 96.44 667 ILE A N 1
ATOM 5241 C CA . ILE A 1 667 ? -21.815 12.997 20.840 1.00 96.44 667 ILE A CA 1
ATOM 5242 C C . ILE A 1 667 ? -22.467 12.510 22.136 1.00 96.44 667 ILE A C 1
ATOM 5244 O O . ILE A 1 667 ? -22.447 13.212 23.148 1.00 96.44 667 ILE A O 1
ATOM 5248 N N . THR A 1 668 ? -23.016 11.290 22.157 1.00 97.69 668 THR A N 1
ATOM 5249 C CA . THR A 1 668 ? -23.705 10.785 23.353 1.00 97.69 668 THR A CA 1
ATOM 5250 C C . THR A 1 668 ? -22.733 10.380 24.464 1.00 97.69 668 THR A C 1
ATOM 5252 O O . THR A 1 668 ? -23.099 10.437 25.638 1.00 97.69 668 THR A O 1
ATOM 5255 N N . TYR A 1 669 ? -21.469 10.077 24.151 1.00 97.75 669 TYR A N 1
ATOM 5256 C CA . TYR A 1 669 ? -20.440 9.754 25.153 1.00 97.75 669 TYR A CA 1
ATOM 5257 C C . TYR A 1 669 ? -20.199 10.877 26.181 1.00 97.75 669 TYR A C 1
ATOM 5259 O O . TYR A 1 669 ? -19.856 10.618 27.342 1.00 97.75 669 TYR A O 1
ATOM 5267 N N . GLN A 1 670 ? -20.467 12.131 25.804 1.00 96.69 670 GLN A N 1
ATOM 5268 C CA . GLN A 1 670 ? -20.432 13.264 26.732 1.00 96.69 670 GLN A CA 1
ATOM 5269 C C . GLN A 1 670 ? -21.396 13.084 27.912 1.00 96.69 670 GLN A C 1
ATOM 5271 O O . GLN A 1 670 ? -21.113 13.518 29.027 1.00 96.69 670 GLN A O 1
ATOM 5276 N N . GLN A 1 671 ? -22.537 12.432 27.675 1.00 96.50 671 GLN A N 1
ATOM 5277 C CA . GLN A 1 671 ? -23.608 12.245 28.655 1.00 96.50 671 GLN A CA 1
ATOM 5278 C C . GLN A 1 671 ? -23.587 10.849 29.291 1.00 96.50 671 GLN A C 1
ATOM 5280 O O . GLN A 1 671 ? -24.036 10.681 30.429 1.00 96.50 671 GLN A O 1
ATOM 5285 N N . PHE A 1 672 ? -23.060 9.849 28.584 1.00 97.44 672 PHE A N 1
ATOM 5286 C CA . PHE A 1 672 ? -23.086 8.445 28.984 1.00 97.44 672 PHE A CA 1
ATOM 5287 C C . PHE A 1 672 ? -21.669 7.878 29.125 1.00 97.44 672 PHE A C 1
ATOM 5289 O O . PHE A 1 672 ? -20.807 8.103 28.283 1.00 97.44 672 PHE A O 1
ATOM 5296 N N . LYS A 1 673 ? -21.414 7.117 30.196 1.00 94.19 673 LYS A N 1
ATOM 5297 C CA . LYS A 1 673 ? -20.119 6.435 30.413 1.00 94.19 673 LYS A CA 1
ATOM 5298 C C . LYS A 1 673 ? -20.078 5.020 29.834 1.00 94.19 673 LYS A C 1
ATOM 5300 O O . LYS A 1 673 ? -19.011 4.470 29.597 1.00 94.19 673 LYS A O 1
ATOM 5305 N N . SER A 1 674 ? -21.244 4.429 29.611 1.00 95.38 674 SER A N 1
ATOM 5306 C CA . SER A 1 674 ? -21.445 3.176 28.884 1.00 95.38 674 SER A CA 1
ATOM 5307 C C . SER A 1 674 ? -22.860 3.180 28.288 1.00 95.38 674 SER A C 1
ATOM 5309 O O . SER A 1 674 ? -23.675 4.013 28.703 1.00 95.38 674 SER A O 1
ATOM 5311 N N . PRO A 1 675 ? -23.176 2.313 27.306 1.00 96.06 675 PRO A N 1
ATOM 5312 C CA . PRO A 1 675 ? -24.493 2.306 26.670 1.00 96.06 675 PRO A CA 1
ATOM 5313 C C . PRO A 1 675 ? -25.629 2.244 27.703 1.00 96.06 675 PRO A C 1
ATOM 5315 O O . PRO A 1 675 ? -25.697 1.320 28.512 1.00 96.06 675 PRO A O 1
ATOM 5318 N N . GLY A 1 676 ? -26.490 3.264 27.707 1.00 95.25 676 GLY A N 1
ATOM 5319 C CA . GLY A 1 676 ? -27.616 3.392 28.641 1.00 95.25 676 GLY A CA 1
ATOM 5320 C C . GLY A 1 676 ? -27.279 3.877 30.061 1.00 95.25 676 GLY A C 1
ATOM 5321 O O . GLY A 1 676 ? -28.199 4.080 30.851 1.00 95.25 676 GLY A O 1
ATOM 5322 N N . VAL A 1 677 ? -26.008 4.118 30.408 1.00 97.00 677 VAL A N 1
ATOM 5323 C CA . VAL A 1 677 ? -25.591 4.548 31.758 1.00 97.00 677 VAL A CA 1
ATOM 5324 C C . VAL A 1 677 ? -25.102 5.995 31.752 1.00 97.00 677 VAL A C 1
ATOM 5326 O O . VAL A 1 677 ? -24.007 6.299 31.273 1.00 97.00 677 VAL A O 1
ATOM 5329 N N . LYS A 1 678 ? -25.913 6.899 32.315 1.00 96.88 678 LYS A N 1
ATOM 5330 C CA . LYS A 1 678 ? -25.584 8.328 32.425 1.00 96.88 678 LYS A CA 1
ATOM 5331 C C . LYS A 1 678 ? -24.405 8.578 33.371 1.00 96.88 678 LYS A C 1
ATOM 5333 O O . LYS A 1 678 ? -24.205 7.853 34.347 1.00 96.88 678 LYS A O 1
ATOM 5338 N N . ARG A 1 679 ? -23.647 9.635 33.088 1.00 96.44 679 ARG A N 1
ATOM 5339 C CA . ARG A 1 679 ? -22.645 10.213 33.994 1.00 96.44 679 ARG A CA 1
ATOM 5340 C C . ARG A 1 679 ? -23.367 10.979 35.105 1.00 96.44 679 ARG A C 1
ATOM 5342 O O . ARG A 1 679 ? -24.324 11.696 34.823 1.00 96.44 679 ARG A O 1
ATOM 5349 N N . ALA A 1 680 ? -22.938 10.805 36.352 1.00 94.38 680 ALA A N 1
ATOM 5350 C CA . ALA A 1 680 ? -23.606 11.381 37.521 1.00 94.38 680 ALA A CA 1
ATOM 5351 C C . ALA A 1 680 ? -22.704 12.345 38.299 1.00 94.38 680 ALA A C 1
ATOM 5353 O O . ALA A 1 680 ? -23.171 13.371 38.785 1.00 94.38 680 ALA A O 1
ATOM 5354 N N . THR A 1 681 ? -21.413 12.028 38.421 1.00 95.00 681 THR A N 1
ATOM 5355 C CA . THR A 1 681 ? -20.466 12.867 39.172 1.00 95.00 681 THR A CA 1
ATOM 5356 C C . THR A 1 681 ? -19.798 13.909 38.278 1.00 95.00 681 THR A C 1
ATOM 5358 O O . THR A 1 681 ? -19.629 13.696 37.079 1.00 95.00 681 THR A O 1
ATOM 5361 N N . GLU A 1 682 ? -19.333 15.015 38.861 1.00 93.00 682 GLU A N 1
ATOM 5362 C CA . GLU A 1 682 ? -18.584 16.046 38.129 1.00 93.00 682 GLU A CA 1
ATOM 5363 C C . GLU A 1 682 ? -17.326 15.479 37.447 1.00 93.00 682 GLU A C 1
ATOM 5365 O O . GLU A 1 682 ? -17.043 15.793 36.290 1.00 93.00 682 GLU A O 1
ATOM 5370 N N . LYS A 1 683 ? -16.623 14.557 38.122 1.00 93.69 683 LYS A N 1
ATOM 5371 C CA . LYS A 1 683 ? -15.476 13.832 37.556 1.00 93.69 683 LYS A CA 1
ATOM 5372 C C . LYS A 1 683 ? -15.872 13.019 36.322 1.00 93.69 683 LYS A C 1
ATOM 5374 O O . LYS A 1 683 ? -15.175 13.062 35.312 1.00 93.69 683 LYS A O 1
ATOM 5379 N N . GLU A 1 684 ? -16.986 12.291 36.389 1.00 93.88 684 GLU A N 1
ATOM 5380 C CA . GLU A 1 684 ? -17.494 11.525 35.249 1.00 93.88 684 GLU A CA 1
ATOM 5381 C C . GLU A 1 684 ? -17.914 12.440 34.100 1.00 93.88 684 GLU A C 1
ATOM 5383 O O . GLU A 1 684 ? -17.591 12.132 32.957 1.00 93.88 684 GLU A O 1
ATOM 5388 N N . ILE A 1 685 ? -18.595 13.554 34.382 1.00 93.50 685 ILE A N 1
ATOM 5389 C CA . ILE A 1 685 ? -19.012 14.536 33.370 1.00 93.50 685 ILE A CA 1
ATOM 5390 C C . ILE A 1 685 ? -17.785 15.129 32.671 1.00 93.50 685 ILE A C 1
ATOM 5392 O O . ILE A 1 685 ? -17.755 15.190 31.444 1.00 93.50 685 ILE A O 1
ATOM 5396 N N . LYS A 1 686 ? -16.742 15.504 33.423 1.00 94.00 686 LYS A N 1
ATOM 5397 C CA . LYS A 1 686 ? -15.483 16.000 32.851 1.00 94.00 686 LYS A CA 1
ATOM 5398 C C . LYS A 1 686 ? -14.810 14.950 31.962 1.00 94.00 686 LYS A C 1
ATOM 5400 O O . LYS A 1 686 ? -14.390 15.288 30.864 1.00 94.00 686 LYS A O 1
ATOM 5405 N N . ALA A 1 687 ? -14.779 13.686 32.385 1.00 94.19 687 ALA A N 1
ATOM 5406 C CA . ALA A 1 687 ? -14.217 12.588 31.592 1.00 94.19 687 ALA A CA 1
ATOM 5407 C C . ALA A 1 687 ? -14.980 12.307 30.278 1.00 94.19 687 ALA A C 1
ATOM 5409 O O . ALA A 1 687 ? -14.437 11.671 29.382 1.00 94.19 687 ALA A O 1
ATOM 5410 N N . GLY A 1 688 ? -16.233 12.760 30.145 1.00 94.88 688 GLY A N 1
ATOM 5411 C CA . GLY A 1 688 ? -16.987 12.677 28.888 1.00 94.88 688 GLY A CA 1
ATOM 5412 C C . GLY A 1 688 ? -16.617 13.758 27.865 1.00 94.88 688 GLY A C 1
ATOM 5413 O O . GLY A 1 688 ? -16.973 13.633 26.696 1.00 94.88 688 GLY A O 1
ATOM 5414 N N . LYS A 1 689 ? -15.902 14.817 28.268 1.00 95.50 689 LYS A N 1
ATOM 5415 C CA . LYS A 1 689 ? -15.535 15.956 27.409 1.00 95.50 689 LYS A CA 1
ATOM 5416 C C . LYS A 1 689 ? -14.215 15.713 26.673 1.00 95.50 689 LYS A C 1
ATOM 5418 O O . LYS A 1 689 ? -13.253 16.452 26.846 1.00 95.50 689 LYS A O 1
ATOM 5423 N N . VAL A 1 690 ? -14.175 14.652 25.876 1.00 96.88 690 VAL A N 1
ATOM 5424 C CA . VAL A 1 690 ? -13.038 14.331 25.006 1.00 96.88 690 VAL A CA 1
ATOM 5425 C C . VAL A 1 690 ? -13.098 15.225 23.772 1.00 96.88 690 VAL A C 1
ATOM 5427 O O . VAL A 1 690 ? -14.071 15.165 23.018 1.00 96.88 690 VAL A O 1
ATOM 5430 N N . ASP A 1 691 ? -12.093 16.072 23.588 1.00 95.31 691 ASP A N 1
ATOM 5431 C CA . ASP A 1 691 ? -12.031 16.983 22.449 1.00 95.31 691 ASP A CA 1
ATOM 5432 C C . ASP A 1 691 ? -11.418 16.286 21.237 1.00 95.31 691 ASP A C 1
ATOM 5434 O O . ASP A 1 691 ? -10.220 16.034 21.212 1.00 95.31 691 ASP A O 1
ATOM 5438 N N . VAL A 1 692 ? -12.245 15.981 20.240 1.00 94.19 692 VAL A N 1
ATOM 5439 C CA . VAL A 1 692 ? -11.848 15.373 18.957 1.00 94.19 692 VAL A CA 1
ATOM 5440 C C . VAL A 1 692 ? -12.223 16.269 17.775 1.00 94.19 692 VAL A C 1
ATOM 5442 O O . VAL A 1 692 ? -12.475 15.779 16.679 1.00 94.19 692 VAL A O 1
ATOM 5445 N N . SER A 1 693 ? -12.347 17.578 18.014 1.00 91.00 693 SER A N 1
ATOM 5446 C CA . SER A 1 693 ? -12.856 18.510 17.001 1.00 91.00 693 SER A CA 1
ATOM 5447 C C . SER A 1 693 ? -12.199 19.882 16.992 1.00 91.00 693 SER A C 1
ATOM 5449 O O . SER A 1 693 ? -12.223 20.542 15.957 1.00 91.00 693 SER A O 1
ATOM 5451 N N . SER A 1 694 ? -11.655 20.344 18.121 1.00 89.56 694 SER A N 1
ATOM 5452 C CA . SER A 1 694 ? -11.008 21.652 18.182 1.00 89.56 694 SER A CA 1
ATOM 5453 C C . SER A 1 694 ? -9.554 21.572 17.724 1.00 89.56 694 SER A C 1
ATOM 5455 O O . SER A 1 694 ? -8.896 20.549 17.895 1.00 89.56 694 SER A O 1
ATOM 5457 N N . SER A 1 695 ? -9.021 22.680 17.211 1.00 82.00 695 SER A N 1
ATOM 5458 C CA . SER A 1 695 ? -7.609 22.803 16.829 1.00 82.00 695 SER A CA 1
ATOM 5459 C C . SER A 1 695 ? -6.627 22.586 17.989 1.00 82.00 695 SER A C 1
ATOM 5461 O O . SER A 1 695 ? -5.468 22.281 17.745 1.00 82.00 695 SER A O 1
ATOM 5463 N N . ASN A 1 696 ? -7.083 22.710 19.242 1.00 85.06 696 ASN A N 1
ATOM 5464 C CA . ASN A 1 696 ? -6.273 22.500 20.448 1.00 85.06 696 ASN A CA 1
ATOM 5465 C C . ASN A 1 696 ? -6.372 21.068 20.993 1.00 85.06 696 ASN A C 1
ATOM 5467 O O . ASN A 1 696 ? -5.904 20.790 22.099 1.00 85.06 696 ASN A O 1
ATOM 5471 N N . SER A 1 697 ? -7.037 20.172 20.265 1.00 91.06 697 SER A N 1
ATOM 5472 C CA . SER A 1 697 ? -7.166 18.779 20.666 1.00 91.06 697 SER A CA 1
ATOM 5473 C C . SER A 1 697 ? -5.789 18.116 20.791 1.00 91.06 697 SER A C 1
ATOM 5475 O O . SER A 1 697 ? -4.948 18.283 19.908 1.00 91.06 697 SER A O 1
ATOM 5477 N N . PRO A 1 698 ? -5.558 17.273 21.814 1.00 91.25 698 PRO A N 1
ATOM 5478 C CA . PRO A 1 698 ? -4.324 16.495 21.909 1.00 91.25 698 PRO A CA 1
ATOM 5479 C C . PRO A 1 698 ? -4.236 15.389 20.845 1.00 91.25 698 PRO A C 1
ATOM 5481 O O . PRO A 1 698 ? -3.233 14.685 20.793 1.00 91.25 698 PRO A O 1
ATOM 5484 N N . TYR A 1 699 ? -5.277 15.195 20.025 1.00 92.75 699 TYR A N 1
ATOM 5485 C CA . TYR A 1 699 ? -5.355 14.129 19.025 1.00 92.75 699 TYR A CA 1
ATOM 5486 C C . TYR A 1 699 ? -5.200 14.622 17.582 1.00 92.75 699 TYR A C 1
ATOM 5488 O O . TYR A 1 699 ? -5.458 13.838 16.663 1.00 92.75 699 TYR A O 1
ATOM 5496 N N . THR A 1 700 ? -4.802 15.881 17.360 1.00 88.06 700 THR A N 1
ATOM 5497 C CA . THR A 1 700 ? -4.413 16.314 16.010 1.00 88.06 700 THR A CA 1
ATOM 5498 C C . THR A 1 700 ? -3.249 15.462 15.500 1.00 88.06 700 THR A C 1
ATOM 5500 O O . THR A 1 700 ? -2.499 14.860 16.279 1.00 88.06 700 THR A O 1
ATOM 5503 N N . THR A 1 701 ? -3.131 15.345 14.180 1.00 80.81 701 THR A N 1
ATOM 5504 C CA . THR A 1 701 ? -2.233 14.366 13.552 1.00 80.81 701 THR A CA 1
ATOM 5505 C C . THR A 1 701 ? -0.760 14.626 13.885 1.00 80.81 701 THR A C 1
ATOM 5507 O O . THR A 1 701 ? -0.010 13.664 14.061 1.00 80.81 701 THR A O 1
ATOM 5510 N N . GLY A 1 702 ? -0.378 15.890 14.105 1.00 72.00 702 GLY A N 1
ATOM 5511 C CA . GLY A 1 702 ? 0.980 16.262 14.511 1.00 72.00 702 GLY A CA 1
ATOM 5512 C C . GLY A 1 702 ? 1.418 15.763 15.897 1.00 72.00 702 GLY A C 1
ATOM 5513 O O . GLY A 1 702 ? 2.617 15.692 16.179 1.00 72.00 702 GLY A O 1
ATOM 5514 N N . TYR A 1 703 ? 0.489 15.365 16.775 1.00 82.25 703 TYR A N 1
ATOM 5515 C CA . TYR A 1 703 ? 0.831 14.811 18.087 1.00 82.25 703 TYR A CA 1
ATOM 5516 C C . TYR A 1 703 ? 1.043 13.293 18.026 1.00 82.25 703 TYR A C 1
ATOM 5518 O O . TYR A 1 703 ? 0.103 12.495 18.065 1.00 82.25 703 TYR A O 1
ATOM 5526 N N . LEU A 1 704 ? 2.314 12.878 18.015 1.00 84.81 704 LEU A N 1
ATOM 5527 C CA . LEU A 1 704 ? 2.696 11.459 17.990 1.00 84.81 704 LEU A CA 1
ATOM 5528 C C . LEU A 1 704 ? 2.639 10.771 19.364 1.00 84.81 704 LEU A C 1
ATOM 5530 O O . LEU A 1 704 ? 2.692 9.544 19.430 1.00 84.81 704 LEU A O 1
ATOM 5534 N N . THR A 1 705 ? 2.522 11.512 20.464 1.00 88.25 705 THR A N 1
ATOM 5535 C CA . THR A 1 705 ? 2.486 10.955 21.830 1.00 88.25 705 THR A CA 1
ATOM 5536 C C . THR A 1 705 ? 1.393 11.604 22.662 1.00 88.25 705 THR A C 1
ATOM 5538 O O . THR A 1 705 ? 1.141 12.796 22.508 1.00 88.25 705 THR A O 1
ATOM 5541 N N . TYR A 1 706 ? 0.817 10.852 23.599 1.00 92.00 706 TYR A N 1
ATOM 5542 C CA . TYR A 1 706 ? -0.280 11.279 24.464 1.00 92.00 706 TYR A CA 1
ATOM 5543 C C . TYR A 1 706 ? 0.069 11.153 25.939 1.00 92.00 706 TYR A C 1
ATOM 5545 O O . TYR A 1 706 ? 0.811 10.258 26.360 1.00 92.00 706 TYR A O 1
ATOM 5553 N N . THR A 1 707 ? -0.560 11.994 26.761 1.00 95.12 707 THR A N 1
ATOM 5554 C CA . THR A 1 707 ? -0.660 11.678 28.187 1.00 95.12 707 THR A CA 1
ATOM 5555 C C . THR A 1 707 ? -1.407 10.352 28.363 1.00 95.12 707 THR A C 1
ATOM 5557 O O . THR A 1 707 ? -2.169 9.913 27.494 1.00 95.12 707 THR A O 1
ATOM 5560 N N . LYS A 1 708 ? -1.191 9.680 29.496 1.00 96.12 708 LYS A N 1
ATOM 5561 C CA . LYS A 1 708 ? -1.879 8.412 29.778 1.00 96.12 708 LYS A CA 1
ATOM 5562 C C . LYS A 1 708 ? -3.391 8.612 29.861 1.00 96.12 708 LYS A C 1
ATOM 5564 O O . LYS A 1 708 ? -4.142 7.712 29.494 1.00 96.12 708 LYS A O 1
ATOM 5569 N N . GLU A 1 709 ? -3.806 9.775 30.346 1.00 96.31 709 GLU A N 1
ATOM 5570 C CA . GLU A 1 709 ? -5.190 10.198 30.498 1.00 96.31 709 GLU A CA 1
ATOM 5571 C C . GLU A 1 709 ? -5.851 10.457 29.140 1.00 96.31 709 GLU A C 1
ATOM 5573 O O . GLU A 1 709 ? -6.953 9.961 28.912 1.00 96.31 709 GLU A O 1
ATOM 5578 N N . ASP A 1 710 ? -5.175 11.163 28.229 1.00 96.81 710 ASP A N 1
ATOM 5579 C CA . ASP A 1 710 ? -5.684 11.410 26.873 1.00 96.81 710 ASP A CA 1
ATOM 5580 C C . ASP A 1 710 ? -5.779 10.102 26.078 1.00 96.81 710 ASP A C 1
ATOM 5582 O O . ASP A 1 710 ? -6.782 9.831 25.417 1.00 96.81 710 ASP A O 1
ATOM 5586 N N . PHE A 1 711 ? -4.780 9.222 26.207 1.00 97.75 711 PHE A N 1
ATOM 5587 C CA . PHE A 1 711 ? -4.835 7.898 25.590 1.00 97.75 711 PHE A CA 1
ATOM 5588 C C . PHE A 1 711 ? -6.074 7.110 26.053 1.00 97.75 711 PHE A C 1
ATOM 5590 O O . PHE A 1 711 ? -6.831 6.600 25.225 1.00 97.75 711 PHE A O 1
ATOM 5597 N N . ASP A 1 712 ? -6.313 7.030 27.368 1.00 97.88 712 ASP A N 1
ATOM 5598 C CA . ASP A 1 712 ? -7.482 6.327 27.915 1.00 97.88 712 ASP A CA 1
ATOM 5599 C C . ASP A 1 712 ? -8.797 6.980 27.473 1.00 97.88 712 ASP A C 1
ATOM 5601 O O . ASP A 1 712 ? -9.740 6.281 27.102 1.00 97.88 712 ASP A O 1
ATOM 5605 N N . ALA A 1 713 ? -8.860 8.313 27.468 1.00 98.12 713 ALA A N 1
ATOM 5606 C CA . ALA A 1 713 ? -10.048 9.059 27.076 1.00 98.12 713 ALA A CA 1
ATOM 5607 C C . ALA A 1 713 ? -10.447 8.789 25.616 1.00 98.12 713 ALA A C 1
ATOM 5609 O O . ALA A 1 713 ? -11.631 8.568 25.335 1.00 98.12 713 ALA A O 1
ATOM 5610 N N . LEU A 1 714 ? -9.473 8.749 24.700 1.00 98.31 714 LEU A N 1
ATOM 5611 C CA . LEU A 1 714 ? -9.705 8.398 23.299 1.00 98.31 714 LEU A CA 1
ATOM 5612 C C . LEU A 1 714 ? -10.143 6.936 23.143 1.00 98.31 714 LEU A C 1
ATOM 5614 O O . LEU A 1 714 ? -11.095 6.648 22.410 1.00 98.31 714 LEU A O 1
ATOM 5618 N N . VAL A 1 715 ? -9.484 6.012 23.854 1.00 98.25 715 VAL A N 1
ATOM 5619 C CA . VAL A 1 715 ? -9.865 4.592 23.858 1.00 98.25 715 VAL A CA 1
ATOM 5620 C C . VAL A 1 715 ? -11.312 4.433 24.314 1.00 98.25 715 VAL A C 1
ATOM 5622 O O . VAL A 1 715 ? -12.093 3.778 23.620 1.00 98.25 715 VAL A O 1
ATOM 5625 N N . ASP A 1 716 ? -11.695 5.046 25.430 1.00 97.94 716 ASP A N 1
ATOM 5626 C CA . ASP A 1 716 ? -13.031 4.897 25.999 1.00 97.94 716 ASP A CA 1
ATOM 5627 C C . ASP A 1 716 ? -14.119 5.506 25.104 1.00 97.94 716 ASP A C 1
ATOM 5629 O O . ASP A 1 716 ? -15.156 4.866 24.900 1.00 97.94 716 ASP A O 1
ATOM 5633 N N . LEU A 1 717 ? -13.873 6.683 24.513 1.00 98.50 717 LEU A N 1
ATOM 5634 C CA . LEU A 1 717 ? -14.786 7.320 23.556 1.00 98.50 717 LEU A CA 1
ATOM 5635 C C . LEU A 1 717 ? -15.085 6.395 22.367 1.00 98.50 717 LEU A C 1
ATOM 5637 O O . LEU A 1 717 ? -16.243 6.107 22.059 1.00 98.50 717 LEU A O 1
ATOM 5641 N N . ILE A 1 718 ? -14.038 5.899 21.706 1.00 98.25 718 ILE A N 1
ATOM 5642 C CA . ILE A 1 718 ? -14.176 5.072 20.500 1.00 98.25 718 ILE A CA 1
ATOM 5643 C C . ILE A 1 718 ? -14.841 3.735 20.837 1.00 98.25 718 ILE A C 1
ATOM 5645 O O . ILE A 1 718 ? -15.753 3.282 20.136 1.00 98.25 718 ILE A O 1
ATOM 5649 N N . SER A 1 719 ? -14.441 3.128 21.957 1.00 98.06 719 SER A N 1
ATOM 5650 C CA . SER A 1 719 ? -15.046 1.889 22.433 1.00 98.06 719 SER A CA 1
ATOM 5651 C C . SER A 1 719 ? -16.532 2.065 22.739 1.00 98.06 719 SER A C 1
ATOM 5653 O O . SER A 1 719 ? -17.341 1.189 22.420 1.00 98.06 719 SER A O 1
ATOM 5655 N N . TYR A 1 720 ? -16.911 3.194 23.341 1.00 98.56 720 TYR A N 1
ATOM 5656 C CA . TYR A 1 720 ? -18.306 3.527 23.585 1.00 98.56 720 TYR A CA 1
ATOM 5657 C C . TYR A 1 720 ? -19.090 3.656 22.276 1.00 98.56 720 TYR A C 1
ATOM 5659 O O . TYR A 1 720 ? -20.127 3.004 22.155 1.00 98.56 720 TYR A O 1
ATOM 5667 N N . ASN A 1 721 ? -18.599 4.418 21.292 1.00 98.50 721 ASN A N 1
ATOM 5668 C CA . ASN A 1 721 ? -19.321 4.669 20.037 1.00 98.50 721 ASN A CA 1
ATOM 5669 C C . ASN A 1 721 ? -19.702 3.364 19.320 1.00 98.50 721 ASN A C 1
ATOM 5671 O O . ASN A 1 721 ? -20.837 3.212 18.862 1.00 98.50 721 ASN A O 1
ATOM 5675 N N . ILE A 1 722 ? -18.795 2.383 19.290 1.00 98.62 722 ILE A N 1
ATOM 5676 C CA . ILE A 1 722 ? -19.059 1.072 18.681 1.00 98.62 722 ILE A CA 1
ATOM 5677 C C . ILE A 1 722 ? -20.019 0.240 19.537 1.00 98.62 722 ILE A C 1
ATOM 5679 O O . ILE A 1 722 ? -21.009 -0.283 19.020 1.00 98.62 722 ILE A O 1
ATOM 5683 N N . ARG A 1 723 ? -19.777 0.125 20.852 1.00 98.50 723 ARG A N 1
ATOM 5684 C CA . ARG A 1 723 ? -20.636 -0.675 21.748 1.00 98.50 723 ARG A CA 1
ATOM 5685 C C . ARG A 1 723 ? -22.065 -0.133 21.805 1.00 98.50 723 ARG A C 1
ATOM 5687 O O . ARG A 1 723 ? -23.009 -0.920 21.837 1.00 98.50 723 ARG A O 1
ATOM 5694 N N . ASN A 1 724 ? -22.229 1.189 21.783 1.00 98.31 724 ASN A N 1
ATOM 5695 C CA . ASN A 1 724 ? -23.528 1.860 21.791 1.00 98.31 724 ASN A CA 1
ATOM 5696 C C . ASN A 1 724 ? -24.352 1.544 20.532 1.00 98.31 724 ASN A C 1
ATOM 5698 O O . ASN A 1 724 ? -25.576 1.514 20.582 1.00 98.31 724 ASN A O 1
ATOM 5702 N N . ASN A 1 725 ? -23.683 1.222 19.423 1.00 98.31 725 ASN A N 1
ATOM 5703 C CA . ASN A 1 725 ? -24.308 0.930 18.135 1.00 98.31 725 ASN A CA 1
ATOM 5704 C C . ASN A 1 725 ? -24.330 -0.567 17.780 1.00 98.31 725 ASN A C 1
ATOM 5706 O O . ASN A 1 725 ? -24.536 -0.933 16.620 1.00 98.31 725 ASN A O 1
ATOM 5710 N N . LYS A 1 726 ? -24.177 -1.451 18.778 1.00 98.25 726 LYS A N 1
ATOM 5711 C CA . LYS A 1 726 ? -24.202 -2.914 18.614 1.00 98.25 726 LYS A CA 1
ATOM 5712 C C . LYS A 1 726 ? -25.395 -3.410 17.790 1.00 98.25 726 LYS A C 1
ATOM 5714 O O . LYS A 1 726 ? -25.210 -4.170 16.841 1.00 98.25 726 LYS A O 1
ATOM 5719 N N . GLU A 1 727 ? -26.608 -2.986 18.142 1.00 97.81 727 GLU A N 1
ATOM 5720 C CA . GLU A 1 727 ? -27.836 -3.469 17.494 1.00 97.81 727 GLU A CA 1
ATOM 5721 C C . GLU A 1 727 ? -27.904 -3.065 16.013 1.00 97.81 727 GLU A C 1
ATOM 5723 O O . GLU A 1 727 ? -28.301 -3.866 15.164 1.00 97.81 727 GLU A O 1
ATOM 5728 N N . SER A 1 728 ? -27.439 -1.857 15.679 1.00 97.62 728 SER A N 1
ATOM 5729 C CA . SER A 1 728 ? -27.336 -1.373 14.298 1.00 97.62 728 SER A CA 1
ATOM 5730 C C . SER A 1 728 ? -26.384 -2.242 13.472 1.00 97.62 728 SER A C 1
ATOM 5732 O O . SER A 1 728 ? -26.742 -2.671 12.372 1.00 97.62 728 SER A O 1
ATOM 5734 N N . ILE A 1 729 ? -25.214 -2.584 14.026 1.00 98.44 729 ILE A N 1
ATOM 5735 C CA . ILE A 1 729 ? -24.243 -3.476 13.374 1.00 98.44 729 ILE A CA 1
ATOM 5736 C C . ILE A 1 729 ? -24.854 -4.868 13.173 1.00 98.44 729 ILE A C 1
ATOM 5738 O O . ILE A 1 729 ? -24.838 -5.412 12.069 1.00 98.44 729 ILE A O 1
ATOM 5742 N N . HIS A 1 730 ? -25.454 -5.440 14.220 1.00 98.31 730 HIS A N 1
ATOM 5743 C CA . HIS A 1 730 ? -26.068 -6.771 14.170 1.00 98.31 730 HIS A CA 1
ATOM 5744 C C . HIS A 1 730 ? -27.200 -6.848 13.138 1.00 98.31 730 HIS A C 1
ATOM 5746 O O . HIS A 1 730 ? -27.331 -7.855 12.437 1.00 98.31 730 HIS A O 1
ATOM 5752 N N . LYS A 1 731 ? -27.990 -5.777 12.990 1.00 98.25 731 LYS A N 1
ATOM 5753 C CA . LYS A 1 731 ? -29.037 -5.669 11.966 1.00 98.25 731 LYS A CA 1
ATOM 5754 C C . LYS A 1 731 ? -28.461 -5.706 10.549 1.00 98.25 731 LYS A C 1
ATOM 5756 O O . LYS A 1 731 ? -29.008 -6.411 9.700 1.00 98.25 731 LYS A O 1
ATOM 5761 N N . VAL A 1 732 ? -27.362 -4.995 10.293 1.00 98.25 732 VAL A N 1
ATOM 5762 C CA . VAL A 1 732 ? -26.685 -5.016 8.984 1.00 98.25 732 VAL A CA 1
ATOM 5763 C C . VAL A 1 732 ? -26.122 -6.403 8.677 1.00 98.25 732 VAL A C 1
ATOM 5765 O O . VAL A 1 732 ? -26.328 -6.907 7.576 1.00 98.25 732 VAL A O 1
ATOM 5768 N N . LEU A 1 733 ? -25.497 -7.068 9.653 1.00 98.38 733 LEU A N 1
ATOM 5769 C CA . LEU A 1 733 ? -24.959 -8.420 9.462 1.00 98.38 733 LEU A CA 1
ATOM 5770 C C . LEU A 1 733 ? -26.054 -9.445 9.129 1.00 98.38 733 LEU A C 1
ATOM 5772 O O . LEU A 1 733 ? -25.886 -10.241 8.205 1.00 98.38 733 LEU A O 1
ATOM 5776 N N . LYS A 1 734 ? -27.204 -9.398 9.820 1.00 97.38 734 LYS A N 1
ATOM 5777 C CA . LYS A 1 734 ? -28.377 -10.227 9.476 1.00 97.38 734 LYS A CA 1
ATOM 5778 C C . LYS A 1 734 ? -28.840 -9.961 8.043 1.00 97.38 734 LYS A C 1
ATOM 5780 O O . LYS A 1 734 ? -29.041 -10.895 7.273 1.00 97.38 734 LYS A O 1
ATOM 5785 N N . LYS A 1 735 ? -28.918 -8.687 7.658 1.00 95.94 735 LYS A N 1
ATOM 5786 C CA . LYS A 1 735 ? -29.320 -8.284 6.310 1.00 95.94 735 LYS A CA 1
ATOM 5787 C C . LYS A 1 735 ? -28.350 -8.762 5.223 1.00 95.94 735 LYS A C 1
ATOM 5789 O O . LYS A 1 735 ? -28.799 -9.171 4.155 1.00 95.94 735 LYS A O 1
ATOM 5794 N N . ALA A 1 736 ? -27.044 -8.740 5.477 1.00 96.50 736 ALA A N 1
ATOM 5795 C CA . ALA A 1 736 ? -26.040 -9.255 4.546 1.00 96.50 736 ALA A CA 1
ATOM 5796 C C . ALA A 1 736 ? -26.200 -10.769 4.312 1.00 96.50 736 ALA A C 1
ATOM 5798 O O . ALA A 1 736 ? -26.171 -11.228 3.169 1.00 96.50 736 ALA A O 1
ATOM 5799 N N . ILE A 1 737 ? -26.478 -11.536 5.374 1.00 96.69 737 ILE A N 1
ATOM 5800 C CA . ILE A 1 737 ? -26.810 -12.967 5.273 1.00 96.69 737 ILE A CA 1
ATOM 5801 C C . ILE A 1 737 ? -28.068 -13.171 4.415 1.00 96.69 737 ILE A C 1
ATOM 5803 O O . ILE A 1 737 ? -28.084 -14.020 3.521 1.00 96.69 737 ILE A O 1
ATOM 5807 N N . ASP A 1 738 ? -29.119 -12.380 4.648 1.00 94.06 738 ASP A N 1
ATOM 5808 C CA . ASP A 1 738 ? -30.366 -12.473 3.882 1.00 94.06 738 ASP A CA 1
ATOM 5809 C C . ASP A 1 738 ? -30.159 -12.130 2.395 1.00 94.06 738 ASP A C 1
ATOM 5811 O O . ASP A 1 738 ? -30.733 -12.790 1.518 1.00 94.06 738 ASP A O 1
ATOM 5815 N N . ARG A 1 739 ? -29.287 -11.154 2.088 1.00 92.69 739 ARG A N 1
ATOM 5816 C CA . ARG A 1 739 ? -28.859 -10.830 0.715 1.00 92.69 739 ARG A CA 1
ATOM 5817 C C . ARG A 1 739 ? -28.160 -12.022 0.054 1.00 92.69 739 ARG A C 1
ATOM 5819 O O . ARG A 1 739 ? -28.575 -12.409 -1.040 1.00 92.69 739 ARG A O 1
ATOM 5826 N N . LYS A 1 740 ? -27.179 -12.658 0.712 1.00 92.25 740 LYS A N 1
ATOM 5827 C CA . LYS A 1 740 ? -26.494 -13.857 0.179 1.00 92.25 740 LYS A CA 1
ATOM 5828 C C . LYS A 1 740 ? -27.473 -15.009 -0.068 1.00 92.25 740 LYS A C 1
ATOM 5830 O O . LYS A 1 740 ? -27.489 -15.579 -1.158 1.00 92.25 740 LYS A O 1
ATOM 5835 N N . LYS A 1 741 ? -28.362 -15.305 0.888 1.00 92.12 741 LYS A N 1
ATOM 5836 C CA . LYS A 1 741 ? -29.404 -16.340 0.729 1.00 92.12 741 LYS A CA 1
ATOM 5837 C C . LYS A 1 741 ? -30.331 -16.061 -0.452 1.00 92.12 741 LYS A C 1
ATOM 5839 O O . LYS A 1 741 ? -30.723 -16.987 -1.160 1.00 92.12 741 LYS A O 1
ATOM 5844 N N . SER A 1 742 ? -30.679 -14.796 -0.671 1.00 88.88 742 SER A N 1
ATOM 5845 C CA . SER A 1 742 ? -31.539 -14.386 -1.782 1.00 88.88 742 SER A CA 1
ATOM 5846 C C . SER A 1 742 ? -30.837 -14.503 -3.137 1.00 88.88 742 SER A C 1
ATOM 5848 O O . SER A 1 742 ? -31.471 -14.959 -4.085 1.00 88.88 742 SER A O 1
ATOM 5850 N N . LYS A 1 743 ? -29.540 -14.161 -3.234 1.00 85.56 743 LYS A N 1
ATOM 5851 C CA . LYS A 1 743 ? -28.735 -14.367 -4.456 1.00 85.56 743 LYS A CA 1
ATOM 5852 C C . LYS A 1 743 ? -28.680 -15.854 -4.836 1.00 85.56 743 LYS A C 1
ATOM 5854 O O . LYS A 1 743 ? -29.058 -16.207 -5.947 1.00 85.56 743 LYS A O 1
ATOM 5859 N N . ILE A 1 744 ? -28.389 -16.737 -3.875 1.00 85.31 744 ILE A N 1
ATOM 5860 C CA . ILE A 1 744 ? -28.336 -18.199 -4.095 1.00 85.31 744 ILE A CA 1
ATOM 5861 C C . ILE A 1 744 ? -29.670 -18.764 -4.607 1.00 85.31 744 ILE A C 1
ATOM 5863 O O . ILE A 1 744 ? -29.680 -19.698 -5.404 1.00 85.31 744 ILE A O 1
ATOM 5867 N N . LYS A 1 745 ? -30.806 -18.232 -4.138 1.00 81.69 745 LYS A N 1
ATOM 5868 C CA . LYS A 1 745 ? -32.134 -18.662 -4.604 1.00 81.69 745 LYS A CA 1
ATOM 5869 C C . LYS A 1 745 ? -32.460 -18.212 -6.028 1.00 81.69 745 LYS A C 1
ATOM 5871 O O . LYS A 1 745 ? -33.312 -18.838 -6.632 1.00 81.69 745 LYS A O 1
ATOM 5876 N N . LYS A 1 746 ? -31.854 -17.126 -6.522 1.00 77.56 746 LYS A N 1
ATOM 5877 C CA . LYS A 1 746 ? -32.068 -16.617 -7.889 1.00 77.56 746 LYS A CA 1
ATOM 5878 C C . LYS A 1 746 ? -31.191 -17.318 -8.931 1.00 77.56 746 LYS A C 1
ATOM 5880 O O . LYS A 1 746 ? -31.529 -17.294 -10.104 1.00 77.56 746 LYS A O 1
ATOM 5885 N N . GLU A 1 747 ? -30.065 -17.890 -8.506 1.00 70.31 747 GLU A N 1
ATOM 5886 C CA . GLU A 1 747 ? -29.130 -18.640 -9.363 1.00 70.31 747 GLU A CA 1
ATOM 5887 C C . GLU A 1 747 ? -29.517 -20.119 -9.543 1.00 70.31 747 GLU A C 1
ATOM 5889 O O . GLU A 1 747 ? -28.947 -20.804 -10.391 1.00 70.31 747 GLU A O 1
ATOM 5894 N N . LYS A 1 748 ? -30.448 -20.617 -8.723 1.00 55.84 748 LYS A N 1
ATOM 5895 C CA . LYS A 1 748 ? -31.065 -21.944 -8.839 1.00 55.84 748 LYS A CA 1
ATOM 5896 C C . LYS A 1 748 ? -32.399 -21.832 -9.551 1.00 55.84 748 LYS A C 1
ATOM 5898 O O . LYS A 1 748 ? -32.722 -22.788 -10.286 1.00 55.84 748 LYS A O 1
#

pLDDT: mean 87.59, std 13.14, range [33.44, 98.88]

Solvent-accessible surface area (backbone atoms only — not comparable to full-atom values): 41478 Å² total; per-residue (Å²): 128,80,89,82,83,80,79,80,86,66,83,96,51,98,78,70,81,78,94,76,86,85,90,79,91,76,67,85,65,40,56,54,65,49,76,49,73,43,65,48,86,42,100,88,55,80,56,48,77,74,47,78,46,81,42,61,57,83,81,59,51,77,78,43,78,44,80,45,76,48,74,81,34,90,88,81,64,44,69,48,78,50,78,46,67,44,75,87,73,92,67,82,85,79,85,59,56,61,62,64,33,36,32,29,52,59,72,32,50,38,34,36,42,48,56,69,52,68,79,45,78,81,49,76,72,30,21,47,30,34,56,72,24,82,62,33,66,42,81,65,64,85,88,52,86,48,69,48,77,35,46,30,55,25,81,46,67,35,44,42,32,39,26,53,56,91,49,74,84,54,91,67,56,83,29,67,37,81,39,69,54,52,61,69,62,37,77,51,72,50,67,42,61,50,87,94,45,76,40,73,33,45,37,36,30,49,77,77,70,70,101,57,65,55,38,45,60,44,78,68,73,54,69,68,56,55,54,29,48,62,41,25,42,55,45,22,26,54,26,46,23,65,57,71,66,48,93,61,79,59,52,78,80,36,47,60,35,26,32,37,26,22,10,13,33,36,45,44,8,20,47,45,47,49,23,39,52,41,26,32,44,78,67,39,46,47,63,29,30,49,33,36,21,16,11,25,19,20,39,53,40,48,60,60,44,49,73,38,52,56,44,81,79,48,70,54,62,60,59,48,51,53,44,49,58,41,28,47,47,64,75,70,62,61,59,32,74,68,47,51,51,49,46,53,52,54,50,53,49,44,41,74,63,69,43,74,69,27,53,23,42,50,47,2,51,42,48,30,43,50,68,66,68,47,94,69,83,55,41,50,40,66,33,37,67,21,28,72,70,20,71,33,44,46,59,36,40,38,26,21,34,57,56,86,57,73,71,51,99,77,60,68,66,46,54,32,41,38,33,37,64,35,33,32,34,68,70,62,16,38,30,32,44,31,52,55,47,63,17,39,34,46,32,27,31,73,79,43,86,41,76,55,60,42,40,35,43,53,52,11,27,19,37,45,75,53,53,66,53,45,33,61,55,40,25,59,42,26,70,42,83,39,80,58,50,68,66,60,72,61,56,66,75,68,86,68,71,74,88,65,86,79,84,74,76,95,68,93,63,82,60,40,52,70,64,45,48,52,51,46,57,70,49,62,93,45,52,54,59,32,53,38,44,19,54,46,13,64,30,39,49,21,55,56,30,67,76,38,58,69,42,63,46,90,44,89,85,32,71,69,62,40,67,86,73,35,70,32,66,33,74,54,40,38,36,32,22,25,54,82,77,49,41,42,32,50,71,79,56,64,38,75,78,62,59,44,42,32,36,42,36,42,38,38,61,91,36,71,91,48,69,57,48,60,56,53,51,49,38,52,57,23,58,73,42,73,40,68,51,43,78,74,69,57,80,65,54,74,74,48,84,89,63,56,65,47,80,45,65,32,83,89,44,80,74,20,26,37,36,40,36,32,45,67,71,75,65,67,47,41,52,26,80,44,79,95,38,71,49,83,48,72,70,49,39,56,66,25,67,58,60,69,64,56,95,84,28,75,60,45,59,72,38,65,48,38,56,70,64,56,49,50,43,52,32,53,51,48,23,40,47,51,54,59,40,44,66,62,54,53,52,52,54,54,49,42,32,52,50,36,50,51,52,58,62,71,79,105

Sequence (748 aa):
MSRTCRTKTVSNSNNPEWNETFTIRVPTQLKNVLEIKLYDEDRLKTDDLICTILFDISSLTVGKKVTKTFTFNGEKKDELVAEFELLHSKETPQEYVTNGVLMAAPLSALHISVDKLLSCNGIKDKVLKLRGAYEENKMINSEAKQTLCFYINRDLETELGVAPSHDVASSLMETSTNLPPLPATYKGKVSLDIGQDKVDLDLKALQGMQDHLAVRIDYDIPTQEKEYLKKRKVVTAQALKKTLGLSVPLQPKEVPTIALVASGGGSRAMTGLLSSLRALKDIGVLDAATYMSGVSGSTWAMSALYQDAKWSQRDMNTFTSAAKEQLSKSMLSLFSPENLQYYKEEMTQKEKEGHTVSLIDMLGLVFEELVFGKKVTSTLSEQQRAVSEGQNPLPIYTAVHMKGGIKSSETESEWCEFTPYEVGLQKYGAFVRTEDFGSQYFLGHIIKKLPEVRLPYLIGMWSSILSVDLDQLWTLATGLPAPWRSWLGAGLNTIEVDSEPSTLDTKVVDSMTNIGSMLTNFFKGRPVVAETYNFMRGLFMHRNYTESSNFCTSKDTHPDVFPNQLTPSDPTLHLIDSGHFINIGCAPILRPERDVDVIVSLSYSWEPQHILKVLEETAAYSKERGIPFPNVDFASLEKEPQKEVYIFEDKENPNAPIVIHFPLVNITYQQFKSPGVKRATEKEIKAGKVDVSSSNSPYTTGYLTYTKEDFDALVDLISYNIRNNKESIHKVLKKAIDRKKSKIKKEK

Foldseek 3Di:
DDDDDDFDDDPPDPDDDRPDDDDFDDAPQFFDWDWDWDWADDPVDPTHTPDIDIHGCVPDDAQDKDWDWDQDDPVVRDIDIDIDHHYDDPDDDDDWDAQQWWTFADKWWKKKWCPQVLPDDPCPQKWWAKPQWLQGTHDDDNPDGDIDITIHRLQGWIKIAMCGNVPSVDPDGPWIDIDHRDDQWDWDWDWICDPPDITIMTMTIHNDFDPDFLKQQHLFDDPQLVLLLVLLLVQLQVLLCVLLVPPDGDDSLLQFAEEEKFFAQFLLRLLLLLLQLLLCVVSSNQSNHAAYEAFANVVLNVVQQLVDLQSSVDRSVVLLVQLLVLQADDLLVLLPPVNLVVLVVVQVVCVVLVFAHAQLQSVLSSSCCSRPVDDAQDAQLVSCSSRVSSNGHWYKYWWWFWAPAQQDPQTDTFIWIDTSAWIDTSLRSIIHGQQQFQAAAASRGGPGGTGHDTPSSVSSLSHVLLVVLCQVSLCQAAVDGDLCVVVVPNHDPNPDCLPDDPDDPDDDHDHNPPSSVVVSVVNVPGHHFDKGFQSLAHIGTTNVSVVALSAQPPDVPHPSVPRCSDPNPDGITGIHTCCSQQRMRCVVCLSVSSLHAEYEYRYPDLDLLQQCVSVVSVVVVCVSSVGAAFDDDSVVVSPDDDAQWDWGDDPPDSSHHIYIYGGPDQDCLLQAQAQPHGDDDPVSNVLSPQDSHDSPHCSRSSNNHDNSSNSVSSSSRSSRSSNNCSVVVSVSSVVSSVSSVVVVVVVD